Protein AF-A0A8J4CLK7-F1 (afdb_monomer)

Solvent-accessible surface area (backbone atoms only — not comparable to full-atom values): 21652 Å² total; per-residue (Å²): 110,70,58,80,76,66,38,63,44,80,50,64,43,95,61,45,52,73,71,42,86,52,60,71,64,57,61,74,40,67,88,48,76,49,38,32,39,30,25,45,76,52,73,52,63,76,56,58,71,59,56,91,65,63,21,53,77,29,49,75,86,59,57,60,31,69,50,36,34,36,39,52,65,52,94,64,45,60,55,44,41,68,73,48,60,59,59,44,69,82,64,71,68,65,55,70,43,50,40,52,50,57,48,34,35,12,34,91,84,29,91,87,36,86,39,58,40,47,67,56,91,66,57,90,65,25,32,20,28,25,24,79,33,95,75,49,22,35,23,27,40,29,24,37,28,44,18,32,33,41,26,53,69,59,51,31,39,18,68,80,32,59,36,69,56,29,32,35,35,50,41,81,38,49,96,44,73,47,14,31,50,42,46,28,42,53,70,70,68,54,87,73,62,73,61,78,48,66,66,80,57,76,38,76,62,88,81,72,72,70,86,75,65,91,60,57,86,73,53,77,53,37,66,62,44,47,54,50,28,54,53,39,43,49,57,40,48,57,56,47,52,56,50,51,52,51,20,30,74,68,57,17,33,31,39,41,58,84,47,67,29,56,49,59,83,72,96,65,70,66,52,58,33,24,49,70,91,44,82,79,71,66,70,66,32,65,50,51,62,31,70,79,42,64,32,61,55,47,72,72,34,50,66,68,71,84,86,47,100,55,47,88,33,50,27,35,66,40,49,58,39,47,88,73,35,86,78,35,52,64,82,71,69,68,74,69,72,60,70,70,89,67,55,90,93,63,71,71,82,69,90,71,79,66,97,82,80,66,64,76,58,79,84,82,77,84,85,87,84,89,82,135

Nearest PDB structures (foldseek):
  7ui7-assembly1_B  TM=5.405E-01  e=4.342E-02  Homo sapiens
  6fxm-assembly1_A  TM=4.413E-01  e=9.079E-02  Homo sapiens
  8one-assembly1_A  TM=3.937E-01  e=1.313E-01  Homo sapiens
  6fxr-assembly1_A  TM=3.759E-01  e=2.745E-01  Homo sapiens
  6tex-assembly1_A  TM=2.466E-01  e=6.490E-01  Homo sapiens

Structure (mmCIF, N/CA/C/O backbone):
data_AF-A0A8J4CLK7-F1
#
_entry.id   AF-A0A8J4CLK7-F1
#
loop_
_atom_site.group_PDB
_atom_site.id
_atom_site.type_symbol
_atom_site.label_atom_id
_atom_site.label_alt_id
_atom_site.label_comp_id
_atom_site.label_asym_id
_atom_site.label_entity_id
_atom_site.label_seq_id
_atom_site.pdbx_PDB_ins_code
_atom_site.Cartn_x
_atom_site.Cartn_y
_atom_site.Cartn_z
_atom_site.occupancy
_atom_site.B_iso_or_equiv
_atom_site.auth_seq_id
_atom_site.auth_comp_id
_atom_site.auth_asym_id
_atom_site.auth_atom_id
_atom_site.pdbx_PDB_model_num
ATOM 1 N N . MET A 1 1 ? 23.925 -18.472 -7.656 1.00 73.31 1 MET A N 1
ATOM 2 C CA . MET A 1 1 ? 22.548 -17.937 -7.453 1.00 73.31 1 MET A CA 1
ATOM 3 C C . MET A 1 1 ? 21.555 -18.659 -8.367 1.00 73.31 1 MET A C 1
ATOM 5 O O . MET A 1 1 ? 21.980 -19.165 -9.393 1.00 73.31 1 MET A O 1
ATOM 9 N N . ALA A 1 2 ? 20.245 -18.702 -8.073 1.00 85.12 2 ALA A N 1
ATOM 10 C CA . ALA A 1 2 ? 19.253 -19.352 -8.958 1.00 85.12 2 ALA A CA 1
ATOM 11 C C . ALA A 1 2 ? 19.278 -18.815 -10.407 1.00 85.12 2 ALA A C 1
ATOM 13 O O . ALA A 1 2 ? 19.032 -19.555 -11.355 1.00 85.12 2 ALA A O 1
ATOM 14 N N . TYR A 1 3 ? 19.659 -17.549 -10.575 1.00 88.00 3 TYR A N 1
ATOM 15 C CA . TYR A 1 3 ? 19.843 -16.910 -11.874 1.00 88.00 3 TYR A CA 1
ATOM 16 C C . TYR A 1 3 ? 20.955 -17.559 -12.732 1.00 88.00 3 TYR A C 1
ATOM 18 O O . TYR A 1 3 ? 20.780 -17.735 -13.936 1.00 88.00 3 TYR A O 1
ATOM 26 N N . GLU A 1 4 ? 22.063 -18.007 -12.122 1.00 88.75 4 GLU A N 1
ATOM 27 C CA . GLU A 1 4 ? 23.165 -18.717 -12.812 1.00 88.75 4 GLU A CA 1
ATOM 28 C C . GLU A 1 4 ? 22.727 -20.064 -13.394 1.00 88.75 4 GLU A C 1
ATOM 30 O O . GLU A 1 4 ? 23.308 -20.541 -14.364 1.00 88.75 4 GLU A O 1
ATOM 35 N N . LEU A 1 5 ? 21.675 -20.665 -12.833 1.00 91.75 5 LEU A N 1
ATOM 36 C CA . LEU A 1 5 ? 21.102 -21.917 -13.326 1.00 91.75 5 LEU A CA 1
ATOM 37 C C . LEU A 1 5 ? 20.172 -21.706 -14.534 1.00 91.75 5 LEU A C 1
ATOM 39 O O . LEU A 1 5 ? 19.569 -22.661 -15.015 1.00 91.75 5 LEU A O 1
ATOM 43 N N . GLY A 1 6 ? 20.039 -20.469 -15.023 1.00 91.69 6 GLY A N 1
ATOM 44 C CA . GLY A 1 6 ? 19.223 -20.137 -16.189 1.00 91.69 6 GLY A CA 1
ATOM 45 C C . GLY A 1 6 ? 17.756 -19.821 -15.874 1.00 91.69 6 GLY A C 1
ATOM 46 O O . GLY A 1 6 ? 16.943 -19.752 -16.794 1.00 91.69 6 GLY A O 1
ATOM 47 N N . PHE A 1 7 ? 17.394 -19.626 -14.603 1.00 93.94 7 PHE A N 1
ATOM 48 C CA . PHE A 1 7 ? 16.020 -19.295 -14.219 1.00 93.94 7 PHE A CA 1
ATOM 49 C C . PHE A 1 7 ? 15.732 -17.792 -14.296 1.00 93.94 7 PHE A C 1
ATOM 51 O O . PHE A 1 7 ? 16.541 -16.963 -13.881 1.00 93.94 7 PHE A O 1
ATOM 58 N N . ASN A 1 8 ? 14.518 -17.452 -14.743 1.00 94.81 8 ASN A N 1
ATOM 59 C CA . ASN A 1 8 ? 13.920 -16.149 -14.450 1.00 94.81 8 ASN A CA 1
ATOM 60 C C . ASN A 1 8 ? 13.616 -16.062 -12.948 1.00 94.81 8 ASN A C 1
ATOM 62 O O . ASN A 1 8 ? 13.215 -17.059 -12.344 1.00 94.81 8 ASN A O 1
ATOM 66 N N . ILE A 1 9 ? 13.742 -14.878 -12.358 1.00 93.88 9 ILE A N 1
ATOM 67 C CA . ILE A 1 9 ? 13.570 -14.679 -10.917 1.00 93.88 9 ILE A CA 1
ATOM 68 C C . ILE A 1 9 ? 12.407 -13.729 -10.668 1.00 93.88 9 ILE A C 1
ATOM 70 O O . ILE A 1 9 ? 12.385 -12.630 -11.211 1.00 93.88 9 ILE A O 1
ATOM 74 N N . ILE A 1 10 ? 11.467 -14.142 -9.819 1.00 95.50 10 ILE A N 1
ATOM 75 C CA . ILE A 1 10 ? 10.521 -13.241 -9.157 1.00 95.50 10 ILE A CA 1
ATOM 76 C C . ILE A 1 10 ? 11.019 -13.084 -7.725 1.00 95.50 10 ILE A C 1
ATOM 78 O O . ILE A 1 10 ? 11.183 -14.074 -7.013 1.00 95.50 10 ILE A O 1
ATOM 82 N N . HIS A 1 11 ? 11.265 -11.849 -7.322 1.00 94.56 11 HIS A N 1
ATOM 83 C CA . HIS A 1 11 ? 11.634 -11.478 -5.969 1.00 94.56 11 HIS A CA 1
ATOM 84 C C . HIS A 1 11 ? 10.501 -10.684 -5.331 1.00 94.56 11 HIS A C 1
ATOM 86 O O . HIS A 1 11 ? 9.854 -9.861 -5.987 1.00 94.56 11 HIS A O 1
ATOM 92 N N . SER A 1 12 ? 10.305 -10.896 -4.035 1.00 96.94 12 SER A N 1
ATOM 93 C CA . SER A 1 12 ? 9.513 -9.998 -3.214 1.00 96.94 12 SER A CA 1
ATOM 94 C C . SER A 1 12 ? 10.081 -9.890 -1.807 1.00 96.94 12 SER A C 1
ATOM 96 O O . SER A 1 12 ? 10.584 -10.883 -1.280 1.00 96.94 12 SER A O 1
ATOM 98 N N . ASP A 1 13 ? 9.922 -8.728 -1.181 1.00 95.75 13 ASP A N 1
ATOM 99 C CA . ASP A 1 13 ? 10.209 -8.553 0.240 1.00 95.75 13 ASP A CA 1
ATOM 100 C C . ASP A 1 13 ? 9.322 -9.463 1.106 1.00 95.75 13 ASP A C 1
ATOM 102 O O . ASP A 1 13 ? 8.259 -9.944 0.693 1.00 95.75 13 ASP A O 1
ATOM 106 N N . ALA A 1 14 ? 9.755 -9.703 2.346 1.00 93.62 14 ALA A N 1
ATOM 107 C CA . ALA A 1 14 ? 9.040 -10.558 3.297 1.00 93.62 14 ALA A CA 1
ATOM 108 C C . ALA A 1 14 ? 7.666 -9.995 3.710 1.00 93.62 14 ALA A C 1
ATOM 110 O O . ALA A 1 14 ? 6.814 -10.723 4.217 1.00 93.62 14 ALA A O 1
ATOM 111 N N . ASP A 1 15 ? 7.446 -8.699 3.511 1.00 93.81 15 ASP A N 1
ATOM 112 C CA . ASP A 1 15 ? 6.196 -7.984 3.737 1.00 93.81 15 ASP A CA 1
ATOM 113 C C . ASP A 1 15 ? 5.480 -7.663 2.419 1.00 93.81 15 ASP A C 1
ATOM 115 O O . ASP A 1 15 ? 4.903 -6.588 2.236 1.00 93.81 15 ASP A O 1
ATOM 119 N N . VAL A 1 16 ? 5.465 -8.640 1.515 1.00 96.38 16 VAL A N 1
ATOM 120 C CA . VAL A 1 16 ? 4.576 -8.689 0.356 1.00 96.38 16 VAL A CA 1
ATOM 121 C C . VAL A 1 16 ? 3.539 -9.787 0.556 1.00 96.38 16 VAL A C 1
ATOM 123 O O . VAL A 1 16 ? 3.854 -10.907 0.954 1.00 96.38 16 VAL A O 1
ATOM 126 N N . VAL A 1 17 ? 2.278 -9.479 0.252 1.00 96.69 17 VAL A N 1
ATOM 127 C CA . VAL A 1 17 ? 1.207 -10.482 0.181 1.00 96.69 17 VAL A CA 1
ATOM 128 C C . VAL A 1 17 ? 0.788 -10.659 -1.270 1.00 96.69 17 VAL A C 1
ATOM 130 O O . VAL A 1 17 ? 0.363 -9.702 -1.916 1.00 96.69 17 VAL A O 1
ATOM 133 N N . TRP A 1 18 ? 0.872 -11.895 -1.760 1.00 97.12 18 TRP A N 1
ATOM 134 C CA . TRP A 1 18 ? 0.391 -12.297 -3.080 1.00 97.12 18 TRP A CA 1
ATOM 135 C C . TRP A 1 18 ? -1.096 -12.673 -3.011 1.00 97.12 18 TRP A C 1
ATOM 137 O O . TRP A 1 18 ? -1.506 -13.512 -2.210 1.00 97.12 18 TRP A O 1
ATOM 147 N N . PHE A 1 19 ? -1.913 -12.037 -3.847 1.00 96.62 19 PHE A N 1
ATOM 148 C CA . PHE A 1 19 ? -3.368 -12.223 -3.933 1.00 96.62 19 PHE A CA 1
ATOM 149 C C . PHE A 1 19 ? -3.784 -13.141 -5.083 1.00 96.62 19 PHE A C 1
ATOM 151 O O . PHE A 1 19 ? -4.911 -13.638 -5.108 1.00 96.62 19 PHE A O 1
ATOM 158 N N . ARG A 1 20 ? -2.883 -13.347 -6.044 1.00 96.88 20 ARG A N 1
ATOM 159 C CA . ARG A 1 20 ? -3.090 -14.167 -7.233 1.00 96.88 20 ARG A CA 1
ATOM 160 C C . ARG A 1 20 ? -1.754 -14.740 -7.687 1.00 96.88 20 ARG A C 1
ATOM 162 O O . ARG A 1 20 ? -0.721 -14.121 -7.452 1.00 96.88 20 ARG A O 1
ATOM 169 N N . ASP A 1 21 ? -1.796 -15.882 -8.371 1.00 96.88 21 ASP A N 1
ATOM 170 C CA . ASP A 1 21 ? -0.646 -16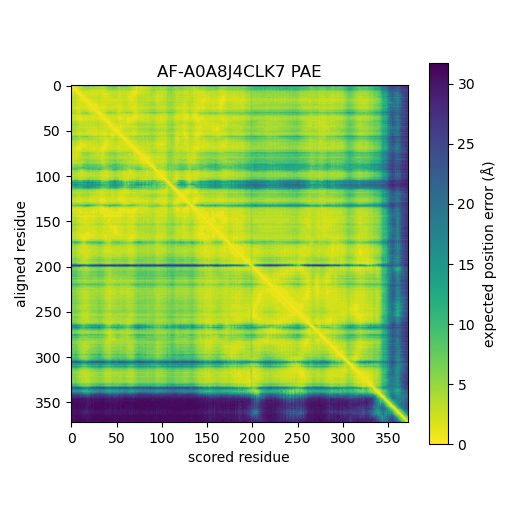.397 -9.114 1.00 96.88 21 ASP A CA 1
ATOM 171 C C . ASP A 1 21 ? -0.154 -15.340 -10.126 1.00 96.88 21 ASP A C 1
ATOM 173 O O . ASP A 1 21 ? -0.916 -14.959 -11.025 1.00 96.88 21 ASP A O 1
ATOM 177 N N . PRO A 1 22 ? 1.082 -14.828 -9.979 1.00 96.31 22 PRO A N 1
ATOM 178 C CA . PRO A 1 22 ? 1.613 -13.808 -10.866 1.00 96.31 22 PRO A CA 1
ATOM 179 C C . PRO A 1 22 ? 2.288 -14.388 -12.111 1.00 96.31 22 PRO A C 1
ATOM 181 O O . PRO A 1 22 ? 2.642 -13.628 -13.015 1.00 96.31 22 PRO A O 1
ATOM 184 N N . LEU A 1 23 ? 2.480 -15.710 -12.192 1.00 95.69 23 LEU A N 1
ATOM 185 C CA . LEU A 1 23 ? 3.188 -16.335 -13.306 1.00 95.69 23 LEU A CA 1
ATOM 186 C C . LEU A 1 23 ? 2.552 -16.016 -14.665 1.00 95.69 23 LEU A C 1
ATOM 188 O O . LEU A 1 23 ? 3.303 -15.634 -15.562 1.00 95.69 23 LEU A O 1
ATOM 192 N N . PRO A 1 24 ? 1.215 -16.055 -14.855 1.00 95.94 24 PRO A N 1
ATOM 193 C CA . PRO A 1 24 ? 0.617 -15.687 -16.138 1.00 95.94 24 PRO A CA 1
ATOM 194 C C . PRO A 1 24 ? 0.944 -14.252 -16.575 1.00 95.94 24 PRO A C 1
ATOM 196 O O . PRO A 1 24 ? 1.144 -14.001 -17.766 1.00 95.94 24 PRO A O 1
ATOM 199 N N . PHE A 1 25 ? 1.044 -13.314 -15.624 1.00 96.56 25 PHE A N 1
ATOM 200 C CA . PHE A 1 25 ? 1.426 -11.932 -15.911 1.00 96.56 25 PHE A CA 1
ATOM 201 C C . PHE A 1 25 ? 2.881 -11.853 -16.370 1.00 96.56 25 PHE A C 1
ATOM 203 O O . PHE A 1 25 ? 3.152 -11.294 -17.424 1.00 96.56 25 PHE A O 1
ATOM 210 N N . PHE A 1 26 ? 3.821 -12.448 -15.634 1.00 96.69 26 PHE A N 1
ATOM 211 C CA . PHE A 1 26 ? 5.242 -12.354 -15.984 1.00 96.69 26 PHE A CA 1
ATOM 212 C C . PHE A 1 26 ? 5.610 -13.162 -17.236 1.00 96.69 26 PHE A C 1
ATOM 214 O O . PHE A 1 26 ? 6.353 -12.678 -18.089 1.00 96.69 26 PHE A O 1
ATOM 221 N N . LEU A 1 27 ? 5.064 -14.372 -17.394 1.00 94.81 27 LEU A N 1
ATOM 222 C CA . LEU A 1 27 ? 5.357 -15.243 -18.537 1.00 94.81 27 LEU A CA 1
ATOM 223 C C . LEU A 1 27 ? 4.909 -14.629 -19.866 1.00 94.81 27 LEU A C 1
ATOM 225 O O . LEU A 1 27 ? 5.623 -14.731 -20.861 1.00 94.81 27 LEU A O 1
ATOM 229 N N . SER A 1 28 ? 3.773 -13.931 -19.883 1.00 94.06 28 SER A N 1
ATOM 230 C CA . SER A 1 28 ? 3.286 -13.246 -21.089 1.00 94.06 28 SER A CA 1
ATOM 231 C C . SER A 1 28 ? 4.121 -12.019 -21.479 1.00 94.06 28 SER A C 1
ATOM 233 O O . SER A 1 28 ? 3.896 -11.449 -22.541 1.00 94.06 28 SER A O 1
ATOM 235 N N . ARG A 1 29 ? 5.103 -11.621 -20.658 1.00 94.06 29 ARG A N 1
ATOM 236 C CA . ARG A 1 29 ? 6.034 -10.510 -20.928 1.00 94.06 29 ARG A CA 1
ATOM 237 C C . ARG A 1 29 ? 7.408 -10.993 -21.373 1.00 94.06 29 ARG A C 1
ATOM 239 O O . ARG A 1 29 ? 8.236 -10.177 -21.764 1.00 94.06 29 ARG A O 1
ATOM 246 N N . LEU A 1 30 ? 7.654 -12.305 -21.378 1.00 92.81 30 LEU A N 1
ATOM 247 C CA . LEU A 1 30 ? 8.946 -12.859 -21.788 1.00 92.81 30 LEU A CA 1
ATOM 248 C C . LEU A 1 30 ? 9.299 -12.541 -23.244 1.00 92.81 30 LEU A C 1
ATOM 250 O O . LEU A 1 30 ? 10.480 -12.375 -23.545 1.00 92.81 30 LEU A O 1
ATOM 254 N N . SER A 1 31 ? 8.297 -12.421 -24.120 1.00 90.81 31 SER A N 1
ATOM 255 C CA . SER A 1 31 ? 8.463 -12.011 -25.520 1.00 90.81 31 SER A CA 1
ATOM 256 C C . SER A 1 31 ? 8.673 -10.504 -25.702 1.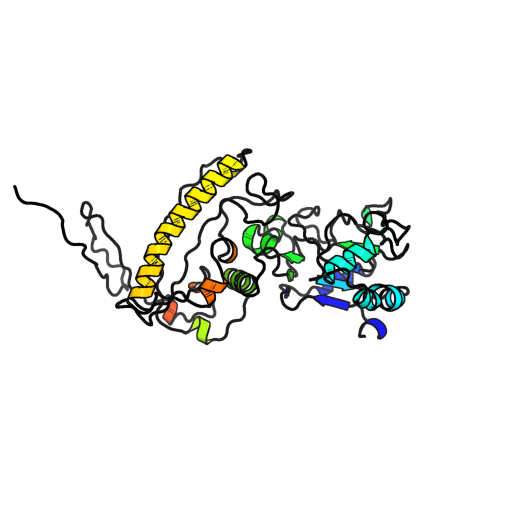00 90.81 31 SER A C 1
ATOM 258 O O . SER A 1 31 ? 8.966 -10.065 -26.811 1.00 90.81 31 SER A O 1
ATOM 260 N N . GLY A 1 32 ? 8.491 -9.710 -24.645 1.00 92.62 32 GLY A N 1
ATOM 261 C CA . GLY A 1 32 ? 8.653 -8.261 -24.666 1.00 92.62 32 GLY A CA 1
ATOM 262 C C . GLY A 1 32 ? 10.111 -7.807 -24.521 1.00 92.62 32 GLY A C 1
ATOM 263 O O . GLY A 1 32 ? 11.019 -8.616 -24.295 1.00 92.62 32 GLY A O 1
ATOM 264 N N . PRO A 1 33 ? 10.359 -6.491 -24.623 1.00 94.94 33 PRO A N 1
ATOM 265 C CA . PRO A 1 33 ? 11.704 -5.931 -24.515 1.00 94.94 33 PRO A CA 1
ATOM 266 C C . PRO A 1 33 ? 12.243 -5.949 -23.077 1.00 94.94 33 PRO A C 1
ATOM 268 O O . PRO A 1 33 ? 13.457 -5.992 -22.891 1.00 94.94 33 PRO A O 1
ATOM 271 N N . ALA A 1 34 ? 11.367 -5.937 -22.066 1.00 96.81 34 ALA A N 1
ATOM 272 C CA . ALA A 1 34 ? 11.748 -5.794 -20.664 1.00 96.81 34 ALA A CA 1
ATOM 273 C C . ALA A 1 34 ? 12.623 -6.958 -20.165 1.00 96.81 34 ALA A C 1
ATOM 275 O O . ALA A 1 34 ? 12.242 -8.128 -20.216 1.00 96.81 34 ALA A O 1
ATOM 276 N N . HIS A 1 35 ? 13.791 -6.613 -19.628 1.00 96.56 35 HIS A N 1
ATOM 277 C CA . HIS A 1 35 ? 14.662 -7.537 -18.901 1.00 96.56 35 HIS A CA 1
ATOM 278 C C . HIS A 1 35 ? 14.332 -7.532 -17.413 1.00 96.56 35 HIS A C 1
ATOM 280 O O . HIS A 1 35 ? 14.349 -8.576 -16.766 1.00 96.56 35 HIS A O 1
ATOM 286 N N . ILE A 1 36 ? 14.005 -6.351 -16.886 1.00 96.50 36 ILE A N 1
ATOM 287 C CA . ILE A 1 36 ? 13.640 -6.144 -15.491 1.00 96.50 36 ILE A CA 1
ATOM 288 C C . ILE A 1 36 ? 12.257 -5.497 -15.456 1.00 96.50 36 ILE A C 1
ATOM 290 O O . ILE A 1 36 ? 12.023 -4.497 -16.130 1.00 96.50 36 ILE A O 1
ATOM 294 N N . MET A 1 37 ? 11.344 -6.067 -14.676 1.00 97.81 37 MET A N 1
ATOM 295 C CA . MET A 1 37 ? 10.043 -5.475 -14.366 1.00 97.81 37 MET A CA 1
ATOM 296 C C . MET A 1 37 ? 9.978 -5.238 -12.864 1.00 97.81 37 MET A C 1
ATOM 298 O O . MET A 1 37 ? 10.068 -6.195 -12.103 1.00 97.81 37 MET A O 1
ATOM 302 N N . ILE A 1 38 ? 9.850 -3.993 -12.421 1.00 97.56 38 ILE A N 1
ATOM 303 C CA . ILE A 1 38 ? 10.007 -3.634 -11.004 1.00 97.56 38 ILE A CA 1
ATOM 304 C C . ILE A 1 38 ? 8.870 -2.740 -10.516 1.00 97.56 38 ILE A C 1
ATOM 306 O O . ILE A 1 38 ? 8.337 -1.935 -11.278 1.00 97.56 38 ILE A O 1
ATOM 310 N N . SER A 1 39 ? 8.460 -2.891 -9.257 1.00 97.44 39 SER A N 1
ATOM 311 C CA . SER A 1 39 ? 7.476 -1.999 -8.645 1.00 97.44 39 SER A CA 1
ATOM 312 C C . SER A 1 39 ? 7.986 -0.562 -8.522 1.00 97.44 39 SER A C 1
ATOM 314 O O . SER A 1 39 ? 9.183 -0.282 -8.594 1.00 97.44 39 SER A O 1
ATOM 316 N N . VAL A 1 40 ? 7.055 0.368 -8.323 1.00 95.06 40 VAL A N 1
ATOM 317 C CA . VAL A 1 40 ? 7.339 1.799 -8.173 1.00 95.06 40 VAL A CA 1
ATOM 318 C C . VAL A 1 40 ? 6.658 2.368 -6.937 1.00 95.06 40 VAL A C 1
ATOM 320 O O . VAL A 1 40 ? 5.583 1.921 -6.537 1.00 95.06 40 VAL A O 1
ATOM 323 N N . ASP A 1 41 ? 7.257 3.411 -6.372 1.00 91.38 41 ASP A N 1
ATOM 324 C CA . ASP A 1 41 ? 6.671 4.249 -5.323 1.00 91.38 41 ASP A CA 1
ATOM 325 C C . ASP A 1 41 ? 5.670 5.258 -5.918 1.00 91.38 41 ASP A C 1
ATOM 327 O O . ASP A 1 41 ? 5.722 6.458 -5.651 1.00 91.38 41 ASP A O 1
ATOM 331 N N . ALA A 1 42 ? 4.757 4.765 -6.756 1.00 91.62 42 ALA A N 1
ATOM 332 C CA . ALA A 1 42 ? 3.670 5.543 -7.336 1.00 91.62 42 ALA A CA 1
ATOM 333 C C . ALA A 1 42 ? 2.322 5.138 -6.724 1.00 91.62 42 ALA A C 1
ATOM 335 O O . ALA A 1 42 ? 2.121 4.014 -6.255 1.00 91.62 42 ALA A O 1
ATOM 336 N N . LEU A 1 43 ? 1.391 6.090 -6.706 1.00 91.56 43 LEU A N 1
ATOM 337 C CA . LEU A 1 43 ? 0.059 5.932 -6.105 1.00 91.56 43 LEU A CA 1
ATOM 338 C C . LEU A 1 43 ? -1.069 5.963 -7.139 1.00 91.56 43 LEU A C 1
ATOM 340 O O . LEU A 1 43 ? -2.241 5.815 -6.799 1.00 91.56 43 LEU A O 1
ATOM 344 N N . SER A 1 44 ? -0.698 6.138 -8.399 1.00 92.06 44 SER A N 1
ATOM 345 C CA . SER A 1 44 ? -1.560 6.142 -9.567 1.00 92.06 44 SER A CA 1
ATOM 346 C C . SER A 1 44 ? -0.900 5.314 -10.669 1.00 92.06 44 SER A C 1
ATOM 348 O O . SER A 1 44 ? 0.258 4.909 -10.567 1.00 92.06 44 SER A O 1
ATOM 350 N N . THR A 1 45 ? -1.669 5.010 -11.704 1.00 93.88 45 THR A N 1
ATOM 351 C CA . THR A 1 45 ? -1.197 4.331 -12.910 1.00 93.88 45 THR A CA 1
ATOM 352 C C . THR A 1 45 ? -1.713 5.103 -14.115 1.00 93.88 45 THR A C 1
ATOM 354 O O . THR A 1 45 ? -2.784 5.710 -14.055 1.00 93.88 45 THR A O 1
ATOM 357 N N . HIS A 1 46 ? -0.951 5.070 -15.197 1.00 93.88 46 HIS A N 1
ATOM 358 C CA . HIS A 1 46 ? -1.313 5.603 -16.503 1.00 93.88 46 HIS A CA 1
ATOM 359 C C . HIS A 1 46 ? -2.007 4.550 -17.373 1.00 93.88 46 HIS A C 1
ATOM 361 O O . HIS A 1 46 ? -2.443 4.868 -18.477 1.00 93.88 46 HIS A O 1
ATOM 367 N N . ASN A 1 47 ? -2.108 3.305 -16.898 1.00 95.69 47 ASN A N 1
ATOM 368 C CA . ASN A 1 47 ? -2.852 2.265 -17.591 1.00 95.69 47 ASN A CA 1
ATOM 369 C C . ASN A 1 47 ? -4.351 2.572 -17.537 1.00 95.69 47 ASN A C 1
ATOM 371 O O . ASN A 1 47 ? -4.889 2.987 -16.505 1.00 95.69 47 ASN A O 1
ATOM 375 N N . ASN A 1 48 ? -5.032 2.331 -18.653 1.00 96.00 48 ASN A N 1
ATOM 376 C CA . ASN A 1 48 ? -6.474 2.492 -18.747 1.00 96.00 48 ASN A CA 1
ATOM 377 C C . ASN A 1 48 ? -7.192 1.415 -17.944 1.00 96.00 48 ASN A C 1
ATOM 379 O O . ASN A 1 48 ? -6.650 0.352 -17.678 1.00 96.00 48 ASN A O 1
ATOM 383 N N . LYS A 1 49 ? -8.461 1.666 -17.628 1.00 96.38 49 LYS A N 1
ATOM 384 C CA . LYS A 1 49 ? -9.340 0.694 -16.978 1.00 96.38 49 LYS A CA 1
ATOM 385 C C . LYS A 1 49 ? -9.361 -0.651 -17.729 1.00 96.38 49 LYS A C 1
ATOM 387 O O . LYS A 1 49 ? -9.611 -0.681 -18.933 1.00 96.38 49 LYS A O 1
ATOM 392 N N . GLY A 1 50 ? -9.152 -1.750 -17.005 1.00 96.38 50 GLY A N 1
ATOM 393 C CA . GLY A 1 50 ? -9.129 -3.124 -17.522 1.00 96.38 50 GLY A CA 1
ATOM 394 C C . GLY A 1 50 ? -7.863 -3.505 -18.301 1.00 96.38 50 GLY A C 1
ATOM 395 O O . GLY A 1 50 ? -7.756 -4.636 -18.775 1.00 96.38 50 GLY A O 1
ATOM 396 N N . GLU A 1 51 ? -6.902 -2.596 -18.450 1.00 95.88 51 GLU A N 1
ATOM 397 C CA . GLU A 1 51 ? -5.705 -2.817 -19.251 1.00 95.88 51 GLU A CA 1
ATOM 398 C C . GLU A 1 51 ? -4.709 -3.712 -18.514 1.00 95.88 51 GLU A C 1
ATOM 400 O O . GLU A 1 51 ? -4.266 -3.385 -17.419 1.00 95.88 51 GLU A O 1
ATOM 405 N N . LEU A 1 52 ? -4.322 -4.837 -19.123 1.00 95.38 52 LEU A N 1
ATOM 406 C CA . LEU A 1 52 ? -3.427 -5.827 -18.521 1.00 95.38 52 LEU A CA 1
ATOM 407 C C . LEU A 1 52 ? -2.036 -5.768 -19.147 1.00 95.38 52 LEU A C 1
ATOM 409 O O . LEU A 1 52 ? -1.657 -6.683 -19.878 1.00 95.38 52 LEU A O 1
ATOM 413 N N . ASP A 1 53 ? -1.260 -4.735 -18.827 1.00 95.69 53 ASP A N 1
ATOM 414 C CA . ASP A 1 53 ? 0.131 -4.575 -19.271 1.00 95.69 53 ASP A CA 1
ATOM 415 C C . ASP A 1 53 ? 1.041 -4.019 -18.156 1.00 95.69 53 ASP A C 1
ATOM 417 O O . ASP A 1 53 ? 0.567 -3.734 -17.057 1.00 95.69 53 ASP A O 1
ATOM 421 N N . VAL A 1 54 ? 2.347 -3.903 -18.405 1.00 97.06 54 VAL A N 1
ATOM 422 C CA . VAL A 1 54 ? 3.252 -3.072 -17.597 1.00 97.06 54 VAL A CA 1
ATOM 423 C C . VAL A 1 54 ? 2.833 -1.599 -17.671 1.00 97.06 54 VAL A C 1
ATOM 425 O O . VAL A 1 54 ? 2.016 -1.205 -18.508 1.00 97.06 54 VAL A O 1
ATOM 428 N N . GLU A 1 55 ? 3.358 -0.781 -16.766 1.00 96.50 55 GLU A N 1
ATOM 429 C CA . GLU A 1 55 ? 3.013 0.635 -16.670 1.00 96.50 55 GLU A CA 1
ATOM 430 C C . GLU A 1 55 ? 3.327 1.367 -17.982 1.00 96.50 55 GLU A C 1
ATOM 432 O O . GLU A 1 55 ? 4.461 1.337 -18.470 1.00 96.50 55 GLU A O 1
ATOM 437 N N . TYR A 1 56 ? 2.319 2.050 -18.528 1.00 94.69 56 TYR A N 1
ATOM 438 C CA . TYR A 1 56 ? 2.410 2.772 -19.796 1.00 94.69 56 TYR A CA 1
ATOM 439 C C . TYR A 1 56 ? 3.548 3.802 -19.804 1.00 94.69 56 TYR A C 1
ATOM 441 O O . TYR A 1 56 ? 4.267 3.928 -20.791 1.00 94.69 56 TYR A O 1
ATOM 449 N N . ASN A 1 57 ? 3.752 4.507 -18.688 1.00 89.25 57 ASN A N 1
ATOM 450 C CA . ASN A 1 57 ? 4.766 5.552 -18.558 1.00 89.25 57 ASN A CA 1
ATOM 451 C C . ASN A 1 57 ? 5.966 5.092 -17.710 1.00 89.25 57 ASN A C 1
ATOM 453 O O . ASN A 1 57 ? 6.229 5.620 -16.628 1.00 89.25 57 ASN A O 1
ATOM 457 N N . SER A 1 58 ? 6.693 4.080 -18.192 1.00 93.31 58 SER A N 1
ATOM 458 C CA . SER A 1 58 ? 7.937 3.635 -17.553 1.00 93.31 58 SER A CA 1
ATOM 459 C C . SER A 1 58 ? 9.062 4.650 -17.790 1.00 93.31 58 SER A C 1
ATOM 461 O O . SER A 1 58 ? 9.631 4.723 -18.877 1.00 93.31 58 SER A O 1
ATOM 463 N N . SER A 1 59 ? 9.381 5.441 -16.763 1.00 90.56 59 SER A N 1
ATOM 464 C CA . SER A 1 59 ? 10.329 6.559 -16.828 1.00 90.56 59 SER A CA 1
ATOM 465 C C . SER A 1 59 ? 11.462 6.418 -15.806 1.00 90.56 59 SER A C 1
ATOM 467 O O . SER A 1 59 ? 11.192 6.148 -14.635 1.00 90.56 59 SER A O 1
ATOM 469 N N . PRO A 1 60 ? 12.731 6.687 -16.171 1.00 89.50 60 PRO A N 1
ATOM 470 C CA . PRO A 1 60 ? 13.841 6.619 -15.219 1.00 89.50 60 PRO A CA 1
ATOM 471 C C . PRO A 1 60 ? 13.708 7.626 -14.064 1.00 89.50 60 PRO A C 1
ATOM 473 O O . PRO A 1 60 ? 14.373 7.474 -13.042 1.00 89.50 60 PRO A O 1
ATOM 476 N N . TYR A 1 61 ? 12.853 8.644 -14.195 1.00 88.00 61 TYR A N 1
ATOM 477 C CA . TYR A 1 61 ? 12.639 9.668 -13.170 1.00 88.00 61 TYR A CA 1
ATOM 478 C C . TYR A 1 61 ? 11.616 9.264 -12.099 1.00 88.00 61 TYR A C 1
ATOM 480 O O . TYR A 1 61 ? 11.544 9.910 -11.055 1.00 88.00 61 TYR A O 1
ATOM 488 N N . THR A 1 62 ? 10.852 8.191 -12.314 1.00 90.31 62 THR A N 1
ATOM 489 C CA . THR A 1 62 ? 9.935 7.652 -11.303 1.00 90.31 62 THR A CA 1
ATOM 490 C C . THR A 1 62 ? 10.727 6.905 -10.235 1.00 90.31 62 THR A C 1
ATOM 492 O O . THR A 1 62 ? 11.685 6.189 -10.534 1.00 90.31 62 THR A O 1
ATOM 495 N N . ASN A 1 63 ? 10.353 7.076 -8.966 1.00 90.12 63 ASN A N 1
ATOM 496 C CA . ASN A 1 63 ? 10.988 6.344 -7.874 1.00 90.12 63 ASN A CA 1
ATOM 497 C C . ASN A 1 63 ? 10.610 4.868 -7.927 1.00 90.12 63 ASN A C 1
ATOM 499 O O . ASN A 1 63 ? 9.440 4.498 -7.849 1.00 90.12 63 ASN A O 1
ATOM 503 N N . ILE A 1 64 ? 11.635 4.038 -8.070 1.00 94.00 64 ILE A N 1
ATOM 504 C CA . ILE A 1 64 ? 11.528 2.584 -8.043 1.00 94.00 64 ILE A CA 1
ATOM 505 C C . ILE A 1 64 ? 11.306 2.116 -6.610 1.00 94.00 64 ILE A C 1
ATOM 507 O O . ILE A 1 64 ? 11.861 2.706 -5.691 1.00 94.00 64 ILE A O 1
ATOM 511 N N . ASN A 1 65 ? 10.549 1.033 -6.454 1.00 95.12 65 ASN A N 1
ATOM 512 C CA . ASN A 1 65 ? 10.403 0.285 -5.217 1.00 95.12 65 ASN A CA 1
ATOM 513 C C . ASN A 1 65 ? 10.936 -1.141 -5.432 1.00 95.12 65 ASN A C 1
ATOM 515 O O . ASN A 1 65 ? 10.460 -1.843 -6.325 1.00 95.12 65 ASN A O 1
ATOM 519 N N . THR A 1 66 ? 11.914 -1.580 -4.640 1.00 94.81 66 THR A N 1
ATOM 520 C CA . THR A 1 66 ? 12.559 -2.902 -4.797 1.00 94.81 66 THR A CA 1
ATOM 521 C C . THR A 1 66 ? 11.821 -4.044 -4.104 1.00 94.81 66 THR A C 1
ATOM 523 O O . THR A 1 66 ? 12.259 -5.190 -4.187 1.00 94.81 66 THR A O 1
ATOM 526 N N . GLY A 1 67 ? 10.663 -3.779 -3.497 1.00 95.81 67 GLY A N 1
ATOM 527 C CA . GLY A 1 67 ? 9.926 -4.806 -2.773 1.00 95.81 67 GLY A CA 1
ATOM 528 C C . GLY A 1 67 ? 9.274 -5.855 -3.660 1.00 95.81 67 GLY A C 1
ATOM 529 O O . GLY A 1 67 ? 8.960 -6.931 -3.166 1.00 95.81 67 GLY A O 1
ATOM 530 N N . ILE A 1 68 ? 9.069 -5.593 -4.957 1.00 97.69 68 ILE A N 1
ATOM 531 C CA . ILE A 1 68 ? 8.662 -6.605 -5.939 1.00 97.69 68 ILE A CA 1
ATOM 532 C C . ILE A 1 68 ? 9.402 -6.353 -7.247 1.00 97.69 68 ILE A C 1
ATOM 534 O O . ILE A 1 68 ? 9.284 -5.285 -7.849 1.00 97.69 68 ILE A O 1
ATOM 538 N N . TYR A 1 69 ? 10.109 -7.362 -7.743 1.00 95.88 69 TYR A N 1
ATOM 539 C CA . TYR A 1 69 ? 10.661 -7.308 -9.089 1.00 95.88 69 TYR A CA 1
ATOM 540 C C . TYR A 1 69 ? 10.752 -8.678 -9.736 1.00 95.88 69 TYR A C 1
ATOM 542 O O . TYR A 1 69 ? 10.890 -9.711 -9.089 1.00 95.88 69 TYR A O 1
ATOM 550 N N . PHE A 1 70 ? 10.706 -8.658 -11.056 1.00 96.56 70 PHE A N 1
ATOM 551 C CA . PHE A 1 70 ? 11.007 -9.775 -11.918 1.00 96.56 70 PHE A CA 1
ATOM 552 C C . PHE A 1 70 ? 12.252 -9.456 -12.734 1.00 96.56 70 PHE A C 1
ATOM 554 O O . PHE A 1 70 ? 12.358 -8.383 -13.328 1.00 96.56 70 PHE A O 1
ATOM 561 N N . ILE A 1 71 ? 13.167 -10.414 -12.795 1.00 95.12 71 ILE A N 1
ATOM 562 C CA . ILE A 1 71 ? 14.367 -10.356 -13.618 1.00 95.12 71 ILE A CA 1
ATOM 563 C C . ILE A 1 71 ? 14.317 -11.555 -14.563 1.00 95.12 71 ILE A C 1
ATOM 565 O O . ILE A 1 71 ? 14.416 -12.712 -14.141 1.00 95.12 71 ILE A O 1
ATOM 569 N N . ARG A 1 72 ? 14.125 -11.264 -15.853 1.00 95.31 72 ARG A N 1
ATOM 570 C CA . ARG A 1 72 ? 14.212 -12.246 -16.937 1.00 95.31 72 ARG A CA 1
ATOM 571 C C . ARG A 1 72 ? 15.621 -12.822 -16.958 1.00 95.31 72 ARG A C 1
ATOM 573 O O . ARG A 1 72 ? 16.549 -12.108 -16.629 1.00 95.31 72 ARG A O 1
ATOM 580 N N . GLN A 1 73 ? 15.808 -14.057 -17.395 1.00 93.62 73 GLN A N 1
ATOM 581 C CA . GLN A 1 73 ? 17.109 -14.545 -17.822 1.00 93.62 73 GLN A CA 1
ATOM 582 C C . GLN A 1 73 ? 17.421 -13.972 -19.211 1.00 93.62 73 GLN A C 1
ATOM 584 O O . GLN A 1 73 ? 16.632 -14.120 -20.143 1.00 93.62 73 GLN A O 1
ATOM 589 N N . TRP A 1 74 ? 18.561 -13.299 -19.364 1.00 93.31 74 TRP A N 1
ATOM 590 C CA . TRP A 1 74 ? 19.054 -12.859 -20.673 1.00 93.31 74 TRP A CA 1
ATOM 591 C C . TRP A 1 74 ? 20.582 -12.924 -20.751 1.00 93.31 74 TRP A C 1
ATOM 593 O O . TRP A 1 74 ? 21.235 -12.942 -19.701 1.00 93.31 74 TRP A O 1
ATOM 603 N N . PRO A 1 75 ? 21.174 -12.893 -21.966 1.00 90.50 75 PRO A N 1
ATOM 604 C CA . PRO A 1 75 ? 22.623 -13.011 -22.150 1.00 90.50 75 PRO A CA 1
ATOM 605 C C . PRO A 1 75 ? 23.459 -12.019 -21.330 1.00 90.50 75 PRO A C 1
ATOM 607 O O . PRO A 1 75 ? 24.536 -12.370 -20.864 1.00 90.50 75 PRO A O 1
ATOM 610 N N . GLY A 1 76 ? 22.961 -10.796 -21.118 1.00 88.44 76 GLY A N 1
ATOM 611 C CA . GLY A 1 76 ? 23.657 -9.752 -20.359 1.00 88.44 76 GLY A CA 1
ATOM 612 C C . GLY A 1 76 ? 23.348 -9.723 -18.860 1.00 88.44 76 GLY A C 1
ATOM 613 O O . GLY A 1 76 ? 23.883 -8.875 -18.152 1.00 88.44 76 GLY A O 1
ATOM 614 N N . GLY A 1 77 ? 22.472 -10.592 -18.352 1.00 91.00 77 GLY A N 1
ATOM 615 C CA . GLY A 1 77 ? 22.011 -10.453 -16.971 1.00 91.00 77 GLY A CA 1
ATOM 616 C C . GLY A 1 77 ? 22.975 -10.984 -15.922 1.00 91.00 77 GLY A C 1
ATOM 617 O O . GLY A 1 77 ? 22.983 -10.463 -14.813 1.00 91.00 77 GLY A O 1
ATOM 618 N N . LEU A 1 78 ? 23.836 -11.949 -16.268 1.00 89.81 78 LEU A N 1
ATOM 619 C CA . LEU A 1 78 ? 24.927 -12.346 -15.370 1.00 89.81 78 LEU A CA 1
ATOM 620 C C . LEU A 1 78 ? 25.909 -11.188 -15.187 1.00 89.81 78 LEU A C 1
ATOM 622 O O . LEU A 1 78 ? 26.192 -10.819 -14.056 1.00 89.81 78 LEU A O 1
ATOM 626 N N . ALA A 1 79 ? 26.292 -10.521 -16.281 1.00 88.69 79 ALA A N 1
ATOM 627 C CA . ALA A 1 79 ? 27.115 -9.315 -16.218 1.00 88.69 79 ALA A CA 1
ATOM 628 C C . ALA A 1 79 ? 26.446 -8.200 -15.392 1.00 88.69 79 ALA A C 1
ATOM 630 O O . ALA A 1 79 ? 27.110 -7.536 -14.605 1.00 88.69 79 ALA A O 1
ATOM 631 N N . PHE A 1 80 ? 25.121 -8.023 -15.488 1.00 89.75 80 PHE A N 1
ATOM 632 C CA . PHE A 1 80 ? 24.411 -7.099 -14.596 1.00 89.75 80 PHE A CA 1
ATOM 633 C C . PHE A 1 80 ? 24.605 -7.455 -13.114 1.00 89.75 80 PHE A C 1
ATOM 635 O O . PHE A 1 80 ? 24.905 -6.571 -12.312 1.00 89.75 80 PHE A O 1
ATOM 642 N N . PHE A 1 81 ? 24.446 -8.722 -12.732 1.00 89.56 81 PHE A N 1
ATOM 643 C CA . PHE A 1 81 ? 24.627 -9.121 -11.339 1.00 89.56 81 PHE A CA 1
ATOM 644 C C . PHE A 1 81 ? 26.080 -8.994 -10.874 1.00 89.56 81 PHE A C 1
ATOM 646 O O . PHE A 1 81 ? 26.323 -8.382 -9.833 1.00 89.56 81 PHE A O 1
ATOM 653 N N . ASP A 1 82 ? 27.018 -9.518 -11.658 1.00 88.06 82 ASP A N 1
ATOM 654 C CA . ASP A 1 82 ? 28.428 -9.642 -11.290 1.00 88.06 82 ASP A CA 1
ATOM 655 C C . ASP A 1 82 ? 29.169 -8.302 -11.330 1.00 88.06 82 ASP A C 1
ATOM 657 O O . ASP A 1 82 ? 30.010 -8.035 -10.474 1.00 88.06 82 ASP A O 1
ATOM 661 N N . GLU A 1 83 ? 28.854 -7.439 -12.298 1.00 86.19 83 GLU A N 1
ATOM 662 C CA . GLU A 1 83 ? 29.588 -6.187 -12.522 1.00 86.19 83 GLU A CA 1
ATOM 663 C C . GLU A 1 83 ? 28.886 -4.969 -11.911 1.00 86.19 83 GLU A C 1
ATOM 665 O O . GLU A 1 83 ? 29.526 -3.942 -11.669 1.00 86.19 83 GLU A O 1
ATOM 670 N N . VAL A 1 84 ? 27.572 -5.054 -11.659 1.00 84.75 84 VAL A N 1
ATOM 671 C CA . VAL A 1 84 ? 26.763 -3.886 -11.282 1.00 84.75 84 VAL A CA 1
ATOM 672 C C . VAL A 1 84 ? 26.024 -4.081 -9.965 1.00 84.75 84 VAL A C 1
ATOM 674 O O . VAL A 1 84 ? 26.257 -3.311 -9.037 1.00 84.75 84 VAL A O 1
ATOM 677 N N . TRP A 1 85 ? 25.136 -5.074 -9.859 1.00 85.56 85 TRP A N 1
ATOM 678 C CA . TRP A 1 85 ? 24.226 -5.196 -8.715 1.00 85.56 85 TRP A CA 1
ATOM 679 C C . TRP A 1 85 ? 24.917 -5.665 -7.433 1.00 85.56 85 TRP A C 1
ATOM 681 O O . TRP A 1 85 ? 24.747 -5.041 -6.388 1.00 85.56 85 TRP A O 1
ATOM 691 N N . LEU A 1 86 ? 25.704 -6.742 -7.487 1.00 86.44 86 LEU A N 1
ATOM 692 C CA . LEU A 1 86 ? 26.378 -7.270 -6.297 1.00 86.44 86 LEU A CA 1
ATOM 693 C C . LEU A 1 86 ? 27.505 -6.350 -5.801 1.00 86.44 86 LEU A C 1
ATOM 695 O O . LEU A 1 86 ? 27.502 -6.037 -4.608 1.00 86.44 86 LEU A O 1
ATOM 699 N N . PRO A 1 87 ? 28.398 -5.813 -6.662 1.00 85.81 87 PRO A N 1
ATOM 700 C CA . PRO A 1 87 ? 29.451 -4.895 -6.212 1.00 85.81 87 PRO A CA 1
ATOM 701 C C . PRO A 1 87 ? 28.921 -3.572 -5.644 1.00 85.81 87 PRO A C 1
ATOM 703 O O . PRO A 1 87 ? 29.649 -2.824 -4.995 1.00 85.81 87 PRO A O 1
ATOM 706 N N . MET A 1 88 ? 27.653 -3.238 -5.896 1.00 79.81 88 MET A N 1
ATOM 707 C CA . MET A 1 88 ? 27.016 -2.045 -5.343 1.00 79.81 88 MET A CA 1
ATOM 708 C C . MET A 1 88 ? 26.922 -2.080 -3.812 1.00 79.81 88 MET A C 1
ATOM 710 O O . MET A 1 88 ? 26.920 -1.019 -3.189 1.00 79.81 88 MET A O 1
ATOM 714 N N . GLN A 1 89 ? 26.873 -3.270 -3.202 1.00 79.62 89 GLN A N 1
ATOM 715 C CA . GLN A 1 89 ? 26.792 -3.418 -1.745 1.00 79.62 89 GLN A CA 1
ATOM 716 C C . GLN A 1 89 ? 27.983 -2.751 -1.035 1.00 79.62 89 GLN A C 1
ATOM 718 O O . GLN A 1 89 ? 27.802 -2.106 -0.001 1.00 79.62 89 GLN A O 1
ATOM 723 N N . ASP A 1 90 ? 29.167 -2.801 -1.649 1.00 83.94 90 ASP A N 1
ATOM 724 C CA . ASP A 1 90 ? 30.405 -2.222 -1.112 1.00 83.94 90 ASP A CA 1
ATOM 725 C C . ASP A 1 90 ? 30.473 -0.693 -1.256 1.00 83.94 90 ASP A C 1
ATOM 727 O O . ASP A 1 90 ? 31.329 -0.037 -0.665 1.00 83.94 90 ASP A O 1
ATOM 731 N N . LYS A 1 91 ? 29.571 -0.090 -2.042 1.00 79.88 91 LYS A N 1
ATOM 732 C CA . LYS A 1 91 ? 29.578 1.354 -2.328 1.00 79.88 91 LYS A CA 1
ATOM 733 C C . LYS A 1 91 ? 28.802 2.190 -1.308 1.00 79.88 91 LYS A C 1
ATOM 735 O O . LYS A 1 91 ? 28.821 3.412 -1.406 1.00 79.88 91 LYS A O 1
ATOM 740 N N . HIS A 1 92 ? 28.114 1.559 -0.351 1.00 80.94 92 HIS A N 1
ATOM 741 C CA . HIS A 1 92 ? 27.369 2.231 0.726 1.00 80.94 92 HIS A CA 1
ATOM 742 C C . HIS A 1 92 ? 26.391 3.330 0.246 1.00 80.94 92 HIS A C 1
ATOM 744 O O . HIS A 1 92 ? 26.228 4.360 0.896 1.00 80.94 92 HIS A O 1
ATOM 750 N N . ILE A 1 93 ? 25.721 3.106 -0.890 1.00 79.75 93 ILE A N 1
ATOM 751 C CA . ILE A 1 93 ? 24.840 4.083 -1.570 1.00 79.75 93 ILE A CA 1
ATOM 752 C C . ILE A 1 93 ? 23.514 4.335 -0.827 1.00 79.75 93 ILE A C 1
ATOM 754 O O . ILE A 1 93 ? 22.781 5.262 -1.158 1.00 79.75 93 ILE A O 1
ATOM 758 N N . GLY A 1 94 ? 23.210 3.537 0.194 1.00 84.69 94 GLY A N 1
ATOM 759 C CA . GLY A 1 94 ? 21.941 3.564 0.912 1.00 84.69 94 GLY A CA 1
ATOM 760 C C . GLY A 1 94 ? 21.366 2.160 0.995 1.00 84.69 94 GLY A C 1
ATOM 761 O O . GLY A 1 94 ? 22.116 1.182 1.064 1.00 84.69 94 GLY A O 1
ATOM 762 N N . HIS A 1 95 ? 20.041 2.058 0.988 1.00 88.00 95 HIS A N 1
ATOM 763 C CA . HIS A 1 95 ? 19.385 0.761 0.835 1.00 88.00 95 HIS A CA 1
ATOM 764 C C . HIS A 1 95 ? 19.351 0.334 -0.643 1.00 88.00 95 HIS A C 1
ATOM 766 O O . HIS A 1 95 ? 19.672 1.095 -1.555 1.00 88.00 95 HIS A O 1
ATOM 772 N N . ASP A 1 96 ? 18.958 -0.907 -0.896 1.00 88.31 96 ASP A N 1
ATOM 773 C CA . ASP A 1 96 ? 18.879 -1.522 -2.224 1.00 88.31 96 ASP A CA 1
ATOM 774 C C . ASP A 1 96 ? 18.024 -0.718 -3.223 1.00 88.31 96 ASP A C 1
ATOM 776 O O . ASP A 1 96 ? 18.412 -0.590 -4.382 1.00 88.31 96 ASP A O 1
ATOM 780 N N . GLN A 1 97 ? 16.922 -0.100 -2.782 1.00 91.00 97 GLN A N 1
ATOM 781 C CA . GLN A 1 97 ? 16.138 0.815 -3.624 1.00 91.00 97 GLN A CA 1
ATOM 782 C C . GLN A 1 97 ? 16.927 2.062 -4.064 1.00 91.00 97 GLN A C 1
ATOM 784 O O . GLN A 1 97 ? 16.835 2.451 -5.234 1.00 91.00 97 GLN A O 1
ATOM 789 N N . ASP A 1 98 ? 17.717 2.682 -3.181 1.00 88.50 98 ASP A N 1
ATOM 790 C CA . ASP A 1 98 ? 18.581 3.809 -3.559 1.00 88.50 98 ASP A CA 1
ATOM 791 C C . ASP A 1 98 ? 19.624 3.332 -4.562 1.00 88.50 98 ASP A C 1
ATOM 793 O O . ASP A 1 98 ? 19.830 3.957 -5.599 1.00 88.50 98 ASP A O 1
ATOM 797 N N . GLY A 1 99 ? 20.205 2.165 -4.291 1.00 88.19 99 GLY A N 1
ATOM 798 C CA . GLY A 1 99 ? 21.161 1.505 -5.159 1.00 88.19 99 GLY A CA 1
ATOM 799 C C . GLY A 1 99 ? 20.623 1.215 -6.564 1.00 88.19 99 GLY A C 1
ATOM 800 O O . GLY A 1 99 ? 21.268 1.550 -7.558 1.00 88.19 99 GLY A O 1
ATOM 801 N N . PHE A 1 100 ? 19.419 0.654 -6.686 1.00 89.88 100 PHE A N 1
ATOM 802 C CA . PHE A 1 100 ? 18.837 0.362 -7.995 1.00 89.88 100 PHE A CA 1
ATOM 803 C C . PHE A 1 100 ? 18.567 1.651 -8.775 1.00 89.88 100 PHE A C 1
ATOM 805 O O . PHE A 1 100 ? 18.985 1.763 -9.927 1.00 89.88 100 PHE A O 1
ATOM 812 N N . ASN A 1 101 ? 17.955 2.662 -8.141 1.00 90.25 101 ASN A N 1
ATOM 813 C CA . ASN A 1 101 ? 17.771 3.987 -8.748 1.00 90.25 101 ASN A CA 1
ATOM 814 C C . ASN A 1 101 ? 19.117 4.600 -9.181 1.00 90.25 101 ASN A C 1
ATOM 816 O O . ASN A 1 101 ? 19.238 5.141 -10.281 1.00 90.25 101 ASN A O 1
ATOM 820 N N . TRP A 1 102 ? 20.140 4.472 -8.337 1.00 83.94 102 TRP A N 1
ATOM 821 C CA . TRP A 1 102 ? 21.502 4.946 -8.574 1.00 83.94 102 TRP A CA 1
ATOM 822 C C . TRP A 1 102 ? 22.127 4.275 -9.803 1.00 83.94 102 TRP A C 1
ATOM 824 O O . TRP A 1 102 ? 22.729 4.969 -10.624 1.00 83.94 102 TRP A O 1
ATOM 834 N N . VAL A 1 103 ? 21.950 2.962 -9.978 1.00 84.38 103 VAL A N 1
ATOM 835 C CA . VAL A 1 103 ? 22.435 2.195 -11.138 1.00 84.38 103 VAL A CA 1
ATOM 836 C C . VAL A 1 103 ? 21.687 2.559 -12.422 1.00 84.38 103 VAL A C 1
ATOM 838 O O . VAL A 1 103 ? 22.310 2.718 -13.475 1.00 84.38 103 VAL A O 1
ATOM 841 N N . VAL A 1 104 ? 20.357 2.685 -12.369 1.00 89.06 104 VAL A N 1
ATOM 842 C CA . VAL A 1 104 ? 19.575 2.825 -13.600 1.00 89.06 104 VAL A CA 1
ATOM 843 C C . VAL A 1 104 ? 19.522 4.244 -14.147 1.00 89.06 104 VAL A C 1
ATOM 845 O O . VAL A 1 104 ? 19.394 4.375 -15.355 1.00 89.06 104 VAL A O 1
ATOM 848 N N . ARG A 1 105 ? 19.645 5.297 -13.327 1.00 87.88 105 ARG A N 1
ATOM 849 C CA . ARG A 1 105 ? 19.398 6.689 -13.764 1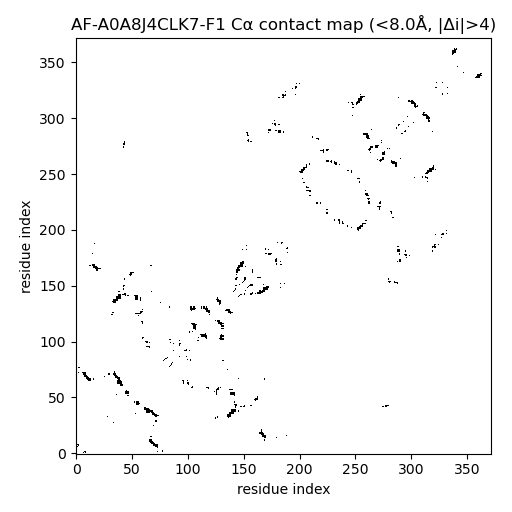.00 87.88 105 ARG A CA 1
ATOM 850 C C . ARG A 1 105 ? 20.592 7.391 -14.422 1.00 87.88 105 ARG A C 1
ATOM 852 O O . ARG A 1 105 ? 20.393 8.212 -15.316 1.00 87.88 105 ARG A O 1
ATOM 859 N N . GLY A 1 106 ? 21.822 7.065 -14.023 1.00 80.94 106 GLY A N 1
ATOM 860 C CA . GLY A 1 106 ? 23.037 7.644 -14.615 1.00 80.94 106 GLY A CA 1
ATOM 861 C C . GLY A 1 106 ? 23.297 9.104 -14.241 1.00 80.94 106 GLY A C 1
ATOM 862 O O . GLY A 1 106 ? 22.980 9.521 -13.126 1.00 80.94 106 GLY A O 1
ATOM 863 N N . ARG A 1 107 ? 23.879 9.872 -15.177 1.00 75.38 107 ARG A N 1
ATOM 864 C CA . ARG A 1 107 ? 24.592 11.140 -14.936 1.00 75.38 107 ARG A CA 1
ATOM 865 C C . ARG A 1 107 ? 23.865 12.171 -14.074 1.00 75.38 107 ARG A C 1
ATOM 867 O O . ARG A 1 107 ? 24.482 12.894 -13.302 1.00 75.38 107 ARG A O 1
ATOM 874 N N . TRP A 1 108 ? 22.541 12.249 -14.185 1.00 66.69 108 TRP A N 1
ATOM 875 C CA . TRP A 1 108 ? 21.739 13.259 -13.477 1.00 66.69 108 TRP A CA 1
ATOM 876 C C . TRP A 1 108 ? 21.688 13.037 -11.966 1.00 66.69 108 TRP A C 1
ATOM 878 O O . TRP A 1 108 ? 21.343 13.944 -11.218 1.00 66.69 108 TRP A O 1
ATOM 888 N N . PHE A 1 109 ? 22.060 11.838 -11.526 1.00 70.56 109 PHE A N 1
ATOM 889 C CA . PHE A 1 109 ? 22.113 11.440 -10.126 1.00 70.56 109 PHE A CA 1
ATOM 890 C C . PHE A 1 109 ? 23.530 10.990 -9.725 1.00 70.56 109 PHE A C 1
ATOM 892 O O . PHE A 1 109 ? 23.741 10.570 -8.589 1.00 70.56 109 PHE A O 1
ATOM 899 N N . ARG A 1 110 ? 24.486 11.017 -10.672 1.00 68.06 110 ARG A N 1
ATOM 900 C CA . ARG A 1 110 ? 25.784 10.329 -10.622 1.00 68.06 110 ARG A CA 1
ATOM 901 C C . ARG A 1 110 ? 26.837 11.068 -11.436 1.00 68.06 110 ARG A C 1
ATOM 903 O O . ARG A 1 110 ? 26.785 11.044 -12.656 1.00 68.06 110 ARG A O 1
ATOM 910 N N . GLU A 1 111 ? 27.858 11.637 -10.822 1.00 67.69 111 GLU A N 1
ATOM 911 C CA . GLU A 1 111 ? 28.939 12.241 -11.618 1.00 67.69 111 GLU A CA 1
ATOM 912 C C . GLU A 1 111 ? 29.867 11.190 -12.260 1.00 67.69 111 GLU A C 1
ATOM 914 O O . GLU A 1 111 ? 30.499 11.467 -13.276 1.00 67.69 111 GLU A O 1
ATOM 919 N N . ASP A 1 112 ? 29.910 9.970 -11.713 1.00 72.00 112 ASP A N 1
ATOM 920 C CA . ASP A 1 112 ? 30.797 8.879 -12.137 1.00 72.00 112 ASP A CA 1
ATOM 921 C C . ASP A 1 112 ? 30.238 8.007 -13.277 1.00 72.00 112 ASP A C 1
ATOM 923 O O . ASP A 1 112 ? 30.986 7.247 -13.891 1.00 72.00 112 ASP A O 1
ATOM 927 N N . ILE A 1 113 ? 28.943 8.119 -13.596 1.00 73.50 113 ILE A N 1
ATOM 928 C CA . ILE A 1 113 ? 28.359 7.518 -14.803 1.00 73.50 113 ILE A CA 1
ATOM 929 C C . ILE A 1 113 ? 28.116 8.633 -15.808 1.00 73.50 113 ILE A C 1
ATOM 931 O O . ILE A 1 113 ? 27.167 9.398 -15.684 1.00 73.50 113 ILE A O 1
ATOM 935 N N . GLU A 1 114 ? 28.939 8.686 -16.853 1.00 77.00 114 GLU A N 1
ATOM 936 C CA . GLU A 1 114 ? 28.795 9.682 -17.921 1.00 77.00 114 GLU A CA 1
ATOM 937 C C . GLU A 1 114 ? 27.461 9.543 -18.681 1.00 77.00 114 GLU A C 1
ATOM 939 O O . GLU A 1 114 ? 26.908 10.516 -19.198 1.00 77.00 114 GLU A O 1
ATOM 944 N N . ARG A 1 115 ? 26.924 8.321 -18.731 1.00 83.38 115 ARG A N 1
ATOM 945 C CA . ARG A 1 115 ? 25.727 7.967 -19.497 1.00 83.38 115 ARG A CA 1
ATOM 946 C C . ARG A 1 115 ? 24.425 8.291 -18.775 1.00 83.38 115 ARG A C 1
ATOM 948 O O . ARG A 1 115 ? 24.354 8.408 -17.556 1.00 83.38 115 ARG A O 1
ATOM 955 N N . MET A 1 116 ? 23.372 8.374 -19.573 1.00 88.06 116 MET A N 1
ATOM 956 C CA . MET A 1 116 ? 22.003 8.658 -19.162 1.00 88.06 116 MET A CA 1
ATOM 957 C C . MET A 1 116 ? 21.118 7.449 -19.414 1.00 88.06 116 MET A C 1
ATOM 959 O O . MET A 1 116 ? 21.292 6.773 -20.428 1.00 88.06 116 MET A O 1
ATOM 963 N N . ALA A 1 117 ? 20.134 7.222 -18.545 1.00 92.50 117 ALA A N 1
ATOM 964 C CA . ALA A 1 117 ? 18.980 6.444 -18.967 1.00 92.50 117 ALA A CA 1
ATOM 965 C C . ALA A 1 117 ? 18.246 7.178 -20.085 1.00 92.50 117 ALA A C 1
ATOM 967 O O . ALA A 1 117 ? 18.198 8.410 -20.099 1.00 92.50 117 ALA A O 1
ATOM 968 N N . PHE A 1 118 ? 17.643 6.424 -20.995 1.00 92.69 118 PHE A N 1
ATOM 969 C CA . PHE A 1 118 ? 16.836 7.008 -22.056 1.00 92.69 118 PHE A CA 1
ATOM 970 C C . PHE A 1 118 ? 15.567 6.200 -22.294 1.00 92.69 118 PHE A C 1
ATOM 972 O O . PHE A 1 118 ? 15.533 4.977 -22.146 1.00 92.69 118 PHE A O 1
ATOM 979 N N . ILE A 1 119 ? 14.518 6.920 -22.669 1.00 94.62 119 ILE A N 1
ATOM 980 C CA . ILE A 1 119 ? 13.263 6.349 -23.143 1.00 94.62 119 ILE A CA 1
ATOM 981 C C . ILE A 1 119 ? 13.409 6.210 -24.669 1.00 94.62 119 ILE A C 1
ATOM 983 O O . ILE A 1 119 ? 13.824 7.181 -25.308 1.00 94.62 119 ILE A O 1
ATOM 987 N N . PRO A 1 120 ? 13.159 5.028 -25.262 1.00 94.81 120 PRO A N 1
ATOM 988 C CA . PRO A 1 120 ? 13.208 4.859 -26.713 1.00 94.81 120 PRO A CA 1
ATOM 989 C C . PRO A 1 120 ? 12.130 5.705 -27.408 1.00 94.81 120 PRO A C 1
ATOM 991 O O . PRO A 1 120 ? 11.099 6.011 -26.813 1.00 94.81 120 PRO A O 1
ATOM 994 N N . GLU A 1 121 ? 12.346 6.050 -28.682 1.00 94.94 121 GLU A N 1
ATOM 995 C CA . GLU A 1 121 ? 11.354 6.793 -29.483 1.00 94.94 121 GLU A CA 1
ATOM 996 C C . GLU A 1 121 ? 10.023 6.037 -29.596 1.00 94.94 121 GLU A C 1
ATOM 998 O O . GLU A 1 121 ? 8.952 6.639 -29.520 1.00 94.94 121 GLU A O 1
ATOM 1003 N N . ASP A 1 122 ? 10.091 4.710 -29.731 1.00 94.81 122 ASP A N 1
ATOM 1004 C CA . ASP A 1 122 ? 8.921 3.843 -29.667 1.00 94.81 122 ASP A CA 1
ATOM 1005 C C . ASP A 1 122 ? 8.489 3.630 -28.208 1.00 94.81 122 ASP A C 1
ATOM 1007 O O . ASP A 1 122 ? 8.916 2.698 -27.521 1.00 94.81 122 ASP A O 1
ATOM 1011 N N . THR A 1 123 ? 7.616 4.513 -27.730 1.00 92.69 123 THR A N 1
ATOM 1012 C CA . THR A 1 123 ? 7.057 4.455 -26.374 1.00 92.69 123 THR A CA 1
ATOM 1013 C C . THR A 1 123 ? 6.089 3.289 -26.171 1.00 92.69 123 THR A C 1
ATOM 1015 O O . THR A 1 123 ? 5.815 2.929 -25.024 1.00 92.69 123 THR A O 1
ATOM 1018 N N . SER A 1 124 ? 5.626 2.629 -27.243 1.00 93.00 124 SER A N 1
ATOM 1019 C CA . SER A 1 124 ? 4.768 1.439 -27.133 1.00 93.00 124 SER A CA 1
ATOM 1020 C C . SER A 1 124 ? 5.485 0.252 -26.481 1.00 93.00 124 SER A C 1
ATOM 1022 O O . SER A 1 124 ? 4.836 -0.652 -25.958 1.00 93.00 124 SER A O 1
ATOM 1024 N N . LEU A 1 125 ? 6.822 0.299 -26.430 1.00 95.12 125 LEU A N 1
ATOM 1025 C CA . LEU A 1 125 ? 7.665 -0.677 -25.745 1.00 95.12 125 LEU A CA 1
ATOM 1026 C C . LEU A 1 125 ? 7.544 -0.626 -24.213 1.00 95.12 125 LEU A C 1
ATOM 1028 O O . LEU A 1 125 ? 7.933 -1.595 -23.561 1.00 95.12 125 LEU A O 1
ATOM 1032 N N . ARG A 1 126 ? 7.043 0.483 -23.639 1.00 96.31 126 ARG A N 1
ATOM 1033 C CA . ARG A 1 126 ? 6.837 0.688 -22.186 1.00 96.31 126 ARG A CA 1
ATOM 1034 C C . ARG A 1 126 ? 8.053 0.349 -21.321 1.00 96.31 126 ARG A C 1
ATOM 1036 O O . ARG A 1 126 ? 7.935 -0.195 -20.224 1.00 96.31 126 ARG A O 1
ATOM 1043 N N . VAL A 1 127 ? 9.238 0.664 -21.824 1.00 97.00 127 VAL A N 1
ATOM 1044 C CA . VAL A 1 127 ? 10.511 0.480 -21.125 1.00 97.00 127 VAL A CA 1
ATOM 1045 C C . VAL A 1 127 ? 11.335 1.750 -21.214 1.00 97.00 127 VAL A C 1
ATOM 1047 O O . VAL A 1 127 ? 11.166 2.551 -22.130 1.00 97.00 127 VAL A O 1
ATOM 1050 N N . PHE A 1 128 ? 12.303 1.875 -20.321 1.00 95.94 128 PHE A N 1
ATOM 1051 C CA . PHE A 1 128 ? 13.471 2.719 -20.533 1.00 95.94 128 PHE A CA 1
ATOM 1052 C C . PHE A 1 128 ? 14.734 1.856 -20.491 1.00 95.94 128 PHE A C 1
ATOM 1054 O O . PHE A 1 128 ? 14.750 0.783 -19.885 1.00 95.94 128 PHE A O 1
ATOM 1061 N N . TYR A 1 129 ? 15.801 2.313 -21.135 1.00 94.88 129 TYR A N 1
ATOM 1062 C CA . TYR A 1 129 ? 17.102 1.652 -21.094 1.00 94.88 129 TYR A CA 1
ATOM 1063 C C . TYR A 1 129 ? 17.962 2.274 -19.996 1.00 94.88 129 TYR A C 1
ATOM 1065 O O . TYR A 1 129 ? 18.083 3.498 -19.906 1.00 94.88 129 TYR A O 1
ATOM 1073 N N . ALA A 1 130 ? 18.521 1.426 -19.133 1.00 92.38 130 ALA A N 1
ATOM 1074 C CA . ALA A 1 130 ? 19.261 1.845 -17.949 1.00 92.38 130 ALA A CA 1
ATOM 1075 C C . ALA A 1 130 ? 20.614 2.497 -18.293 1.00 92.38 130 ALA A C 1
ATOM 1077 O O . ALA A 1 130 ? 21.303 2.096 -19.221 1.00 92.38 130 ALA A O 1
ATOM 1078 N N . ALA A 1 131 ? 21.067 3.465 -17.501 1.00 89.88 131 ALA A N 1
ATOM 1079 C CA . ALA A 1 131 ? 22.304 4.193 -17.793 1.00 89.88 131 ALA A CA 1
ATOM 1080 C C . ALA A 1 131 ? 23.571 3.318 -17.803 1.00 89.88 131 ALA A C 1
ATOM 1082 O O . ALA A 1 131 ? 24.500 3.571 -18.575 1.00 89.88 131 ALA A O 1
ATOM 1083 N N . PHE A 1 132 ? 23.618 2.288 -16.953 1.00 85.31 132 PHE A N 1
ATOM 1084 C CA . PHE A 1 132 ? 24.762 1.379 -16.868 1.00 85.31 132 PHE A CA 1
ATOM 1085 C C . PHE A 1 132 ? 24.903 0.468 -18.103 1.00 85.31 132 PHE A C 1
ATOM 1087 O O . PHE A 1 132 ? 25.983 -0.065 -18.341 1.00 85.31 132 PHE A O 1
ATOM 1094 N N . SER A 1 133 ? 23.836 0.282 -18.893 1.00 83.94 133 SER A N 1
ATOM 1095 C CA . SER A 1 133 ? 23.805 -0.623 -20.047 1.00 83.94 133 SER A CA 1
ATOM 1096 C C . SER A 1 133 ? 22.875 -0.103 -21.141 1.00 83.94 133 SER A C 1
ATOM 1098 O O . SER A 1 133 ? 21.680 0.061 -20.932 1.00 83.94 133 SER A O 1
ATOM 1100 N N . ASN A 1 134 ? 23.388 0.031 -22.365 1.00 81.06 134 ASN A N 1
ATOM 1101 C CA . ASN A 1 134 ? 22.591 0.456 -23.523 1.00 81.06 134 ASN A CA 1
ATOM 1102 C C . ASN A 1 134 ? 21.513 -0.555 -23.962 1.00 81.06 134 ASN A C 1
ATOM 1104 O O . ASN A 1 134 ? 20.753 -0.261 -24.878 1.00 81.06 134 ASN A O 1
ATOM 1108 N N . SER A 1 135 ? 21.470 -1.743 -23.355 1.00 88.38 135 SER A N 1
ATOM 1109 C CA . SER A 1 135 ? 20.581 -2.840 -23.749 1.00 88.38 135 SER A CA 1
ATOM 1110 C C . SER A 1 135 ? 19.674 -3.327 -22.621 1.00 88.38 135 SER A C 1
ATOM 1112 O O . SER A 1 135 ? 18.692 -4.022 -22.887 1.00 88.38 135 SER A O 1
ATOM 1114 N N . THR A 1 136 ? 19.934 -2.940 -21.366 1.00 93.88 136 THR A N 1
ATOM 1115 C CA . THR A 1 136 ? 19.090 -3.361 -20.242 1.00 93.88 136 THR A CA 1
ATOM 1116 C C . THR A 1 136 ? 17.822 -2.517 -20.185 1.00 93.88 136 THR A C 1
ATOM 1118 O O . THR A 1 136 ? 17.797 -1.436 -19.600 1.00 93.88 136 THR A O 1
ATOM 1121 N N . ALA A 1 137 ? 16.764 -3.039 -20.796 1.00 96.31 137 ALA A N 1
ATOM 1122 C CA . ALA A 1 137 ? 15.415 -2.488 -20.721 1.00 96.31 137 ALA A CA 1
ATOM 1123 C C . ALA A 1 137 ? 14.730 -2.786 -19.372 1.00 96.31 137 ALA A C 1
ATOM 1125 O O . ALA A 1 137 ? 14.646 -3.945 -18.949 1.00 96.31 137 ALA A O 1
ATOM 1126 N N . VAL A 1 138 ? 14.193 -1.742 -18.744 1.00 96.88 138 VAL A N 1
ATOM 1127 C CA . VAL A 1 138 ? 13.461 -1.774 -17.474 1.00 96.88 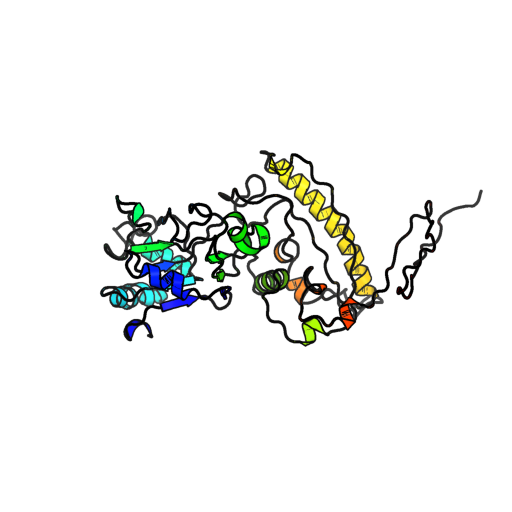138 VAL A CA 1
ATOM 1128 C C . VAL A 1 138 ? 12.032 -1.284 -17.707 1.00 96.88 138 VAL A C 1
ATOM 1130 O O . VAL A 1 138 ? 11.834 -0.231 -18.307 1.00 96.88 138 VAL A O 1
ATOM 1133 N N . ALA A 1 139 ? 11.048 -2.035 -17.221 1.00 97.81 139 ALA A N 1
ATOM 1134 C CA . ALA A 1 139 ? 9.636 -1.658 -17.188 1.00 97.81 139 ALA A CA 1
ATOM 1135 C C . ALA A 1 139 ? 9.136 -1.584 -15.742 1.00 97.81 139 ALA A C 1
ATOM 1137 O O . ALA A 1 139 ? 9.691 -2.226 -14.845 1.00 97.81 139 ALA A O 1
ATOM 1138 N N . PHE A 1 140 ? 8.054 -0.843 -15.516 1.00 98.00 140 PHE A N 1
ATOM 1139 C CA . PHE A 1 140 ? 7.423 -0.769 -14.203 1.00 98.00 140 PHE A CA 1
ATOM 1140 C C . PHE A 1 140 ? 6.180 -1.640 -14.078 1.00 98.00 140 PHE A C 1
ATOM 1142 O O . PHE A 1 140 ? 5.380 -1.781 -15.002 1.00 98.00 140 PHE A O 1
ATOM 1149 N N . LEU A 1 141 ? 6.009 -2.219 -12.893 1.00 98.19 141 LEU A N 1
ATOM 1150 C CA . LEU A 1 141 ? 4.786 -2.907 -12.509 1.00 98.19 141 LEU A CA 1
ATOM 1151 C C . LEU A 1 141 ? 3.719 -1.866 -12.128 1.00 98.19 141 LEU A C 1
ATOM 1153 O O . LEU A 1 141 ? 4.008 -1.007 -11.292 1.00 98.19 141 LEU A O 1
ATOM 1157 N N . PRO A 1 142 ? 2.494 -1.929 -12.689 1.00 97.00 142 PRO A N 1
ATOM 1158 C CA . PRO A 1 142 ? 1.462 -0.940 -12.394 1.00 97.00 142 PRO A CA 1
ATOM 1159 C C . PRO A 1 142 ? 1.049 -0.978 -10.913 1.00 97.00 142 PRO A C 1
ATOM 1161 O O . PRO A 1 142 ? 0.670 -2.054 -10.433 1.00 97.00 142 PRO A O 1
ATOM 1164 N N . PRO A 1 143 ? 0.987 0.163 -10.197 1.00 96.06 143 PRO A N 1
ATOM 1165 C CA . PRO A 1 143 ? 0.536 0.219 -8.795 1.00 96.06 143 PRO A CA 1
ATOM 1166 C C . PRO A 1 143 ? -0.909 -0.241 -8.568 1.00 96.06 143 PRO A C 1
ATOM 1168 O O . PRO A 1 143 ? -1.333 -0.508 -7.447 1.00 96.06 143 PRO A O 1
ATOM 1171 N N . SER A 1 144 ? -1.695 -0.326 -9.639 1.00 96.75 144 SER A N 1
ATOM 1172 C CA . SER A 1 144 ? -3.054 -0.870 -9.630 1.00 96.75 144 SER A CA 1
ATOM 1173 C C . SER A 1 144 ? -3.099 -2.403 -9.628 1.00 96.75 144 SER A C 1
ATOM 1175 O O . SER A 1 144 ? -4.135 -2.970 -9.305 1.00 96.75 144 SER A O 1
ATOM 1177 N N . MET A 1 145 ? -2.002 -3.081 -9.972 1.00 98.06 145 MET A N 1
ATOM 1178 C CA . MET A 1 145 ? -1.896 -4.546 -10.026 1.00 98.06 145 MET A CA 1
ATOM 1179 C C . MET A 1 145 ? -0.887 -5.097 -9.012 1.00 98.06 145 MET A C 1
ATOM 1181 O O . MET A 1 145 ? -1.105 -6.155 -8.420 1.00 98.06 145 MET A O 1
ATOM 1185 N N . PHE A 1 146 ? 0.200 -4.360 -8.798 1.00 98.12 146 PHE A N 1
ATOM 1186 C CA . PHE A 1 146 ? 1.257 -4.621 -7.826 1.00 98.12 146 PHE A CA 1
ATOM 1187 C C . PHE A 1 146 ? 1.303 -3.429 -6.873 1.00 98.12 146 PHE A C 1
ATOM 1189 O O . PHE A 1 146 ? 2.098 -2.504 -7.029 1.00 98.12 146 PHE A O 1
ATOM 1196 N N . GLY A 1 147 ? 0.341 -3.407 -5.957 1.00 96.88 147 GLY A N 1
ATOM 1197 C CA . GLY A 1 147 ? 0.043 -2.242 -5.141 1.00 96.88 147 GLY A CA 1
ATOM 1198 C C . GLY A 1 147 ? 0.946 -2.075 -3.928 1.00 96.88 147 GLY A C 1
ATOM 1199 O O . GLY A 1 147 ? 1.766 -2.920 -3.572 1.00 96.88 147 GLY A O 1
ATOM 1200 N N . ASN A 1 148 ? 0.708 -0.968 -3.244 1.00 95.06 148 ASN A N 1
ATOM 1201 C CA . ASN A 1 148 ? 1.190 -0.673 -1.902 1.00 95.06 148 ASN A CA 1
ATOM 1202 C C . ASN A 1 148 ? 0.004 -0.538 -0.933 1.00 95.06 148 ASN A C 1
ATOM 1204 O O . ASN A 1 148 ? -1.155 -0.558 -1.358 1.00 95.06 148 ASN A O 1
ATOM 1208 N N . THR A 1 149 ? 0.258 -0.378 0.370 1.00 94.12 149 THR A N 1
ATOM 1209 C CA . THR A 1 149 ? -0.822 -0.253 1.364 1.00 94.12 149 THR A CA 1
ATOM 1210 C C . THR A 1 149 ? -1.816 0.846 0.995 1.00 94.12 149 THR A C 1
ATOM 1212 O O . THR A 1 149 ? -3.021 0.650 1.126 1.00 94.12 149 THR A O 1
ATOM 1215 N N . TYR A 1 150 ? -1.343 1.993 0.504 1.00 92.19 150 TYR A N 1
ATOM 1216 C CA . TYR A 1 150 ? -2.212 3.122 0.186 1.00 92.19 150 TYR A CA 1
ATOM 1217 C C . TYR A 1 150 ? -3.143 2.823 -1.001 1.00 92.19 150 TYR A C 1
ATOM 1219 O O . TYR A 1 150 ? -4.363 2.969 -0.894 1.00 92.19 150 TYR A O 1
ATOM 1227 N N . THR A 1 151 ? -2.590 2.338 -2.114 1.00 94.25 151 THR A N 1
ATOM 1228 C CA . THR A 1 151 ? -3.364 1.982 -3.319 1.00 94.25 151 THR A CA 1
ATOM 1229 C C . THR A 1 151 ? -4.316 0.808 -3.084 1.00 94.25 151 THR A C 1
ATOM 1231 O O . THR A 1 151 ? -5.384 0.759 -3.698 1.00 94.25 151 THR A O 1
ATOM 1234 N N . TYR A 1 152 ? -3.987 -0.103 -2.164 1.00 95.06 152 TYR A N 1
ATOM 1235 C CA . TYR A 1 152 ? -4.827 -1.248 -1.819 1.00 95.06 152 TYR A CA 1
ATOM 1236 C C . TYR A 1 152 ? -5.905 -0.935 -0.768 1.00 95.06 152 TYR A C 1
ATOM 1238 O O . TYR A 1 152 ? -7.081 -1.190 -1.025 1.00 95.06 152 TYR A O 1
ATOM 1246 N N . VAL A 1 153 ? -5.526 -0.398 0.398 1.00 91.50 153 VAL A N 1
ATOM 1247 C CA . VAL A 1 153 ? -6.425 -0.207 1.553 1.00 91.50 153 VAL A CA 1
ATOM 1248 C C . VAL A 1 153 ? -7.250 1.068 1.417 1.00 91.50 153 VAL A C 1
ATOM 1250 O O . VAL A 1 153 ? -8.464 1.031 1.605 1.00 91.50 153 VAL A O 1
ATOM 1253 N N . ASN A 1 154 ? -6.612 2.190 1.072 1.00 88.31 154 ASN A N 1
ATOM 1254 C CA . ASN A 1 154 ? -7.275 3.494 1.095 1.00 88.31 154 ASN A CA 1
ATOM 1255 C C . ASN A 1 154 ? -8.011 3.781 -0.215 1.00 88.31 154 ASN A C 1
ATOM 1257 O O . ASN A 1 154 ? -9.200 4.093 -0.209 1.00 88.31 154 ASN A O 1
ATOM 1261 N N . VAL A 1 155 ? -7.298 3.688 -1.341 1.00 90.12 155 VAL A N 1
ATOM 1262 C CA . VAL A 1 155 ? -7.839 4.077 -2.656 1.00 90.12 155 VAL A CA 1
ATOM 1263 C C . VAL A 1 155 ? -8.638 2.950 -3.300 1.00 90.12 155 VAL A C 1
ATOM 1265 O O . VAL A 1 155 ? -9.587 3.218 -4.036 1.00 90.12 155 VAL A O 1
ATOM 1268 N N . ARG A 1 156 ? -8.255 1.692 -3.031 1.00 93.12 156 ARG A N 1
ATOM 1269 C CA . ARG A 1 156 ? -8.742 0.492 -3.734 1.00 93.12 156 ARG A CA 1
ATOM 1270 C C . ARG A 1 156 ? -8.596 0.648 -5.255 1.00 93.12 156 ARG A C 1
ATOM 1272 O O . ARG A 1 156 ? -9.518 0.386 -6.022 1.00 93.12 156 ARG A O 1
ATOM 1279 N N . LEU A 1 157 ? -7.417 1.103 -5.688 1.00 95.25 157 LEU A N 1
ATOM 1280 C CA . LEU A 1 157 ? -7.121 1.489 -7.072 1.00 95.25 157 LEU A CA 1
ATOM 1281 C C . LEU A 1 157 ? -7.420 0.359 -8.070 1.00 95.25 157 LEU A C 1
ATOM 1283 O O . LEU A 1 157 ? -8.006 0.603 -9.121 1.00 95.25 157 LEU A O 1
ATOM 1287 N N . TRP A 1 158 ? -7.071 -0.876 -7.704 1.00 96.88 158 TRP A N 1
ATOM 1288 C CA . TRP A 1 158 ? -7.335 -2.079 -8.496 1.00 96.88 158 TRP A CA 1
ATOM 1289 C C . TRP A 1 158 ? -8.829 -2.283 -8.790 1.00 96.88 158 TRP A C 1
ATOM 1291 O O . TRP A 1 158 ? -9.195 -2.651 -9.899 1.00 96.88 158 TRP A O 1
ATOM 1301 N N . GLU A 1 159 ? -9.707 -1.996 -7.827 1.00 96.00 159 GLU A N 1
ATOM 1302 C CA . GLU A 1 159 ? -11.156 -2.142 -7.988 1.00 96.00 159 GLU A CA 1
ATOM 1303 C C . GLU A 1 159 ? -11.711 -1.034 -8.883 1.00 96.00 159 GLU A C 1
ATOM 1305 O O . GLU A 1 159 ? -12.487 -1.300 -9.797 1.00 96.00 159 GLU A O 1
ATOM 1310 N N . LYS A 1 160 ? -11.263 0.208 -8.669 1.00 94.56 160 LYS A N 1
ATOM 1311 C CA . LYS A 1 160 ? -11.700 1.367 -9.460 1.00 94.56 160 LYS A CA 1
ATOM 1312 C C . LYS A 1 160 ? -11.302 1.264 -10.934 1.00 94.56 160 LYS A C 1
ATOM 1314 O O . LYS A 1 160 ? -12.042 1.737 -11.796 1.00 94.56 160 LYS A O 1
ATOM 1319 N N . LEU A 1 161 ? -10.156 0.645 -11.216 1.00 96.00 161 LEU A N 1
ATOM 1320 C CA . LEU A 1 161 ? -9.656 0.419 -12.572 1.00 96.00 161 LEU A CA 1
ATOM 1321 C C . LEU A 1 161 ? -9.996 -0.966 -13.132 1.00 96.00 161 LEU A C 1
ATOM 1323 O O . LEU A 1 161 ? -9.601 -1.264 -14.251 1.00 96.00 161 LEU A O 1
ATOM 1327 N N . GLU A 1 162 ? -10.736 -1.805 -12.401 1.00 96.94 162 GLU A N 1
ATOM 1328 C CA . GLU A 1 162 ? -11.047 -3.186 -12.813 1.00 96.94 162 GLU A CA 1
ATOM 1329 C C . GLU A 1 162 ? -9.791 -3.994 -13.199 1.00 96.94 162 GLU A C 1
ATOM 1331 O O . GLU A 1 162 ? -9.798 -4.830 -14.103 1.00 96.94 162 GLU A O 1
ATOM 1336 N N . HIS A 1 163 ? -8.687 -3.745 -12.494 1.00 97.56 163 HIS A N 1
ATOM 1337 C CA . HIS A 1 163 ? -7.430 -4.458 -12.670 1.00 97.56 163 HIS A CA 1
ATOM 1338 C C . HIS A 1 163 ? -7.331 -5.654 -11.718 1.00 97.56 163 HIS A C 1
ATOM 1340 O O . HIS A 1 163 ? -7.826 -5.613 -10.587 1.00 97.56 163 HIS A O 1
ATOM 1346 N N . PRO A 1 164 ? -6.659 -6.739 -12.134 1.00 97.31 164 PRO A N 1
ATOM 1347 C CA . PRO A 1 164 ? -6.344 -7.836 -11.242 1.00 97.31 164 PRO A CA 1
ATOM 1348 C C . PRO A 1 164 ? -5.283 -7.405 -10.231 1.00 97.31 164 PRO A C 1
ATOM 1350 O O . PRO A 1 164 ? -4.208 -6.943 -10.601 1.00 97.31 164 PRO A O 1
ATOM 1353 N N . LEU A 1 165 ? -5.555 -7.631 -8.949 1.00 97.88 165 LEU A N 1
ATOM 1354 C CA . LEU A 1 165 ? -4.555 -7.470 -7.902 1.00 97.88 165 LEU A CA 1
ATOM 1355 C C . LEU A 1 165 ? -3.699 -8.743 -7.798 1.00 97.88 165 LEU A C 1
ATOM 1357 O O . LEU A 1 165 ? -4.216 -9.804 -7.441 1.00 97.88 165 LEU A O 1
ATOM 1361 N N . TYR A 1 166 ? -2.404 -8.639 -8.102 1.00 98.25 166 TYR A N 1
ATOM 1362 C CA . TYR A 1 166 ? -1.436 -9.731 -7.957 1.00 98.25 166 TYR A CA 1
ATOM 1363 C C . TYR A 1 166 ? -0.744 -9.700 -6.604 1.00 98.25 166 TYR A C 1
ATOM 1365 O O . TYR A 1 166 ? -0.653 -10.735 -5.947 1.00 98.25 166 TYR A O 1
ATOM 1373 N N . ALA A 1 167 ? -0.285 -8.528 -6.174 1.00 98.00 167 ALA A N 1
ATOM 1374 C CA . ALA A 1 167 ? 0.468 -8.387 -4.938 1.00 98.00 167 ALA A CA 1
ATOM 1375 C C . ALA A 1 167 ? 0.281 -7.017 -4.299 1.00 98.00 167 ALA A C 1
ATOM 1377 O O . ALA A 1 167 ? -0.049 -6.042 -4.973 1.00 98.00 167 ALA A O 1
ATOM 1378 N N . VAL A 1 168 ? 0.531 -6.962 -2.993 1.00 97.69 168 VAL A N 1
ATOM 1379 C CA . VAL A 1 168 ? 0.639 -5.720 -2.230 1.00 97.69 168 VAL A CA 1
ATOM 1380 C C . VAL A 1 168 ? 1.920 -5.763 -1.412 1.00 97.69 168 VAL A C 1
ATOM 1382 O O . VAL A 1 168 ? 2.082 -6.657 -0.581 1.00 97.69 168 VAL A O 1
ATOM 1385 N N . HIS A 1 169 ? 2.801 -4.790 -1.628 1.00 97.19 169 HIS A N 1
ATOM 1386 C CA . HIS A 1 169 ? 3.929 -4.502 -0.749 1.00 97.19 169 HIS A CA 1
ATOM 1387 C C . HIS A 1 169 ? 3.465 -3.561 0.372 1.00 97.19 169 HIS A C 1
ATOM 1389 O O . HIS A 1 169 ? 2.940 -2.481 0.102 1.00 97.19 169 HIS A O 1
ATOM 1395 N N . TRP A 1 170 ? 3.629 -3.942 1.642 1.00 95.44 170 TRP A N 1
ATOM 1396 C CA . TRP A 1 170 ? 3.071 -3.205 2.788 1.00 95.44 170 TRP A CA 1
ATOM 1397 C C . TRP A 1 170 ? 3.878 -1.949 3.180 1.00 95.44 170 TRP A C 1
ATOM 1399 O O . TRP A 1 170 ? 4.196 -1.710 4.344 1.00 95.44 170 TRP A O 1
ATOM 1409 N N . VAL A 1 171 ? 4.182 -1.107 2.194 1.00 91.69 171 VAL A N 1
ATOM 1410 C CA . VAL A 1 171 ? 4.746 0.248 2.312 1.00 91.69 171 VAL A CA 1
ATOM 1411 C C . VAL A 1 171 ? 3.659 1.308 2.128 1.00 91.69 171 VAL A C 1
ATOM 1413 O O . VAL A 1 171 ? 2.515 0.987 1.825 1.00 91.69 171 VAL A O 1
ATOM 1416 N N . TRP A 1 172 ? 3.974 2.586 2.358 1.00 88.94 172 TRP A N 1
ATOM 1417 C CA . TRP A 1 172 ? 3.000 3.696 2.344 1.00 88.94 172 TRP A CA 1
ATOM 1418 C C . TRP A 1 172 ? 1.889 3.625 3.420 1.00 88.94 172 TRP A C 1
ATOM 1420 O O . TRP A 1 172 ? 1.035 4.505 3.483 1.00 88.94 172 TRP A O 1
ATOM 1430 N N . GLY A 1 173 ? 1.929 2.637 4.324 1.00 85.38 173 GLY A N 1
ATOM 1431 C CA . GLY A 1 173 ? 1.034 2.506 5.491 1.00 85.38 173 GLY A CA 1
ATOM 1432 C C . GLY A 1 173 ? 1.630 2.977 6.828 1.00 85.38 173 GLY A C 1
ATOM 1433 O O . GLY A 1 173 ? 0.943 3.115 7.834 1.00 85.38 173 GLY A O 1
ATOM 1434 N N . GLY A 1 174 ? 2.928 3.279 6.862 1.00 83.69 174 GLY A N 1
ATOM 1435 C CA . GLY A 1 174 ? 3.646 3.696 8.067 1.00 83.69 174 GLY A CA 1
ATOM 1436 C C . GLY A 1 174 ? 5.054 3.111 8.110 1.00 83.69 174 GLY A C 1
ATOM 1437 O O . GLY A 1 174 ? 5.355 2.132 7.437 1.00 83.69 174 GLY A O 1
ATOM 1438 N N . ARG A 1 175 ? 5.946 3.730 8.891 1.00 81.75 175 ARG A N 1
ATOM 1439 C CA . ARG A 1 175 ? 7.383 3.392 8.882 1.00 81.75 175 ARG A CA 1
ATOM 1440 C C . ARG A 1 175 ? 7.757 2.168 9.720 1.00 81.75 175 ARG A C 1
ATOM 1442 O O . ARG A 1 175 ? 8.898 1.731 9.651 1.00 81.75 175 ARG A O 1
ATOM 1449 N N . THR A 1 176 ? 6.858 1.651 10.558 1.00 89.25 176 THR A N 1
ATOM 1450 C CA . THR A 1 176 ? 7.200 0.592 11.521 1.00 89.25 176 THR A CA 1
ATOM 1451 C C . THR A 1 176 ? 6.551 -0.736 11.155 1.00 89.25 176 THR A C 1
ATOM 1453 O O . THR A 1 176 ? 5.485 -0.766 10.542 1.00 89.25 176 THR A O 1
ATOM 1456 N N . MET A 1 177 ? 7.162 -1.844 11.582 1.00 91.19 177 MET A N 1
ATOM 1457 C CA . MET A 1 177 ? 6.601 -3.190 11.411 1.00 91.19 177 MET A CA 1
ATOM 1458 C C . MET A 1 177 ? 5.185 -3.297 12.003 1.00 91.19 177 MET A C 1
ATOM 1460 O O . MET A 1 177 ? 4.327 -3.976 11.446 1.00 91.19 177 MET A O 1
ATOM 1464 N N . GLU A 1 178 ? 4.913 -2.620 13.121 1.00 92.88 178 GLU A N 1
ATOM 1465 C CA . GLU A 1 178 ? 3.591 -2.613 13.749 1.00 92.88 178 GLU A CA 1
ATOM 1466 C C . GLU A 1 178 ? 2.549 -1.891 12.891 1.00 92.88 178 GLU A C 1
ATOM 1468 O O . GLU A 1 178 ? 1.396 -2.312 12.882 1.00 92.88 178 GLU A O 1
ATOM 1473 N N . SER A 1 179 ? 2.932 -0.840 12.154 1.00 92.38 179 SER A N 1
ATOM 1474 C CA . SER A 1 179 ? 2.047 -0.208 11.167 1.00 92.38 179 SER A CA 1
ATOM 1475 C C . SER A 1 179 ? 1.708 -1.181 10.045 1.00 92.38 179 SER A C 1
ATOM 1477 O O . SER A 1 179 ? 0.529 -1.438 9.834 1.00 92.38 179 SER A O 1
ATOM 1479 N N . LYS A 1 180 ? 2.719 -1.821 9.437 1.00 93.56 180 LYS A N 1
ATOM 1480 C CA . LYS A 1 180 ? 2.517 -2.816 8.369 1.00 93.56 180 LYS A CA 1
ATOM 1481 C C . LYS A 1 180 ? 1.604 -3.960 8.820 1.00 93.56 180 LYS A C 1
ATOM 1483 O O . LYS A 1 180 ? 0.648 -4.314 8.136 1.00 93.56 180 LYS A O 1
ATOM 1488 N N . ARG A 1 181 ? 1.851 -4.507 10.017 1.00 93.81 181 ARG A N 1
ATOM 1489 C CA . ARG A 1 181 ? 0.995 -5.533 10.639 1.00 93.81 181 ARG A CA 1
ATOM 1490 C C . ARG A 1 181 ? -0.431 -5.036 10.847 1.00 93.81 181 ARG A C 1
ATOM 1492 O O . ARG A 1 181 ? -1.367 -5.782 10.579 1.00 93.81 181 ARG A O 1
ATOM 1499 N N . GLN A 1 182 ? -0.600 -3.810 11.336 1.00 94.00 182 GLN A N 1
ATOM 1500 C CA . GLN A 1 182 ? -1.924 -3.238 11.551 1.00 94.00 182 GLN A CA 1
ATOM 1501 C C . GLN A 1 182 ? -2.681 -3.062 10.233 1.00 94.00 182 GLN A C 1
ATOM 1503 O O . GLN A 1 182 ? -3.834 -3.459 10.164 1.00 94.00 182 GLN A O 1
ATOM 1508 N N . ASP A 1 183 ? -2.034 -2.567 9.179 1.00 94.44 183 ASP A N 1
ATOM 1509 C CA . ASP A 1 183 ? -2.654 -2.430 7.855 1.00 94.44 183 ASP A CA 1
ATOM 1510 C C . ASP A 1 183 ? -3.058 -3.791 7.268 1.00 94.44 183 ASP A C 1
ATOM 1512 O O . ASP A 1 183 ? -4.149 -3.951 6.717 1.00 94.44 183 ASP A O 1
ATOM 1516 N N . MET A 1 184 ? -2.209 -4.808 7.450 1.00 95.31 184 MET A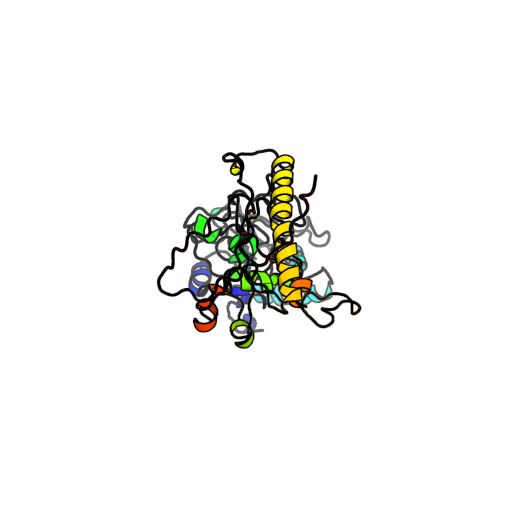 N 1
ATOM 1517 C CA . MET A 1 184 ? -2.538 -6.184 7.080 1.00 95.31 184 MET A CA 1
ATOM 1518 C C . MET A 1 184 ? -3.736 -6.725 7.866 1.00 95.31 184 MET A C 1
ATOM 1520 O O . MET A 1 184 ? -4.548 -7.454 7.297 1.00 95.31 184 MET A O 1
ATOM 1524 N N . ARG A 1 185 ? -3.867 -6.404 9.158 1.00 94.19 185 ARG A N 1
ATOM 1525 C CA . ARG A 1 185 ? -5.024 -6.802 9.979 1.00 94.19 185 ARG A CA 1
ATOM 1526 C C . ARG A 1 185 ? -6.292 -6.076 9.565 1.00 94.19 185 ARG A C 1
ATOM 1528 O O . ARG A 1 185 ? -7.301 -6.736 9.344 1.00 94.19 185 ARG A O 1
ATOM 1535 N N . ASP A 1 186 ? -6.211 -4.764 9.365 1.00 93.88 186 ASP A N 1
ATOM 1536 C CA . ASP A 1 186 ? -7.306 -3.927 8.873 1.00 93.88 186 ASP A CA 1
ATOM 1537 C C . ASP A 1 186 ? -7.905 -4.531 7.588 1.00 93.88 186 ASP A C 1
ATOM 1539 O O . ASP A 1 186 ? -9.123 -4.665 7.464 1.00 93.88 186 ASP A O 1
ATOM 1543 N N . ALA A 1 187 ? -7.049 -5.029 6.689 1.00 94.50 187 ALA A N 1
ATOM 1544 C CA . ALA A 1 187 ? -7.444 -5.710 5.457 1.00 94.50 187 ALA A CA 1
ATOM 1545 C C . ALA A 1 187 ? -7.730 -7.227 5.577 1.00 94.50 187 ALA A C 1
ATOM 1547 O O . ALA A 1 187 ? -7.984 -7.881 4.560 1.00 94.50 187 ALA A O 1
ATOM 1548 N N . MET A 1 188 ? -7.658 -7.810 6.778 1.00 94.38 188 MET A N 1
ATOM 1549 C CA . MET A 1 188 ? -7.795 -9.250 7.056 1.00 94.38 188 MET A CA 1
ATOM 1550 C C . MET A 1 188 ? -6.818 -10.146 6.267 1.00 94.38 188 MET A C 1
ATOM 1552 O O . MET A 1 188 ? -7.165 -11.244 5.827 1.00 94.38 188 MET A O 1
ATOM 1556 N N . LYS A 1 189 ? -5.586 -9.674 6.060 1.00 94.56 189 LYS A N 1
ATOM 1557 C CA . LYS A 1 189 ? -4.498 -10.384 5.361 1.00 94.56 189 LYS A CA 1
ATOM 1558 C C . LYS A 1 189 ? -3.365 -10.834 6.274 1.00 94.56 189 LYS A C 1
ATOM 1560 O O . LYS A 1 189 ? -2.579 -11.683 5.866 1.00 94.56 189 LYS A O 1
ATOM 1565 N N . PHE A 1 190 ? -3.295 -10.330 7.506 1.00 94.00 190 PHE A N 1
ATOM 1566 C CA . PHE A 1 190 ? -2.325 -10.834 8.476 1.00 94.00 190 PHE A CA 1
ATOM 1567 C C . PHE A 1 190 ? -2.753 -12.200 9.028 1.00 94.00 190 PHE A C 1
ATOM 1569 O O . PHE A 1 190 ? -3.925 -12.425 9.346 1.00 94.00 190 PHE A O 1
ATOM 1576 N N . HIS A 1 191 ? -1.796 -13.116 9.173 1.00 91.94 191 HIS A N 1
ATOM 1577 C CA . HIS A 1 191 ? -2.024 -14.391 9.841 1.00 91.94 191 HIS A CA 1
ATOM 1578 C C . HIS A 1 191 ? -1.599 -14.295 11.308 1.00 91.94 191 HIS A C 1
ATOM 1580 O O . HIS A 1 191 ? -0.434 -14.495 11.643 1.00 91.94 191 HIS A O 1
ATOM 1586 N N . ASP A 1 192 ? -2.554 -13.986 12.182 1.00 93.69 192 ASP A N 1
ATOM 1587 C CA . ASP A 1 192 ? -2.348 -14.090 13.624 1.00 93.69 192 ASP A CA 1
ATOM 1588 C C . ASP A 1 192 ? -2.517 -15.527 14.130 1.00 93.69 192 ASP A C 1
ATOM 1590 O O . ASP A 1 192 ? -3.196 -16.347 13.505 1.00 93.69 192 ASP A O 1
ATOM 1594 N N . GLN A 1 193 ? -1.915 -15.801 15.290 1.00 94.12 193 GLN A N 1
ATOM 1595 C CA . GLN A 1 193 ? -2.115 -17.048 16.028 1.00 94.12 193 GLN A CA 1
ATOM 1596 C C . GLN A 1 193 ? -3.578 -17.187 16.495 1.00 94.12 193 GLN A C 1
ATOM 1598 O O . GLN A 1 193 ? -4.241 -16.163 16.709 1.00 94.12 193 GLN A O 1
ATOM 1603 N N . PRO A 1 194 ? -4.098 -18.416 16.684 1.00 93.06 194 PRO A N 1
ATOM 1604 C CA . PRO A 1 194 ? -5.495 -18.648 17.058 1.00 93.06 194 PRO A CA 1
ATOM 1605 C C . PRO A 1 194 ? -5.962 -17.854 18.287 1.00 93.06 194 PRO A C 1
ATOM 1607 O O . PRO A 1 194 ? -7.088 -17.357 18.305 1.00 93.06 194 PRO A O 1
ATOM 1610 N N . GLU A 1 195 ? -5.088 -17.654 19.276 1.00 91.81 195 GLU A N 1
ATOM 1611 C CA . GLU A 1 195 ? -5.384 -16.939 20.526 1.00 91.81 195 GLU A CA 1
ATOM 1612 C C . GLU A 1 195 ? -5.785 -15.480 20.284 1.00 91.81 195 GLU A C 1
ATOM 1614 O O . GLU A 1 195 ? -6.535 -14.891 21.065 1.00 91.81 195 GLU A O 1
ATOM 1619 N N . TYR A 1 196 ? -5.330 -14.881 19.181 1.00 93.00 196 TYR A N 1
ATOM 1620 C CA . TYR A 1 196 ? -5.717 -13.526 18.806 1.00 93.00 196 TYR A CA 1
ATOM 1621 C C . TYR A 1 196 ? -7.230 -13.399 18.595 1.00 93.00 196 TYR A C 1
ATOM 1623 O O . TYR A 1 196 ? -7.816 -12.377 18.973 1.00 93.00 196 TYR A O 1
ATOM 1631 N N . TYR A 1 197 ? -7.838 -14.450 18.037 1.00 92.88 197 TYR A N 1
ATOM 1632 C CA . TYR A 1 197 ? -9.249 -14.524 17.667 1.00 92.88 197 TYR A CA 1
ATOM 1633 C C . TYR A 1 197 ? -10.134 -15.114 18.767 1.00 92.88 197 TYR A C 1
ATOM 1635 O O . TYR A 1 197 ? -11.347 -14.939 18.705 1.00 92.88 197 TYR A O 1
ATOM 1643 N N . THR A 1 198 ? -9.553 -15.799 19.758 1.00 88.69 198 THR A N 1
ATOM 1644 C CA . THR A 1 198 ? -10.296 -16.499 20.821 1.00 88.69 198 THR A CA 1
ATOM 1645 C C . THR A 1 198 ? -10.185 -15.850 22.205 1.00 88.69 198 THR A C 1
ATOM 1647 O O . THR A 1 198 ? -10.933 -16.226 23.108 1.00 88.69 198 THR A O 1
ATOM 1650 N N . SER A 1 199 ? -9.281 -14.881 22.399 1.00 74.38 199 SER A N 1
ATOM 1651 C CA . SER A 1 199 ? -9.038 -14.269 23.715 1.00 74.38 199 SER A CA 1
ATOM 1652 C C . SER A 1 199 ? -10.195 -13.360 24.178 1.00 74.38 199 SER A C 1
ATOM 1654 O O . SER A 1 199 ? -10.707 -12.571 23.377 1.00 74.38 199 SER A O 1
ATOM 1656 N N . PRO A 1 200 ? -10.646 -13.459 25.448 1.00 69.12 200 PRO A N 1
ATOM 1657 C CA . PRO A 1 200 ? -12.032 -13.204 25.794 1.00 69.12 200 PRO A CA 1
ATOM 1658 C C . PRO A 1 200 ? -12.243 -11.830 26.432 1.00 69.12 200 PRO A C 1
ATOM 1660 O O . PRO A 1 200 ? -11.373 -11.250 27.077 1.00 69.12 200 PRO A O 1
ATOM 1663 N N . TYR A 1 201 ? -13.473 -11.357 26.275 1.00 83.50 201 TYR A N 1
ATOM 1664 C CA . TYR A 1 201 ? -14.017 -10.089 26.741 1.00 83.50 201 TYR A CA 1
ATOM 1665 C C . TYR A 1 201 ? -13.620 -8.850 25.932 1.00 83.50 201 TYR A C 1
ATOM 1667 O O . TYR A 1 201 ? -12.688 -8.095 26.234 1.00 83.50 201 TYR A O 1
ATOM 1675 N N . LEU A 1 202 ? -14.437 -8.630 24.910 1.00 91.69 202 LEU A N 1
ATOM 1676 C CA . LEU A 1 202 ? -14.373 -7.483 24.030 1.00 91.69 202 LEU A CA 1
ATOM 1677 C C . LEU A 1 202 ? -15.269 -6.359 24.553 1.00 91.69 202 LEU A C 1
ATOM 1679 O O . LEU A 1 202 ? -16.314 -6.605 25.156 1.00 91.69 202 LEU A O 1
ATOM 1683 N N . LEU A 1 203 ? -14.861 -5.128 24.282 1.00 93.06 203 LEU A N 1
ATOM 1684 C CA . LEU A 1 203 ? -15.712 -3.951 24.332 1.00 93.06 203 LEU A CA 1
ATOM 1685 C C . LEU A 1 203 ? -15.765 -3.360 22.925 1.00 93.06 203 LEU A C 1
ATOM 1687 O O . LEU A 1 203 ? -14.728 -3.199 22.287 1.00 93.06 203 LEU A O 1
ATOM 1691 N N . THR A 1 204 ? -16.956 -3.031 22.446 1.00 92.50 204 THR A N 1
ATOM 1692 C CA . THR A 1 204 ? -17.173 -2.272 21.209 1.00 92.50 204 THR A CA 1
ATOM 1693 C C . THR A 1 204 ? -17.883 -0.970 21.563 1.00 92.50 204 THR A C 1
ATOM 1695 O O . THR A 1 204 ? -18.492 -0.854 22.628 1.00 92.50 204 THR A O 1
ATOM 1698 N N . PHE A 1 205 ? -17.819 0.019 20.679 1.00 92.88 205 PHE A N 1
ATOM 1699 C CA . PHE A 1 205 ? -18.587 1.250 20.825 1.00 92.88 205 PHE A CA 1
ATOM 1700 C C . PHE A 1 205 ? -19.011 1.775 19.461 1.00 92.88 205 PHE A C 1
ATOM 1702 O O . PHE A 1 205 ? -18.305 1.588 18.467 1.00 92.88 205 PHE A O 1
ATOM 1709 N N . ASP A 1 206 ? -20.150 2.457 19.437 1.00 91.06 206 ASP A N 1
ATOM 1710 C CA . ASP A 1 206 ? -20.625 3.133 18.241 1.00 91.06 206 ASP A CA 1
ATOM 1711 C C . ASP A 1 206 ? -19.960 4.499 18.114 1.00 91.06 206 ASP A C 1
ATOM 1713 O O . ASP A 1 206 ? -19.886 5.280 19.066 1.00 91.06 206 ASP A O 1
ATOM 1717 N N . LEU A 1 207 ? -19.486 4.792 16.907 1.00 91.81 207 LEU A N 1
ATOM 1718 C CA . LEU A 1 207 ? -18.812 6.039 16.593 1.00 91.81 207 LEU A CA 1
ATOM 1719 C C . LEU A 1 207 ? -19.762 6.961 15.835 1.00 91.81 207 LEU A C 1
ATOM 1721 O O . LEU A 1 207 ? -20.159 6.666 14.707 1.00 91.81 207 LEU A O 1
ATOM 1725 N N . LYS A 1 208 ? -20.090 8.117 16.414 1.00 93.94 208 LYS A N 1
ATOM 1726 C CA . LYS A 1 208 ? -20.761 9.181 15.665 1.00 93.94 208 LYS A CA 1
ATOM 1727 C C . LYS A 1 208 ? -19.740 9.867 14.773 1.00 93.94 208 LYS A C 1
ATOM 1729 O O . LYS A 1 208 ? -18.689 10.311 15.233 1.00 93.94 208 LYS A O 1
ATOM 1734 N N . GLN A 1 209 ? -20.063 9.981 13.495 1.00 93.94 209 GLN A N 1
ATOM 1735 C CA . GLN A 1 209 ? -19.219 10.629 12.499 1.00 93.94 209 GLN A CA 1
ATOM 1736 C C . GLN A 1 209 ? -19.780 12.010 12.169 1.00 93.94 209 GLN A C 1
ATOM 1738 O O . GLN A 1 209 ? -20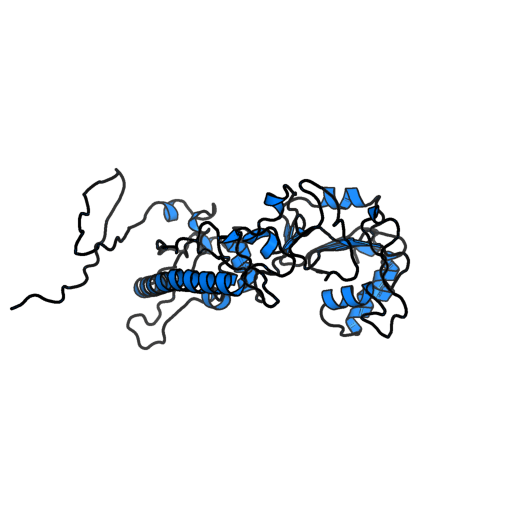.995 12.219 12.172 1.00 93.94 209 GLN A O 1
ATOM 1743 N N . MET A 1 210 ? -18.896 12.966 11.884 1.00 94.62 210 MET A N 1
ATOM 1744 C CA . MET A 1 210 ? -19.331 14.281 11.425 1.00 94.62 210 MET A CA 1
ATOM 1745 C C . MET A 1 210 ? -19.895 14.163 10.007 1.00 94.62 210 MET A C 1
ATOM 1747 O O . MET A 1 210 ? -19.319 13.466 9.171 1.00 94.62 210 MET A O 1
ATOM 1751 N N . ARG A 1 211 ? -21.011 14.842 9.726 1.00 94.31 211 ARG A N 1
ATOM 1752 C CA . ARG A 1 211 ? -21.593 14.857 8.382 1.00 94.31 211 ARG A CA 1
ATOM 1753 C C . ARG A 1 211 ? -20.652 15.587 7.424 1.00 94.31 211 ARG A C 1
ATOM 1755 O O . ARG A 1 211 ? -20.366 16.764 7.623 1.00 94.31 211 ARG A O 1
ATOM 1762 N N . MET A 1 212 ? -20.213 14.893 6.378 1.00 95.25 212 MET A N 1
ATOM 1763 C CA . MET A 1 212 ? -19.419 15.492 5.309 1.00 95.25 212 MET A CA 1
ATOM 1764 C C . MET A 1 212 ? -20.265 16.469 4.473 1.00 95.25 212 MET A C 1
ATOM 1766 O O . MET A 1 212 ? -21.410 16.132 4.142 1.00 95.25 212 MET A O 1
ATOM 1770 N N . PRO A 1 213 ? -19.727 17.645 4.098 1.00 96.12 213 PRO A N 1
ATOM 1771 C CA . PRO A 1 213 ? -20.320 18.497 3.069 1.00 96.12 213 PRO A CA 1
ATOM 1772 C C . PRO A 1 213 ? -20.533 17.721 1.762 1.00 96.12 213 PRO A C 1
ATOM 1774 O O . PRO A 1 213 ? -19.698 16.904 1.375 1.00 96.12 213 PRO A O 1
ATOM 1777 N N . GLN A 1 214 ? -21.656 17.956 1.077 1.00 95.12 214 GLN A N 1
ATOM 1778 C CA . GLN A 1 214 ? -21.999 17.213 -0.148 1.00 95.12 214 GLN A CA 1
ATOM 1779 C C . GLN A 1 214 ? -21.005 17.473 -1.287 1.00 95.12 214 GLN A C 1
ATOM 1781 O O . GLN A 1 214 ? -20.733 16.589 -2.093 1.00 95.12 214 GLN A O 1
ATOM 1786 N N . ASP A 1 215 ? -20.438 18.672 -1.320 1.00 95.56 215 ASP A N 1
ATOM 1787 C CA . ASP A 1 215 ? -19.495 19.168 -2.311 1.00 95.56 215 ASP A CA 1
ATOM 178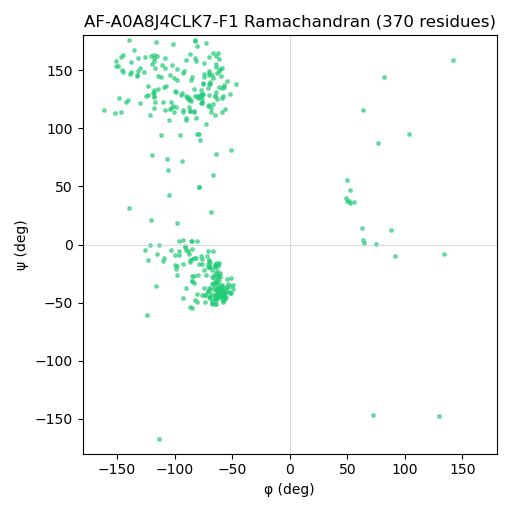8 C C . ASP A 1 215 ? -18.024 18.943 -1.915 1.00 95.56 215 ASP A C 1
ATOM 1790 O O . ASP A 1 215 ? -17.135 19.330 -2.669 1.00 95.56 215 ASP A O 1
ATOM 1794 N N . TYR A 1 216 ? -17.737 18.268 -0.792 1.00 96.31 216 TYR A N 1
ATOM 1795 C CA . TYR A 1 216 ? -16.376 18.098 -0.258 1.00 96.31 216 TYR A CA 1
ATOM 1796 C C . TYR A 1 216 ? -15.370 17.557 -1.286 1.00 96.31 216 TYR A C 1
ATOM 1798 O O . TYR A 1 216 ? -14.249 18.043 -1.386 1.00 96.31 216 TYR A O 1
ATOM 1806 N N . ASN A 1 217 ? -15.773 16.573 -2.098 1.00 94.75 217 ASN A N 1
ATOM 1807 C CA . ASN A 1 217 ? -14.902 15.981 -3.123 1.00 94.75 217 ASN A CA 1
ATOM 1808 C C . ASN A 1 217 ? -14.595 16.922 -4.302 1.00 94.75 217 ASN A C 1
ATOM 1810 O O . ASN A 1 217 ? -13.694 16.623 -5.081 1.00 94.75 217 ASN A O 1
ATOM 1814 N N . SER A 1 218 ? -15.335 18.024 -4.442 1.00 94.81 218 SER A N 1
ATOM 1815 C CA . SER A 1 218 ? -15.129 19.044 -5.479 1.00 94.81 218 SER A CA 1
ATOM 1816 C C . SER A 1 218 ? -14.292 20.236 -5.002 1.00 94.81 218 SER A C 1
ATOM 1818 O O . SER A 1 218 ? -13.896 21.077 -5.814 1.00 94.81 218 SER A O 1
ATOM 1820 N N . TRP A 1 219 ? -14.005 20.312 -3.698 1.00 94.88 219 TRP A N 1
ATOM 1821 C CA . TRP A 1 219 ? -13.226 21.398 -3.120 1.00 94.88 219 TRP A CA 1
ATOM 1822 C C . TRP A 1 219 ? -11.820 21.447 -3.713 1.00 94.88 219 TRP A C 1
ATOM 1824 O O . TRP A 1 219 ? -11.139 20.432 -3.840 1.00 94.88 219 TRP A O 1
ATOM 1834 N N . GLN A 1 220 ? -11.379 22.659 -4.048 1.00 92.62 220 GLN A N 1
ATOM 1835 C CA . GLN A 1 220 ? -10.031 22.904 -4.567 1.00 92.62 220 GLN A CA 1
ATOM 1836 C C . GLN A 1 220 ? -9.062 23.382 -3.473 1.00 92.62 220 GLN A C 1
ATOM 1838 O O . GLN A 1 220 ? -7.844 23.303 -3.638 1.00 92.62 220 GLN A O 1
ATOM 1843 N N . GLY A 1 221 ? -9.607 23.867 -2.352 1.00 93.25 221 GLY A N 1
ATOM 1844 C CA . GLY A 1 221 ? -8.868 24.417 -1.223 1.00 93.25 221 GLY A CA 1
ATOM 1845 C C . GLY A 1 221 ? -8.329 23.331 -0.294 1.00 93.25 221 GLY A C 1
ATOM 1846 O O . GLY A 1 221 ? -9.077 22.669 0.427 1.00 93.25 221 GLY A O 1
ATOM 1847 N N . THR A 1 222 ? -7.007 23.139 -0.309 1.00 92.50 222 THR A N 1
ATOM 1848 C CA . THR A 1 222 ? -6.346 22.128 0.534 1.00 92.50 222 THR A CA 1
ATOM 1849 C C . THR A 1 222 ? -6.509 22.448 2.022 1.00 92.50 222 THR A C 1
ATOM 1851 O O . THR A 1 222 ? -6.735 21.539 2.820 1.00 92.50 222 THR A O 1
ATOM 1854 N N . GLU A 1 223 ? -6.433 23.723 2.412 1.00 93.75 223 GLU A N 1
ATOM 1855 C CA . GLU A 1 223 ? -6.555 24.123 3.817 1.00 93.75 223 GLU A CA 1
ATOM 1856 C C . GLU A 1 223 ? -7.944 23.833 4.387 1.00 93.75 223 GLU A C 1
ATOM 1858 O O . GLU A 1 223 ? -8.059 23.301 5.490 1.00 93.75 223 GLU A O 1
ATOM 1863 N N . GLU A 1 224 ? -9.002 24.148 3.645 1.00 95.31 224 GLU A N 1
ATOM 1864 C CA . GLU A 1 224 ? -10.390 23.924 4.043 1.00 95.31 224 GLU A CA 1
ATOM 1865 C C . GLU A 1 224 ? -10.668 22.431 4.223 1.00 95.31 224 GLU A C 1
ATOM 1867 O O . GLU A 1 224 ? -11.253 22.017 5.231 1.00 95.31 224 GLU A O 1
ATOM 1872 N N . MET A 1 225 ? -10.181 21.607 3.290 1.00 96.25 225 MET A N 1
ATOM 1873 C CA . MET A 1 225 ? -10.291 20.153 3.386 1.00 96.25 225 MET A CA 1
ATOM 1874 C C . MET A 1 225 ? -9.560 19.608 4.620 1.00 96.25 225 MET A C 1
ATOM 1876 O O . MET A 1 225 ? -10.129 18.783 5.344 1.00 96.25 225 MET A O 1
ATOM 1880 N N . ILE A 1 226 ? -8.346 20.104 4.905 1.00 94.56 226 ILE A N 1
ATOM 1881 C CA . ILE A 1 226 ? -7.566 19.730 6.096 1.00 94.56 226 ILE A CA 1
ATOM 1882 C C . ILE A 1 226 ? -8.288 20.154 7.378 1.00 94.56 226 ILE A C 1
ATOM 1884 O O . ILE A 1 226 ? -8.387 19.354 8.310 1.00 94.56 226 ILE A O 1
ATOM 1888 N N . ARG A 1 227 ? -8.827 21.380 7.444 1.00 96.00 227 ARG A N 1
ATOM 1889 C CA . ARG A 1 227 ? -9.575 21.869 8.617 1.00 96.00 227 ARG A CA 1
ATOM 1890 C C . ARG A 1 227 ? -10.758 20.958 8.930 1.00 96.00 227 ARG A C 1
ATOM 1892 O O . ARG A 1 227 ? -10.929 20.562 10.085 1.00 96.00 227 ARG A O 1
ATOM 1899 N N . PHE A 1 228 ? -11.527 20.567 7.912 1.00 97.25 228 PHE A N 1
ATOM 1900 C CA . PHE A 1 228 ? -12.625 19.618 8.087 1.00 97.25 228 PHE A CA 1
ATOM 1901 C C . PHE A 1 228 ? -12.127 18.246 8.561 1.00 97.25 228 PHE A C 1
ATOM 1903 O O . PHE A 1 228 ? -12.671 17.689 9.514 1.00 97.25 228 PHE A O 1
ATOM 1910 N N . HIS A 1 229 ? -11.061 17.714 7.953 1.00 95.94 229 HIS A N 1
ATOM 1911 C CA . HIS A 1 229 ? -10.492 16.427 8.349 1.00 95.94 229 HIS A CA 1
ATOM 1912 C C . HIS A 1 229 ? -10.034 16.402 9.806 1.00 95.94 229 HIS A C 1
ATOM 1914 O O . HIS A 1 229 ? -10.370 15.462 10.523 1.00 95.94 229 HIS A O 1
ATOM 1920 N N . VAL A 1 230 ? -9.319 17.433 10.263 1.00 95.62 230 VAL A N 1
ATOM 1921 C CA . VAL A 1 230 ? -8.862 17.539 11.656 1.00 95.62 230 VAL A CA 1
ATOM 1922 C C . VAL A 1 230 ? -10.053 17.632 12.609 1.00 95.62 230 VAL A C 1
ATOM 1924 O O . VAL A 1 230 ? -10.077 16.939 13.626 1.00 95.62 230 VAL A O 1
ATOM 1927 N N . ALA A 1 231 ? -11.075 18.425 12.271 1.00 97.56 231 ALA A N 1
ATOM 1928 C CA . ALA A 1 231 ? -12.292 18.516 13.074 1.00 97.56 231 ALA A CA 1
ATOM 1929 C C . ALA A 1 231 ? -13.018 17.159 13.164 1.00 97.56 231 ALA A C 1
ATOM 1931 O O . ALA A 1 231 ? -13.419 16.738 14.250 1.00 97.56 231 ALA A O 1
ATOM 1932 N N . ALA A 1 232 ? -13.140 16.436 12.046 1.00 97.12 232 ALA A N 1
ATOM 1933 C CA . ALA A 1 232 ? -13.785 15.124 11.987 1.00 97.12 232 ALA A CA 1
ATOM 1934 C C . ALA A 1 232 ? -12.982 14.028 12.688 1.00 97.12 232 ALA A C 1
ATOM 1936 O O . ALA A 1 232 ? -13.570 13.174 13.356 1.00 97.12 232 ALA A O 1
ATOM 1937 N N . ALA A 1 233 ? -11.654 14.055 12.588 1.00 95.56 233 ALA A N 1
ATOM 1938 C CA . ALA A 1 233 ? -10.783 13.158 13.332 1.00 95.56 233 ALA A CA 1
ATOM 1939 C C . ALA A 1 233 ? -10.913 13.407 14.841 1.00 95.56 233 ALA A C 1
ATOM 1941 O O . ALA A 1 233 ? -11.153 12.464 15.590 1.00 95.56 233 ALA A O 1
ATOM 1942 N N . ASN A 1 234 ? -10.854 14.666 15.288 1.00 96.44 234 ASN A N 1
ATOM 1943 C CA . ASN A 1 234 ? -10.998 15.020 16.702 1.00 96.44 234 ASN A CA 1
ATOM 1944 C C . ASN A 1 234 ? -12.365 14.616 17.269 1.00 96.44 234 ASN A C 1
ATOM 1946 O O . ASN A 1 234 ? -12.419 14.031 18.349 1.00 96.44 234 ASN A O 1
ATOM 1950 N N . TYR A 1 235 ? -13.455 14.857 16.534 1.00 97.06 235 TYR A N 1
ATOM 1951 C CA . TYR A 1 235 ? -14.804 14.458 16.952 1.00 97.06 235 TYR A CA 1
ATOM 1952 C C . TYR A 1 235 ? -14.918 12.944 17.190 1.00 97.06 235 TYR A C 1
ATOM 1954 O O . TYR A 1 235 ? -15.518 12.496 18.168 1.00 97.06 235 TYR A O 1
ATOM 1962 N N . GLN A 1 236 ? -14.306 12.144 16.316 1.00 96.81 236 GLN A N 1
ATOM 1963 C CA . GLN A 1 236 ? -14.282 10.690 16.453 1.00 96.81 236 GLN A CA 1
ATOM 1964 C C . GLN A 1 236 ? -13.335 10.235 17.586 1.00 96.81 236 GLN A C 1
ATOM 1966 O O . GLN A 1 236 ? -13.687 9.378 18.396 1.00 96.81 236 GLN A O 1
ATOM 1971 N N . LEU A 1 237 ? -12.142 10.831 17.692 1.00 95.81 237 LEU A N 1
ATOM 1972 C CA . LEU A 1 237 ? -11.137 10.468 18.699 1.00 95.81 237 LEU A CA 1
ATOM 1973 C C . LEU A 1 237 ? -11.575 10.806 20.130 1.00 95.81 237 LEU A C 1
ATOM 1975 O O . LEU A 1 237 ? -11.260 10.052 21.048 1.00 95.81 237 LEU A O 1
ATOM 1979 N N . GLN A 1 238 ? -12.336 11.885 20.332 1.00 96.12 238 GLN A N 1
ATOM 1980 C CA . GLN A 1 238 ? -12.916 12.217 21.639 1.00 96.12 238 GLN A CA 1
ATOM 1981 C C . GLN A 1 238 ? -13.876 11.129 22.134 1.00 96.12 238 GLN A C 1
ATOM 1983 O O . GLN A 1 238 ? -13.853 10.774 23.307 1.00 96.12 238 GLN A O 1
ATOM 1988 N N . GLN A 1 239 ? -14.681 10.546 21.245 1.00 95.06 239 GLN A N 1
ATOM 1989 C CA . GLN A 1 239 ? -15.559 9.428 21.604 1.00 95.06 239 GLN A CA 1
ATOM 1990 C C . GLN A 1 239 ? -14.746 8.176 21.951 1.00 95.06 239 GLN A C 1
ATOM 1992 O O . GLN A 1 239 ? -15.009 7.513 22.953 1.00 95.06 239 GLN A O 1
ATOM 1997 N N . ALA A 1 240 ? -13.703 7.895 21.168 1.00 94.69 240 ALA A N 1
ATOM 1998 C CA . ALA A 1 240 ? -12.815 6.770 21.430 1.00 94.69 240 ALA A CA 1
ATOM 1999 C C . ALA A 1 240 ? -12.043 6.908 22.742 1.00 94.69 240 ALA A C 1
ATOM 2001 O O . ALA A 1 240 ? -11.805 5.901 23.399 1.00 94.69 240 ALA A O 1
ATOM 2002 N N . TYR A 1 241 ? -11.700 8.126 23.168 1.00 94.50 241 TYR A N 1
ATOM 2003 C CA . TYR A 1 241 ? -11.090 8.368 24.476 1.00 94.50 241 TYR A CA 1
ATOM 2004 C C . TYR A 1 241 ? -11.944 7.794 25.619 1.00 94.50 241 TYR A C 1
ATOM 2006 O O . TYR A 1 241 ? -11.424 7.077 26.475 1.00 94.50 241 TYR A O 1
ATOM 2014 N N . TYR A 1 242 ? -13.263 8.019 25.596 1.00 94.62 242 TYR A N 1
ATOM 2015 C CA . TYR A 1 242 ? -14.173 7.431 26.584 1.00 94.62 242 TYR A CA 1
ATOM 2016 C C . TYR A 1 242 ? -14.252 5.906 26.470 1.00 94.62 242 TYR A C 1
ATOM 2018 O O . TYR A 1 242 ? -14.313 5.218 27.487 1.00 94.62 242 TYR A O 1
ATOM 2026 N N . ALA A 1 243 ? -14.192 5.364 25.252 1.00 94.75 243 ALA A N 1
ATOM 2027 C CA . ALA A 1 243 ? -14.161 3.921 25.039 1.00 94.75 243 ALA A CA 1
ATOM 2028 C C . ALA A 1 243 ? -12.870 3.277 25.578 1.00 94.75 243 ALA A C 1
ATOM 2030 O O . ALA A 1 243 ? -12.930 2.214 26.192 1.00 94.75 243 ALA A O 1
ATOM 2031 N N . PHE A 1 244 ? -11.715 3.937 25.429 1.00 94.00 244 PHE A N 1
ATOM 2032 C CA . PHE A 1 244 ? -10.457 3.511 26.050 1.00 94.00 244 PHE A CA 1
ATOM 2033 C C . PHE A 1 244 ? -10.547 3.532 27.577 1.00 94.00 244 PHE A C 1
ATOM 2035 O O . PHE A 1 244 ? -10.113 2.578 28.218 1.00 94.00 244 PHE A O 1
ATOM 2042 N N . ALA A 1 245 ? -11.142 4.574 28.165 1.00 93.31 245 ALA A N 1
ATOM 2043 C CA . ALA A 1 245 ? -11.353 4.639 29.610 1.00 93.31 245 ALA A CA 1
ATOM 2044 C C . ALA A 1 245 ? -12.273 3.508 30.102 1.00 93.31 245 ALA A C 1
ATOM 2046 O O . ALA A 1 245 ? -11.934 2.813 31.056 1.00 93.31 245 ALA A O 1
ATOM 2047 N N . ALA A 1 246 ? -13.393 3.257 29.418 1.00 94.06 246 ALA A N 1
ATOM 2048 C CA . ALA A 1 246 ? -14.296 2.157 29.750 1.00 94.06 246 ALA A CA 1
ATOM 2049 C C . ALA A 1 246 ? -13.619 0.783 29.604 1.00 94.06 246 ALA A C 1
ATOM 2051 O O . ALA A 1 246 ? -13.756 -0.070 30.480 1.00 94.06 246 ALA A O 1
ATOM 2052 N N . ALA A 1 247 ? -12.844 0.577 28.535 1.00 94.25 247 ALA A N 1
ATOM 2053 C CA . ALA A 1 247 ? -12.074 -0.647 28.331 1.00 94.25 247 ALA A CA 1
ATOM 2054 C C . ALA A 1 247 ? -11.049 -0.863 29.450 1.00 94.25 247 ALA A C 1
ATOM 2056 O O . ALA A 1 247 ? -10.888 -1.988 29.919 1.00 94.25 247 ALA A O 1
ATOM 2057 N N . LEU A 1 248 ? -10.398 0.209 29.913 1.00 93.75 248 LEU A N 1
ATOM 2058 C CA . LEU A 1 248 ? -9.463 0.150 31.030 1.00 93.75 248 LEU A CA 1
ATOM 2059 C C . LEU A 1 248 ? -10.178 -0.237 32.325 1.00 93.75 248 LEU A C 1
ATOM 2061 O O . LEU A 1 248 ? -9.760 -1.186 32.977 1.00 93.75 248 LEU A O 1
ATOM 2065 N N . ILE A 1 249 ? -11.270 0.447 32.674 1.00 93.00 249 ILE A N 1
ATOM 2066 C CA . ILE A 1 249 ? -12.046 0.189 33.900 1.00 93.00 249 ILE A CA 1
ATOM 2067 C C . ILE A 1 249 ? -12.524 -1.267 33.943 1.00 93.00 249 ILE A C 1
ATOM 2069 O O . ILE A 1 249 ? -12.407 -1.939 34.965 1.00 93.00 249 ILE A O 1
ATOM 2073 N N . LEU A 1 250 ? -13.013 -1.780 32.813 1.00 91.50 250 LEU A N 1
ATOM 2074 C CA . LEU A 1 250 ? -13.564 -3.131 32.699 1.00 91.50 250 LEU A CA 1
ATOM 2075 C C . LEU A 1 250 ? -12.502 -4.215 32.435 1.00 91.50 250 LEU A C 1
ATOM 2077 O O . LEU A 1 250 ? -12.852 -5.395 32.359 1.00 91.50 250 LEU A O 1
ATOM 2081 N N . ASN A 1 251 ? -11.235 -3.826 32.254 1.00 92.06 251 ASN A N 1
ATOM 2082 C CA . ASN A 1 251 ? -10.138 -4.690 31.816 1.00 92.06 251 ASN A CA 1
ATOM 2083 C C . ASN A 1 251 ? -10.508 -5.516 30.565 1.00 92.06 251 ASN A C 1
ATOM 2085 O O . ASN A 1 251 ? -10.510 -6.752 30.568 1.00 92.06 251 ASN A O 1
ATOM 2089 N N . ARG A 1 252 ? -10.926 -4.815 29.505 1.00 92.50 252 ARG A N 1
ATOM 2090 C CA . ARG A 1 252 ? -11.427 -5.387 28.247 1.00 92.50 252 ARG A CA 1
ATOM 2091 C C . ARG A 1 252 ? -10.539 -5.016 27.072 1.00 92.50 252 ARG A C 1
ATOM 2093 O O . ARG A 1 252 ? -9.938 -3.945 27.036 1.00 92.50 252 ARG A O 1
ATOM 2100 N N . THR A 1 253 ? -10.524 -5.889 26.068 1.00 93.38 253 THR A N 1
ATOM 2101 C CA . THR A 1 253 ? -9.925 -5.565 24.769 1.00 93.38 253 THR A CA 1
ATOM 2102 C C . THR A 1 253 ? -10.911 -4.727 23.962 1.00 93.38 253 THR A C 1
ATOM 2104 O O . THR A 1 253 ? -12.056 -5.128 23.770 1.00 93.38 253 THR A O 1
ATOM 2107 N N . LEU A 1 254 ? -10.475 -3.568 23.480 1.00 94.38 254 LEU A N 1
ATOM 2108 C CA . LEU A 1 254 ? -11.320 -2.648 22.726 1.00 94.38 254 LEU A CA 1
ATOM 2109 C C . LEU A 1 254 ? -11.297 -2.989 21.230 1.00 94.38 254 LEU A C 1
ATOM 2111 O O . LEU A 1 254 ? -10.253 -2.902 20.587 1.00 94.38 254 LEU A O 1
ATOM 2115 N N . VAL A 1 255 ? -12.444 -3.333 20.653 1.00 94.50 255 VAL A N 1
ATOM 2116 C CA . VAL A 1 255 ? -12.605 -3.417 19.196 1.00 94.50 255 VAL A CA 1
ATOM 2117 C C . VAL A 1 255 ? -12.886 -2.011 18.680 1.00 94.50 255 VAL A C 1
ATOM 2119 O O . VAL A 1 255 ? -13.903 -1.400 19.016 1.00 94.50 255 VAL A O 1
ATOM 2122 N N . ILE A 1 256 ? -11.955 -1.476 17.897 1.00 93.88 256 ILE A N 1
ATOM 2123 C CA . ILE A 1 256 ? -12.033 -0.115 17.373 1.00 93.88 256 ILE A CA 1
ATOM 2124 C C . ILE A 1 256 ? -13.017 -0.093 16.194 1.00 93.88 256 ILE A C 1
ATOM 2126 O O . ILE A 1 256 ? -12.839 -0.882 15.273 1.00 93.88 256 ILE A O 1
ATOM 2130 N N . PRO A 1 257 ? -14.035 0.786 16.166 1.00 95.06 257 PRO A N 1
ATOM 2131 C CA . PRO A 1 257 ? -14.958 0.896 15.042 1.00 95.06 257 PRO A CA 1
ATOM 2132 C C . PRO A 1 257 ? -14.288 1.549 13.827 1.00 95.06 257 PRO A C 1
ATOM 2134 O O . PRO A 1 257 ? -13.165 2.048 13.890 1.00 95.06 257 PRO A O 1
ATOM 2137 N N . ARG A 1 258 ? -14.999 1.586 12.698 1.00 94.75 258 ARG A N 1
ATOM 2138 C CA . ARG A 1 258 ? -14.524 2.264 11.486 1.00 94.75 258 ARG A CA 1
ATOM 2139 C C . ARG A 1 258 ? -14.483 3.777 11.685 1.00 94.75 258 ARG A C 1
ATOM 2141 O O . ARG A 1 258 ? -15.523 4.429 11.789 1.00 94.75 258 ARG A O 1
ATOM 2148 N N . PHE A 1 259 ? -13.278 4.331 11.662 1.00 95.62 259 PHE A N 1
ATOM 2149 C CA . PHE A 1 259 ? -13.063 5.769 11.549 1.00 95.62 259 PHE A CA 1
ATOM 2150 C C . PHE A 1 259 ? -13.090 6.194 10.087 1.00 95.62 259 PHE A C 1
ATOM 2152 O O . PHE A 1 259 ? -12.590 5.479 9.219 1.00 95.62 259 PHE A O 1
ATOM 2159 N N . LEU A 1 260 ? -13.628 7.381 9.826 1.00 95.69 260 LEU A N 1
ATOM 2160 C CA . LEU A 1 260 ? -13.605 7.989 8.501 1.00 95.69 260 LEU A CA 1
ATOM 2161 C C . LEU A 1 260 ? -12.505 9.034 8.387 1.00 95.69 260 LEU A C 1
ATOM 2163 O O . LEU A 1 260 ? -12.375 9.922 9.237 1.00 95.69 260 LEU A O 1
ATOM 2167 N N . CYS A 1 261 ? -11.755 8.922 7.295 1.00 94.62 261 CYS A N 1
ATOM 2168 C CA . CYS A 1 261 ? -10.703 9.832 6.892 1.00 94.62 261 CYS A CA 1
ATOM 2169 C C . CYS A 1 261 ? -11.175 10.661 5.701 1.00 94.62 261 CYS A C 1
ATOM 2171 O O . CYS A 1 261 ? -11.777 10.160 4.751 1.00 94.62 261 CYS A O 1
ATOM 2173 N N . TYR A 1 262 ? -10.864 11.949 5.780 1.00 95.38 262 TYR A N 1
ATOM 2174 C CA . TYR A 1 262 ? -11.191 12.958 4.774 1.00 95.38 262 TYR A CA 1
ATOM 2175 C C . TYR A 1 262 ? -9.928 13.536 4.131 1.00 95.38 262 TYR A C 1
ATOM 2177 O O . TYR A 1 262 ? -10.010 14.235 3.133 1.00 95.38 262 TYR A O 1
ATOM 2185 N N . CYS A 1 263 ? -8.758 13.192 4.675 1.00 92.81 263 CYS A N 1
ATOM 2186 C CA . CYS A 1 263 ? -7.468 13.430 4.058 1.00 92.81 263 CYS A CA 1
ATOM 2187 C C . CYS A 1 263 ? -6.573 12.215 4.226 1.00 92.81 263 CYS A C 1
ATOM 2189 O O . CYS A 1 263 ? -6.644 11.484 5.216 1.00 92.81 263 CYS A O 1
ATOM 2191 N N . SER A 1 264 ? -5.721 12.025 3.232 1.00 89.75 264 SER A N 1
ATOM 2192 C CA . SER A 1 264 ? -4.662 11.035 3.233 1.00 89.75 264 SER A CA 1
ATOM 2193 C C . SER A 1 264 ? -3.518 11.519 4.107 1.00 89.75 264 SER A C 1
ATOM 2195 O O . SER A 1 264 ? -3.033 12.637 3.946 1.00 89.75 264 SER A O 1
ATOM 2197 N N . LYS A 1 265 ? -3.063 10.670 5.026 1.00 84.56 265 LYS A N 1
ATOM 2198 C CA . LYS A 1 265 ? -1.849 10.942 5.791 1.00 84.56 265 LYS A CA 1
ATOM 2199 C C . LYS A 1 265 ? -0.626 10.657 4.927 1.00 84.56 265 LYS A C 1
ATOM 2201 O O . LYS A 1 265 ? -0.523 9.585 4.341 1.00 84.56 265 LYS A O 1
ATOM 2206 N N . ASN A 1 266 ? 0.327 11.582 4.925 1.00 81.56 266 ASN A N 1
ATOM 2207 C CA . ASN A 1 266 ? 1.578 11.456 4.187 1.00 81.56 266 ASN A CA 1
ATOM 2208 C C . ASN A 1 266 ? 2.735 12.146 4.933 1.00 81.56 266 ASN A C 1
ATOM 2210 O O . ASN A 1 266 ? 2.502 12.975 5.811 1.00 81.56 266 ASN A O 1
ATOM 2214 N N . TRP A 1 267 ? 3.978 11.798 4.592 1.00 75.31 267 TRP A N 1
ATOM 2215 C CA . TRP A 1 267 ? 5.195 12.514 5.007 1.00 75.31 267 TRP A CA 1
ATOM 2216 C C . TRP A 1 267 ? 5.688 13.524 3.957 1.00 75.31 267 TRP A C 1
ATOM 2218 O O . TRP A 1 267 ? 6.657 14.234 4.212 1.00 75.31 267 TRP A O 1
ATOM 2228 N N . TYR A 1 268 ? 5.053 13.558 2.783 1.00 72.75 268 TYR A N 1
ATOM 2229 C CA . TYR A 1 268 ? 5.344 14.473 1.681 1.00 72.75 268 TYR A CA 1
ATOM 2230 C C . TYR A 1 268 ? 4.171 15.446 1.441 1.00 72.75 268 TYR A C 1
ATOM 2232 O O . TYR A 1 268 ? 3.264 15.571 2.269 1.00 72.75 268 TYR A O 1
ATOM 2240 N N . GLN A 1 269 ? 4.185 16.155 0.312 1.00 81.94 269 GLN A N 1
ATOM 2241 C CA . GLN A 1 269 ? 3.149 17.100 -0.080 1.00 81.94 269 GLN A CA 1
ATOM 2242 C C . GLN A 1 269 ? 1.765 16.436 -0.150 1.00 81.94 269 GLN A C 1
ATOM 2244 O O . GLN A 1 269 ? 1.600 15.322 -0.655 1.00 81.94 269 GLN A O 1
ATOM 2249 N N . THR A 1 270 ? 0.774 17.154 0.377 1.00 86.50 270 THR A N 1
ATOM 2250 C CA . THR A 1 270 ? -0.646 16.810 0.294 1.00 86.50 270 THR A CA 1
ATOM 2251 C C . THR A 1 270 ? -1.350 17.930 -0.460 1.00 86.50 270 THR A C 1
ATOM 2253 O O . THR A 1 270 ? -1.205 19.095 -0.092 1.00 86.50 270 THR A O 1
ATOM 2256 N N . GLN A 1 271 ? -2.092 17.589 -1.509 1.00 90.19 271 GLN A N 1
ATOM 2257 C CA . GLN A 1 271 ? -2.873 18.529 -2.315 1.00 90.19 271 GLN A CA 1
ATOM 2258 C C . GLN A 1 271 ? -4.313 18.040 -2.347 1.00 90.19 271 GLN A C 1
ATOM 2260 O O . GLN A 1 271 ? -4.558 16.868 -2.619 1.00 90.19 271 GLN A O 1
ATOM 2265 N N . GLN A 1 272 ? -5.266 18.910 -2.007 1.00 92.62 272 GLN A N 1
ATOM 2266 C CA . GLN A 1 272 ? -6.692 18.562 -1.942 1.00 92.62 272 GLN A CA 1
ATOM 2267 C C . GLN A 1 272 ? -6.930 17.277 -1.138 1.00 92.62 272 GLN A C 1
ATOM 2269 O O . GLN A 1 272 ? -7.706 16.398 -1.515 1.00 92.62 272 GLN A O 1
ATOM 2274 N N . CYS A 1 273 ? -6.181 17.147 -0.038 1.00 93.19 273 CYS A N 1
ATOM 2275 C CA . CYS A 1 273 ? -6.234 16.009 0.869 1.00 93.19 273 CYS A CA 1
ATOM 2276 C C . CYS A 1 273 ? -5.842 14.642 0.284 1.00 93.19 273 CYS A C 1
ATOM 2278 O O . CYS A 1 273 ? -6.018 13.607 0.933 1.00 93.19 273 CYS A O 1
ATOM 2280 N N . ARG A 1 274 ? -5.216 14.640 -0.891 1.00 91.31 274 ARG A N 1
ATOM 2281 C CA . ARG A 1 274 ? -4.597 13.486 -1.543 1.00 91.31 274 ARG A CA 1
ATOM 2282 C C . ARG A 1 274 ? -3.081 13.608 -1.503 1.00 91.31 274 ARG A C 1
ATOM 2284 O O . ARG A 1 274 ? -2.534 14.693 -1.293 1.00 91.31 274 ARG A O 1
ATOM 2291 N N . ILE A 1 275 ? -2.400 12.484 -1.682 1.00 89.19 275 ILE A N 1
ATOM 2292 C CA . ILE A 1 275 ? -0.954 12.498 -1.909 1.00 89.19 275 ILE A CA 1
ATOM 2293 C C . ILE A 1 275 ? -0.696 13.090 -3.304 1.00 89.19 275 ILE A C 1
ATOM 2295 O O . ILE A 1 275 ? -1.550 12.975 -4.178 1.00 89.19 275 ILE A O 1
ATOM 2299 N N . ASN A 1 276 ? 0.438 13.770 -3.496 1.00 84.88 276 ASN A N 1
ATOM 2300 C CA . ASN A 1 276 ? 0.794 14.380 -4.781 1.00 84.88 276 ASN A CA 1
ATOM 2301 C C . ASN A 1 276 ? 0.579 13.412 -5.965 1.00 84.88 276 ASN A C 1
ATOM 2303 O O . ASN A 1 276 ? 0.907 12.234 -5.845 1.00 84.88 276 ASN A O 1
ATOM 2307 N N . GLU A 1 277 ? 0.037 13.924 -7.077 1.00 80.62 277 GLU A N 1
ATOM 2308 C CA . GLU A 1 277 ? -0.293 13.187 -8.321 1.00 80.62 277 GLU A CA 1
ATOM 2309 C C . GLU A 1 277 ? -1.388 12.109 -8.210 1.00 80.62 277 GLU A C 1
ATOM 2311 O O . GLU A 1 277 ? -1.749 11.472 -9.202 1.00 80.62 277 GLU A O 1
ATOM 2316 N N . GLU A 1 278 ? -1.977 11.924 -7.031 1.00 87.69 278 GLU A N 1
ATOM 2317 C CA . GLU A 1 278 ? -3.094 11.011 -6.835 1.00 87.69 278 GLU A CA 1
ATOM 2318 C C . GLU A 1 278 ? -4.431 11.721 -7.087 1.00 87.69 278 GLU A C 1
ATOM 2320 O O . GLU A 1 278 ? -4.721 12.769 -6.509 1.00 87.69 278 GLU A O 1
ATOM 2325 N N . THR A 1 279 ? -5.261 11.150 -7.961 1.00 85.31 279 THR A N 1
ATOM 2326 C CA . THR A 1 279 ? -6.493 11.793 -8.462 1.00 85.31 279 THR A CA 1
ATOM 2327 C C . THR A 1 279 ? -7.752 10.945 -8.284 1.00 85.31 279 THR A C 1
ATOM 2329 O O . THR A 1 279 ? -8.860 11.397 -8.567 1.00 85.31 279 THR A O 1
ATOM 2332 N N . VAL A 1 280 ? -7.608 9.714 -7.808 1.00 89.50 280 VAL A N 1
ATOM 2333 C CA . VAL A 1 280 ? -8.636 8.676 -7.830 1.00 89.50 280 VAL A CA 1
ATOM 2334 C C . VAL A 1 280 ? -9.382 8.582 -6.492 1.00 89.50 280 VAL A C 1
ATOM 2336 O O . VAL A 1 280 ? -10.545 8.166 -6.467 1.00 89.50 280 VAL A O 1
ATOM 2339 N N . THR A 1 281 ? -8.771 8.964 -5.367 1.00 90.50 281 THR A N 1
ATOM 2340 C CA . THR A 1 281 ? -9.387 8.886 -4.033 1.00 90.50 281 THR A CA 1
ATOM 2341 C C . THR A 1 281 ? -10.703 9.655 -3.968 1.00 90.50 281 THR A C 1
ATOM 2343 O O . THR A 1 281 ? -10.813 10.803 -4.411 1.00 90.50 281 THR A O 1
ATOM 2346 N N . THR A 1 282 ? -11.698 9.025 -3.346 1.00 91.00 282 THR A N 1
ATOM 2347 C CA . THR A 1 282 ? -12.993 9.629 -3.023 1.00 91.00 282 THR A CA 1
ATOM 2348 C C . THR A 1 282 ? -13.156 9.619 -1.511 1.00 91.00 282 THR A C 1
ATOM 2350 O O . THR A 1 282 ? -12.929 8.589 -0.879 1.00 91.00 282 THR A O 1
ATOM 2353 N N . PHE A 1 283 ? -13.532 10.756 -0.934 1.00 94.12 283 PHE A N 1
ATOM 2354 C CA . PHE A 1 283 ? -13.729 10.908 0.503 1.00 94.12 283 PHE A CA 1
ATOM 2355 C C . PHE A 1 283 ? -15.212 10.772 0.896 1.00 94.12 283 PHE A C 1
ATOM 2357 O O . PHE A 1 283 ? -16.085 11.138 0.101 1.00 94.12 283 PHE A O 1
ATOM 2364 N N . PRO A 1 284 ? -15.505 10.303 2.124 1.00 94.94 284 PRO A N 1
ATOM 2365 C CA . PRO A 1 284 ? -14.546 9.709 3.051 1.00 94.94 284 PRO A CA 1
ATOM 2366 C C . PRO A 1 284 ? -14.148 8.293 2.631 1.00 94.94 284 PRO A C 1
ATOM 2368 O O . PRO A 1 284 ? -14.928 7.579 2.006 1.00 94.94 284 PRO A O 1
ATOM 2371 N N . PHE A 1 285 ? -12.974 7.858 3.074 1.00 92.81 285 PHE A N 1
ATOM 2372 C CA . PHE A 1 285 ? -12.607 6.442 3.097 1.00 92.81 285 PHE A CA 1
ATOM 2373 C C . PHE A 1 285 ? -12.415 5.974 4.546 1.00 92.81 285 PHE A C 1
ATOM 2375 O O . PHE A 1 285 ? -12.262 6.789 5.462 1.00 92.81 285 PHE A O 1
ATOM 2382 N N . VAL A 1 286 ? -12.444 4.660 4.777 1.00 93.19 286 VAL A N 1
ATOM 2383 C CA . VAL A 1 286 ? -12.181 4.085 6.106 1.00 93.19 286 VAL A CA 1
ATOM 2384 C C . VAL A 1 286 ? -10.697 4.248 6.424 1.00 93.19 286 VAL A C 1
ATOM 2386 O O . VAL A 1 286 ? -9.857 3.721 5.702 1.00 93.19 286 VAL A O 1
ATOM 2389 N N . CYS A 1 287 ? -10.365 4.975 7.491 1.00 92.00 287 CYS A N 1
ATOM 2390 C CA . CYS A 1 287 ? -8.978 5.141 7.914 1.00 92.00 287 CYS A CA 1
ATOM 2391 C C . CYS A 1 287 ? -8.352 3.777 8.214 1.00 92.00 287 CYS A C 1
ATOM 2393 O O . CYS A 1 287 ? -8.924 3.001 8.986 1.00 92.00 287 CYS A O 1
ATOM 2395 N N . SER A 1 288 ? -7.132 3.534 7.735 1.00 90.75 288 SER A N 1
ATOM 2396 C CA . SER A 1 288 ? -6.308 2.521 8.386 1.00 90.75 288 SER A CA 1
ATOM 2397 C C . SER A 1 288 ? -5.937 2.994 9.796 1.00 90.75 288 SER A C 1
ATOM 2399 O O . SER A 1 288 ? -5.698 4.186 10.049 1.00 90.75 288 SER A O 1
ATOM 2401 N N . LEU A 1 289 ? -5.892 2.071 10.753 1.00 90.94 289 LEU A N 1
ATOM 2402 C CA . LEU A 1 289 ? -5.578 2.399 12.141 1.00 90.94 289 LEU A CA 1
ATOM 2403 C C . LEU A 1 289 ? -4.140 2.896 12.302 1.00 90.94 289 LEU A C 1
ATOM 2405 O O . LEU A 1 289 ? -3.878 3.690 13.201 1.00 90.94 289 LEU A O 1
ATOM 2409 N N . SER A 1 290 ? -3.224 2.500 11.416 1.00 90.38 290 SER A N 1
ATOM 2410 C CA . SER A 1 290 ? -1.844 3.004 11.367 1.00 90.38 290 SER A CA 1
ATOM 2411 C C . SER A 1 290 ? -1.753 4.480 10.946 1.00 90.38 290 SER A C 1
ATOM 2413 O O . SER A 1 290 ? -0.829 5.210 11.345 1.00 90.38 290 SER A O 1
ATOM 2415 N N . GLN A 1 291 ? -2.725 4.957 10.162 1.00 87.88 291 GLN A N 1
ATOM 2416 C CA . GLN A 1 291 ? -2.814 6.361 9.791 1.00 87.88 291 GLN A CA 1
ATOM 2417 C C . GLN A 1 291 ? -3.350 7.199 10.946 1.00 87.88 291 GLN A C 1
ATOM 2419 O O . GLN A 1 291 ? -2.761 8.236 11.261 1.00 87.88 291 GLN A O 1
ATOM 2424 N N . LEU A 1 292 ? -4.384 6.720 11.632 1.00 89.25 292 LEU A N 1
ATOM 2425 C CA . LEU A 1 292 ? -5.037 7.468 12.702 1.00 89.25 292 LEU A CA 1
ATOM 2426 C C . LEU A 1 292 ? -4.289 7.407 14.044 1.00 89.25 292 LEU A C 1
ATOM 2428 O O . LEU A 1 292 ? -4.167 8.413 14.741 1.00 89.25 292 LEU A O 1
ATOM 2432 N N . LEU A 1 293 ? -3.795 6.230 14.424 1.00 89.50 293 LEU A N 1
ATOM 2433 C CA . LEU A 1 293 ? -3.249 5.940 15.746 1.00 89.50 293 LEU A CA 1
ATOM 2434 C C . LEU A 1 293 ? -1.829 5.372 15.645 1.00 89.50 293 LEU A C 1
ATOM 2436 O O . LEU A 1 293 ? -1.369 4.889 14.613 1.00 89.50 293 LEU A O 1
ATOM 2440 N N . ARG A 1 294 ? -1.086 5.428 16.753 1.00 89.75 294 ARG A N 1
ATOM 2441 C CA . ARG A 1 294 ? 0.277 4.882 16.810 1.00 89.75 294 ARG A CA 1
ATOM 2442 C C . ARG A 1 294 ? 0.227 3.367 17.025 1.00 89.75 294 ARG A C 1
ATOM 2444 O O . ARG A 1 294 ? 0.204 2.927 18.174 1.00 89.75 294 ARG A O 1
ATOM 2451 N N . SER A 1 295 ? 0.292 2.578 15.949 1.00 90.25 295 SER A N 1
ATOM 2452 C CA . SER A 1 295 ? 0.208 1.103 15.987 1.00 90.25 295 SER A CA 1
ATOM 2453 C C . SER A 1 295 ? 1.134 0.449 17.015 1.00 90.25 295 SER A C 1
ATOM 2455 O O . SER A 1 295 ? 0.723 -0.470 17.715 1.00 90.25 295 SER A O 1
ATOM 2457 N N . LYS A 1 296 ? 2.359 0.964 17.198 1.00 89.25 296 LYS A N 1
ATOM 2458 C CA . LYS A 1 296 ? 3.289 0.453 18.219 1.00 89.25 296 LYS A CA 1
ATOM 2459 C C . LYS A 1 296 ? 2.727 0.544 19.644 1.00 89.25 296 LYS A C 1
ATOM 2461 O O . LYS A 1 296 ? 2.858 -0.400 20.415 1.00 89.25 296 LYS A O 1
ATOM 2466 N N . ARG A 1 297 ? 2.078 1.661 19.993 1.00 88.38 297 ARG A N 1
ATOM 2467 C CA . ARG A 1 297 ? 1.447 1.846 21.314 1.00 88.38 297 ARG A CA 1
ATOM 2468 C C . ARG A 1 297 ? 0.209 0.968 21.462 1.00 88.38 297 ARG A C 1
ATOM 2470 O O . ARG A 1 297 ? 0.014 0.368 22.509 1.00 88.38 297 ARG A O 1
ATOM 2477 N N . LEU A 1 298 ? -0.575 0.858 20.394 1.00 84.81 298 LEU A N 1
ATOM 2478 C CA . LEU A 1 298 ? -1.756 0.002 20.341 1.00 84.81 298 LEU A CA 1
ATOM 2479 C C . LEU A 1 298 ? -1.413 -1.478 20.552 1.00 84.81 298 LEU A C 1
ATOM 2481 O O . LEU A 1 298 ? -2.085 -2.163 21.317 1.00 84.81 298 LEU A O 1
ATOM 2485 N N . GLN A 1 299 ? -0.336 -1.956 19.926 1.00 86.50 299 GLN A N 1
ATOM 2486 C CA . GLN A 1 299 ? 0.119 -3.334 20.082 1.00 86.50 299 GLN A CA 1
ATOM 2487 C C . GLN A 1 299 ? 0.684 -3.608 21.479 1.00 86.50 299 GLN A C 1
ATOM 2489 O O . GLN A 1 299 ? 0.470 -4.688 22.025 1.00 86.50 299 GLN A O 1
ATOM 2494 N N . GLN A 1 300 ? 1.412 -2.649 22.054 1.00 90.19 300 GLN A N 1
ATOM 2495 C CA . GLN A 1 300 ? 1.971 -2.797 23.395 1.00 90.19 300 GLN A CA 1
ATOM 2496 C C . GLN A 1 300 ? 0.899 -2.831 24.479 1.00 90.19 300 GLN A C 1
ATOM 2498 O O . GLN A 1 300 ? 1.190 -3.380 25.532 1.00 90.19 300 GLN A O 1
ATOM 2503 N N . GLY A 1 301 ? -0.297 -2.298 24.212 1.00 90.06 301 GLY A N 1
ATOM 2504 C CA . GLY A 1 301 ? -1.389 -2.106 25.161 1.00 90.06 301 GLY A CA 1
ATOM 2505 C C . GLY A 1 301 ? -1.211 -0.829 25.987 1.00 90.06 301 GLY A C 1
ATOM 2506 O O . GLY A 1 301 ? -0.091 -0.431 26.312 1.00 90.06 301 GLY A O 1
ATOM 2507 N N . LEU A 1 302 ? -2.325 -0.166 26.291 1.00 90.44 302 LEU A N 1
ATOM 2508 C CA . LEU A 1 302 ? -2.359 1.094 27.031 1.00 90.44 302 LEU A CA 1
ATOM 2509 C C . LEU A 1 302 ? -2.677 0.834 28.503 1.00 90.44 302 LEU A C 1
ATOM 2511 O O . LEU A 1 302 ? -3.645 0.147 28.813 1.00 90.44 302 LEU A O 1
ATOM 2515 N N . GLU A 1 303 ? -1.893 1.413 29.401 1.00 90.31 303 GLU A N 1
ATOM 2516 C CA . GLU A 1 303 ? -2.053 1.292 30.851 1.00 90.31 303 GLU A CA 1
ATOM 2517 C C . GLU A 1 303 ? -1.840 2.657 31.514 1.00 90.31 303 GLU A C 1
ATOM 2519 O O . GLU A 1 303 ? -1.208 3.549 30.937 1.00 90.31 303 GLU A O 1
ATOM 2524 N N . LEU A 1 304 ? -2.397 2.836 32.712 1.00 86.88 304 LEU A N 1
ATOM 2525 C CA . LEU A 1 304 ? -2.121 4.002 33.550 1.00 86.88 304 LEU A CA 1
ATOM 2526 C C . LEU A 1 304 ? -0.926 3.726 34.465 1.00 86.88 304 LEU A C 1
ATOM 2528 O O . LEU A 1 304 ? -0.613 2.580 34.782 1.00 86.88 304 LEU A O 1
ATOM 2532 N N . ASN A 1 305 ? -0.292 4.796 34.941 1.00 82.12 305 ASN A N 1
ATOM 2533 C CA . ASN A 1 305 ? 0.755 4.694 35.955 1.00 82.12 305 ASN A CA 1
ATOM 2534 C C . ASN A 1 305 ? 0.195 4.072 37.253 1.00 82.12 305 ASN A C 1
ATOM 2536 O O . ASN A 1 305 ? -0.974 4.274 37.589 1.00 82.12 305 ASN A O 1
ATOM 2540 N N . GLY A 1 306 ? 1.046 3.354 37.993 1.00 72.88 306 GLY A N 1
ATOM 2541 C CA . GLY A 1 306 ? 0.691 2.446 39.100 1.00 72.88 306 GLY A CA 1
ATOM 2542 C C . GLY A 1 306 ? 0.130 3.053 40.396 1.00 72.88 306 GLY A C 1
ATOM 2543 O O . GLY A 1 306 ? 0.308 2.462 41.454 1.00 72.88 306 GLY A O 1
ATOM 2544 N N . ASN A 1 307 ? -0.543 4.204 40.333 1.00 81.81 307 ASN A N 1
ATOM 2545 C CA . ASN A 1 307 ? -1.106 4.908 41.492 1.00 81.81 307 ASN A CA 1
ATOM 2546 C C . ASN A 1 307 ? -2.634 5.095 41.388 1.00 81.81 307 ASN A C 1
ATOM 2548 O O . ASN A 1 307 ? -3.188 6.005 41.999 1.00 81.81 307 ASN A O 1
ATOM 2552 N N . THR A 1 308 ? -3.319 4.284 40.576 1.00 85.38 308 THR A N 1
ATOM 2553 C CA . THR A 1 308 ? -4.786 4.342 40.402 1.00 85.38 308 THR A CA 1
ATOM 2554 C C . THR A 1 308 ? -5.452 3.036 40.836 1.00 85.38 308 THR A C 1
ATOM 2556 O O . THR A 1 308 ? -4.790 2.004 40.929 1.00 85.38 308 THR A O 1
ATOM 2559 N N . GLU A 1 309 ? -6.766 3.043 41.069 1.00 89.44 309 GLU A N 1
ATOM 2560 C CA . GLU A 1 309 ? -7.528 1.819 41.382 1.00 89.44 309 GLU A CA 1
ATOM 2561 C C . GLU A 1 309 ? -7.519 0.780 40.240 1.00 89.44 309 GLU A C 1
ATOM 2563 O O . GLU A 1 309 ? -7.736 -0.402 40.479 1.00 89.44 309 GLU A O 1
ATOM 2568 N N . TYR A 1 310 ? -7.187 1.202 39.015 1.00 89.88 310 TYR A N 1
ATOM 2569 C CA . TYR A 1 310 ? -7.057 0.346 37.829 1.00 89.88 310 TYR A CA 1
ATOM 2570 C C . TYR A 1 310 ? -5.601 -0.047 37.544 1.00 89.88 310 TYR A C 1
ATOM 2572 O O . TYR A 1 310 ? -5.257 -0.422 36.421 1.00 89.88 310 TYR A O 1
ATOM 2580 N N . SER A 1 311 ? -4.713 0.076 38.535 1.00 87.62 311 SER A N 1
ATOM 2581 C CA . SER A 1 311 ? -3.310 -0.322 38.386 1.00 87.62 311 SER A CA 1
ATOM 2582 C C . SER A 1 311 ? -3.214 -1.802 38.003 1.00 87.62 311 SER A C 1
ATOM 2584 O O . SER A 1 311 ? -3.795 -2.662 38.657 1.00 87.62 311 SER A O 1
ATOM 2586 N N . GLY A 1 312 ? -2.484 -2.095 36.924 1.00 87.00 312 GLY A N 1
ATOM 2587 C CA . GLY A 1 312 ? -2.364 -3.441 36.353 1.00 87.00 312 GLY A CA 1
ATOM 2588 C C . GLY A 1 312 ? -3.386 -3.772 35.259 1.00 87.00 312 GLY A C 1
ATOM 2589 O O . GLY A 1 312 ? -3.214 -4.775 34.567 1.00 87.00 312 GLY A O 1
ATOM 2590 N N . HIS A 1 313 ? -4.410 -2.938 35.044 1.00 92.25 313 HIS A N 1
ATOM 2591 C CA . HIS A 1 313 ? -5.273 -3.068 33.869 1.00 92.25 313 HIS A CA 1
ATOM 2592 C C . HIS A 1 313 ? -4.559 -2.572 32.616 1.00 92.25 313 HIS A C 1
ATOM 2594 O O . HIS A 1 313 ? -3.822 -1.582 32.643 1.00 92.25 313 HIS A O 1
ATOM 2600 N N . LYS A 1 314 ? -4.824 -3.249 31.496 1.00 92.00 314 LYS A N 1
ATOM 2601 C CA . LYS A 1 314 ? -4.186 -2.941 30.223 1.00 92.00 314 LYS A CA 1
ATOM 2602 C C . LYS A 1 314 ? -5.148 -3.094 29.059 1.00 92.00 314 LYS A C 1
ATOM 2604 O O . LYS A 1 314 ? -5.700 -4.166 28.826 1.00 92.00 314 LYS A O 1
ATOM 2609 N N . VAL A 1 315 ? -5.315 -2.019 28.299 1.00 92.62 315 VAL A N 1
ATOM 2610 C CA . VAL A 1 315 ? -6.201 -1.982 27.138 1.00 92.62 315 VAL A CA 1
ATOM 2611 C C . VAL A 1 315 ? -5.434 -2.394 25.896 1.00 92.62 315 VAL A C 1
ATOM 2613 O O . VAL A 1 315 ? -4.625 -1.635 25.359 1.00 92.62 315 VAL A O 1
ATOM 2616 N N . TYR A 1 316 ? -5.722 -3.598 25.421 1.00 93.00 316 TYR A N 1
ATOM 2617 C CA . TYR A 1 316 ? -5.375 -4.027 24.072 1.00 93.00 316 TYR A CA 1
ATOM 2618 C C . TYR A 1 316 ? -6.474 -3.628 23.094 1.00 93.00 316 TYR A C 1
ATOM 2620 O O . TYR A 1 316 ? -7.605 -3.348 23.496 1.00 93.00 316 TYR A O 1
ATOM 2628 N N . ILE A 1 317 ? -6.153 -3.649 21.802 1.00 93.31 317 ILE A N 1
ATOM 2629 C CA . ILE A 1 317 ? -7.129 -3.370 20.752 1.00 93.31 317 ILE A CA 1
ATOM 2630 C C . ILE A 1 317 ? -7.306 -4.525 19.768 1.00 93.31 317 ILE A C 1
ATOM 2632 O O . ILE A 1 317 ? -6.445 -5.405 19.633 1.00 93.31 317 ILE A O 1
ATOM 2636 N N . ARG A 1 318 ? -8.424 -4.467 19.052 1.00 93.81 318 ARG A N 1
ATOM 2637 C CA . ARG A 1 318 ? -8.686 -5.162 17.793 1.00 93.81 318 ARG A CA 1
ATOM 2638 C C . ARG A 1 318 ? -9.136 -4.157 16.740 1.00 93.81 318 ARG A C 1
ATOM 2640 O O . ARG A 1 318 ? -9.746 -3.140 17.071 1.00 93.81 318 ARG A O 1
ATOM 2647 N N . GLU A 1 319 ? -8.797 -4.431 15.491 1.00 94.19 319 GLU A N 1
ATOM 2648 C CA . GLU A 1 319 ? -9.190 -3.634 14.337 1.00 94.19 319 GLU A CA 1
ATOM 2649 C C . GLU A 1 319 ? -10.692 -3.682 14.060 1.00 94.19 319 GLU A C 1
ATOM 2651 O O . GLU A 1 319 ? -11.409 -4.570 14.521 1.00 94.19 319 GLU A O 1
ATOM 2656 N N . TYR A 1 320 ? -11.158 -2.744 13.238 1.00 93.88 320 TYR A N 1
ATOM 2657 C CA . TYR A 1 320 ? -12.565 -2.631 12.856 1.00 93.88 320 TYR A CA 1
ATOM 2658 C C . TYR A 1 320 ? -13.097 -3.829 12.069 1.00 93.88 320 TYR A C 1
ATOM 2660 O O . TYR A 1 320 ? -14.303 -4.057 12.056 1.00 93.88 320 TYR A O 1
ATOM 2668 N N . SER A 1 321 ? -12.221 -4.594 11.418 1.00 94.25 321 SER A N 1
ATOM 2669 C CA . SER A 1 321 ? -12.573 -5.802 10.669 1.00 94.25 321 SER A CA 1
ATOM 2670 C C . SER A 1 321 ? -12.511 -7.075 11.517 1.00 94.25 321 SER A C 1
ATOM 2672 O O . SER A 1 321 ? -12.874 -8.146 11.035 1.00 94.25 321 SER A O 1
ATOM 2674 N N . PHE A 1 322 ? -12.116 -6.990 12.793 1.00 95.00 322 PHE A N 1
ATOM 2675 C CA . PHE A 1 322 ? -11.896 -8.165 13.636 1.00 95.00 322 PHE A CA 1
ATOM 2676 C C . PHE A 1 322 ? -13.142 -9.048 13.756 1.00 95.00 322 PHE A C 1
ATOM 2678 O O . PHE A 1 322 ? -13.073 -10.247 13.512 1.00 95.00 322 PHE A O 1
ATOM 2685 N N . LEU A 1 323 ? -14.302 -8.464 14.075 1.00 92.69 323 LEU A N 1
ATOM 2686 C CA . LEU A 1 323 ? -15.552 -9.223 14.235 1.00 92.69 323 LEU A CA 1
ATOM 2687 C C . LEU A 1 323 ? -16.116 -9.752 12.907 1.00 92.69 323 LEU A C 1
ATOM 2689 O O . LEU A 1 323 ? -16.936 -10.668 12.906 1.00 92.69 323 LEU A O 1
ATOM 2693 N N . GLU A 1 324 ? -15.662 -9.211 11.779 1.00 93.50 324 GLU A N 1
ATOM 2694 C CA . GLU A 1 324 ? -16.002 -9.692 10.436 1.00 93.50 324 GLU A CA 1
ATOM 2695 C C . GLU A 1 324 ? -15.061 -10.814 9.983 1.00 93.50 324 GLU A C 1
ATOM 2697 O O . GLU A 1 324 ? -15.373 -11.557 9.051 1.00 93.50 324 GLU A O 1
ATOM 2702 N N . ASN A 1 325 ? -13.927 -10.985 10.667 1.00 94.75 325 ASN A N 1
ATOM 2703 C CA . ASN A 1 325 ? -12.946 -11.994 10.325 1.00 94.75 325 ASN A CA 1
ATOM 2704 C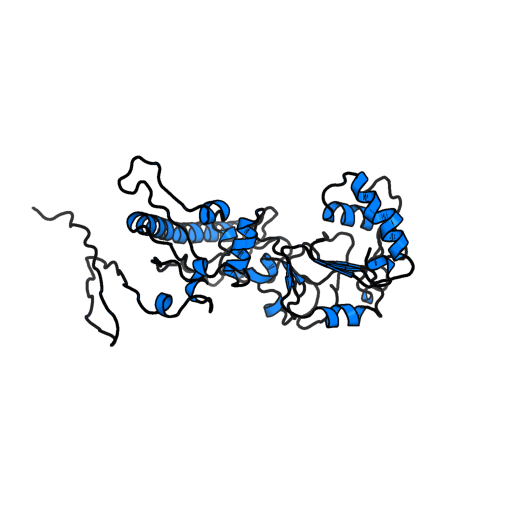 C . ASN A 1 325 ? -13.540 -13.405 10.526 1.00 94.75 325 ASN A C 1
ATOM 2706 O O . ASN A 1 325 ? -14.056 -13.724 11.608 1.00 94.75 325 ASN A O 1
ATOM 2710 N N . PRO A 1 326 ? -13.464 -14.293 9.516 1.00 93.94 326 PRO A N 1
ATOM 2711 C CA . PRO A 1 326 ? -14.005 -15.649 9.613 1.00 93.94 326 PRO A CA 1
ATOM 2712 C C . PRO A 1 326 ? -13.288 -16.512 10.658 1.00 93.94 326 PRO A C 1
ATOM 2714 O O . PRO A 1 326 ? -13.842 -17.513 11.097 1.00 93.94 326 PRO A O 1
ATOM 2717 N N . LYS A 1 327 ? -12.077 -16.131 11.085 1.00 93.56 327 LYS A N 1
ATOM 2718 C CA . LYS A 1 327 ? -11.342 -16.832 12.145 1.00 93.56 327 LYS A CA 1
ATOM 2719 C C . LYS A 1 327 ? -11.877 -16.543 13.549 1.00 93.56 327 LYS A C 1
ATOM 2721 O O . LYS A 1 327 ? -11.545 -17.283 14.470 1.00 93.56 327 LYS A O 1
ATOM 2726 N N . VAL A 1 328 ? -12.678 -15.488 13.733 1.00 93.62 328 VAL A N 1
ATOM 2727 C CA . VAL A 1 328 ? -13.337 -15.212 15.017 1.00 93.62 328 VAL A CA 1
ATOM 2728 C C . VAL A 1 328 ? -14.532 -16.157 15.175 1.00 93.62 328 VAL A C 1
ATOM 2730 O O . VAL A 1 328 ? -15.430 -16.114 14.329 1.00 93.62 328 VAL A O 1
ATOM 2733 N N . PRO A 1 329 ? -14.583 -16.988 16.234 1.00 92.12 329 PRO A N 1
ATOM 2734 C CA . PRO A 1 329 ? -15.705 -17.890 16.480 1.00 92.12 329 PRO A CA 1
ATOM 2735 C C . PRO A 1 329 ? -17.037 -17.154 16.651 1.00 92.12 329 PRO A C 1
ATOM 2737 O O . PRO A 1 329 ? -17.098 -16.104 17.293 1.00 92.12 329 PRO A O 1
ATOM 2740 N N . ASP A 1 330 ? -18.131 -17.753 16.182 1.00 89.75 330 ASP A N 1
ATOM 2741 C CA . ASP A 1 330 ? -19.474 -17.162 16.290 1.00 89.75 330 ASP A CA 1
ATOM 2742 C C . ASP A 1 330 ? -19.919 -16.937 17.740 1.00 89.75 330 ASP A C 1
ATOM 2744 O O . ASP A 1 330 ? -20.639 -15.982 18.029 1.00 89.75 330 ASP A O 1
ATOM 2748 N N . LEU A 1 331 ? -19.420 -17.748 18.681 1.00 87.38 331 LEU A N 1
ATOM 2749 C CA . LEU A 1 331 ? -19.663 -17.564 20.115 1.00 87.38 331 LEU A CA 1
ATOM 2750 C C . LEU A 1 331 ? -19.134 -16.220 20.643 1.00 87.38 331 LEU A C 1
ATOM 2752 O O . LEU A 1 331 ? -19.634 -15.729 21.646 1.00 87.38 331 LEU A O 1
ATOM 2756 N N . ILE A 1 332 ? -18.144 -15.614 19.983 1.00 87.38 332 ILE A N 1
ATOM 2757 C CA . ILE A 1 332 ? -17.639 -14.277 20.328 1.00 87.38 332 ILE A CA 1
ATOM 2758 C C . ILE A 1 332 ? -18.481 -13.181 19.661 1.00 87.38 332 ILE A C 1
ATOM 2760 O O . ILE A 1 332 ? -18.591 -12.081 20.196 1.00 87.38 332 ILE A O 1
ATOM 2764 N N . LYS A 1 333 ? -19.106 -13.480 18.516 1.00 84.81 333 LYS A N 1
ATOM 2765 C CA . LYS A 1 333 ? -19.923 -12.529 17.745 1.00 84.81 333 LYS A CA 1
ATOM 2766 C C . LYS A 1 333 ? -21.362 -12.418 18.263 1.00 84.81 333 LYS A C 1
ATOM 2768 O O . LYS A 1 333 ? -21.962 -11.354 18.156 1.00 84.81 333 LYS A O 1
ATOM 2773 N N . ALA A 1 334 ? -21.931 -13.505 18.790 1.00 74.81 334 ALA A N 1
ATOM 2774 C CA . ALA A 1 334 ? -23.360 -13.599 19.097 1.00 74.81 334 ALA A CA 1
ATOM 2775 C C . ALA A 1 334 ? -23.800 -12.937 20.428 1.00 74.81 334 ALA A C 1
ATOM 2777 O O . ALA A 1 334 ? -24.767 -12.170 20.406 1.00 74.81 334 ALA A O 1
ATOM 2778 N N . PRO A 1 335 ? -23.156 -13.180 21.589 1.00 67.38 335 PRO A N 1
ATOM 2779 C CA . PRO A 1 335 ? -23.595 -12.601 22.853 1.00 67.38 335 PRO A CA 1
ATOM 2780 C C . PRO A 1 335 ? -22.983 -11.211 23.068 1.00 67.38 335 PRO A C 1
ATOM 2782 O O . PRO A 1 335 ? -21.779 -11.075 23.274 1.00 67.38 335 PRO A O 1
ATOM 2785 N N . HIS A 1 336 ? -23.823 -10.175 23.093 1.00 73.00 336 HIS A N 1
ATOM 2786 C CA . HIS A 1 336 ? -23.417 -8.831 23.503 1.00 73.00 336 HIS A CA 1
ATOM 2787 C C . HIS A 1 336 ? -24.418 -8.232 24.495 1.00 73.00 336 HIS A C 1
ATOM 2789 O O . HIS A 1 336 ? -25.623 -8.461 24.409 1.00 73.00 336 HIS A O 1
ATOM 2795 N N . VAL A 1 337 ? -23.897 -7.456 25.444 1.00 79.69 337 VAL A N 1
ATOM 2796 C CA . VAL A 1 337 ? -24.686 -6.605 26.339 1.00 79.69 337 VAL A CA 1
ATOM 2797 C C . VAL A 1 337 ? -24.529 -5.179 25.838 1.00 79.69 337 VAL A C 1
ATOM 2799 O O . VAL A 1 337 ? -23.420 -4.647 25.831 1.00 79.69 337 VAL A O 1
ATOM 2802 N N . ALA A 1 338 ? -25.628 -4.566 25.406 1.00 80.31 338 ALA A N 1
ATOM 2803 C CA . ALA A 1 338 ? -25.628 -3.180 24.956 1.00 80.31 338 ALA A CA 1
ATOM 2804 C C . ALA A 1 338 ? -25.901 -2.238 26.137 1.00 80.31 338 ALA A C 1
ATOM 2806 O O . ALA A 1 338 ? -26.911 -2.367 26.837 1.00 80.31 338 ALA A O 1
ATOM 2807 N N . ILE A 1 339 ? -25.007 -1.271 26.338 1.00 75.88 339 ILE A N 1
ATOM 2808 C CA . ILE A 1 339 ? -25.210 -0.154 27.263 1.00 75.88 339 ILE A CA 1
ATOM 2809 C C . ILE A 1 339 ? -25.626 1.047 26.421 1.00 75.88 339 ILE A C 1
ATOM 2811 O O . ILE A 1 339 ? -24.842 1.546 25.618 1.00 75.88 339 ILE A O 1
ATOM 2815 N N . ILE A 1 340 ? -26.860 1.507 26.605 1.00 74.00 340 ILE A N 1
ATOM 2816 C CA . ILE A 1 340 ? -27.390 2.679 25.905 1.00 74.00 340 ILE A CA 1
ATOM 2817 C C . ILE A 1 340 ? -27.505 3.809 26.922 1.00 74.00 340 ILE A C 1
ATOM 2819 O O . ILE A 1 340 ? -28.278 3.719 27.878 1.00 74.00 340 ILE A O 1
ATOM 2823 N N . THR A 1 341 ? -26.731 4.874 26.724 1.00 65.50 341 THR A N 1
ATOM 2824 C CA . THR A 1 341 ? -26.875 6.101 27.508 1.00 65.50 341 THR A CA 1
ATOM 2825 C C . THR A 1 341 ? -28.099 6.860 27.005 1.00 65.50 341 THR A C 1
ATOM 2827 O O . THR A 1 341 ? -28.218 7.174 25.822 1.00 65.50 341 THR A O 1
ATOM 2830 N N . CYS A 1 342 ? -29.054 7.105 27.898 1.00 59.31 342 CYS A N 1
ATOM 2831 C CA . CYS A 1 342 ? -30.261 7.858 27.578 1.00 59.31 342 CYS A CA 1
ATOM 2832 C C . CYS A 1 342 ? -30.099 9.312 28.021 1.00 59.31 342 CYS A C 1
ATOM 2834 O O . CYS A 1 342 ? -29.546 9.582 29.087 1.00 59.31 342 CYS A O 1
ATOM 2836 N N . ASP A 1 343 ? -30.612 10.237 27.212 1.00 54.78 343 ASP A N 1
ATOM 2837 C CA . ASP A 1 343 ? -30.811 11.622 27.632 1.00 54.78 343 ASP A CA 1
ATOM 2838 C C . ASP A 1 343 ? -31.865 11.644 28.757 1.00 54.78 343 ASP A C 1
ATOM 2840 O O . ASP A 1 343 ? -32.952 11.084 28.561 1.00 54.78 343 ASP A O 1
ATOM 2844 N N . PRO A 1 344 ? -31.590 12.276 29.916 1.00 55.19 344 PRO A N 1
ATOM 2845 C CA . PRO A 1 344 ? -32.550 12.396 31.013 1.00 55.19 344 PRO A CA 1
ATOM 2846 C C . PRO A 1 344 ? -33.917 12.944 30.583 1.00 55.19 344 PRO A C 1
ATOM 2848 O O . PRO A 1 344 ? -34.933 12.606 31.187 1.00 55.19 344 PRO A O 1
ATOM 2851 N N . THR A 1 345 ? -33.959 13.762 29.529 1.00 54.06 345 THR A N 1
ATOM 2852 C CA . THR A 1 345 ? -35.188 14.384 29.015 1.00 54.06 345 THR A CA 1
ATOM 2853 C C . THR A 1 345 ? -35.999 13.484 28.079 1.00 54.06 345 THR A C 1
ATOM 2855 O O . THR A 1 345 ? -37.150 13.794 27.781 1.00 54.06 345 THR A O 1
ATOM 2858 N N . ASN A 1 346 ? -35.436 12.356 27.631 1.00 47.34 346 ASN A N 1
ATOM 2859 C CA . ASN A 1 346 ? -36.023 11.513 26.588 1.00 47.34 346 ASN A CA 1
ATOM 2860 C C . ASN A 1 346 ? -35.887 10.008 26.883 1.00 47.34 346 ASN A C 1
ATOM 2862 O O . ASN A 1 346 ? -35.799 9.189 25.966 1.00 47.34 346 ASN A O 1
ATOM 2866 N N . CYS A 1 347 ? -35.904 9.625 28.167 1.00 47.50 347 CYS A N 1
ATOM 2867 C CA . CYS A 1 347 ? -35.919 8.237 28.647 1.00 47.50 347 CYS A CA 1
ATOM 2868 C C . CYS A 1 347 ? -37.227 7.494 28.297 1.00 47.50 347 CYS A C 1
ATOM 2870 O O . CYS A 1 347 ? -37.932 6.971 29.155 1.00 47.50 347 CYS A O 1
ATOM 2872 N N . CYS A 1 348 ? -37.545 7.385 27.011 1.00 42.34 348 CYS A N 1
ATOM 2873 C CA . CYS A 1 348 ? -38.412 6.350 26.478 1.00 42.34 348 CYS A CA 1
ATOM 2874 C C . CYS A 1 348 ? -37.541 5.186 25.997 1.00 42.34 348 CYS A C 1
ATOM 2876 O O . CYS A 1 348 ? -37.462 4.908 24.802 1.00 42.34 348 CYS A O 1
ATOM 2878 N N . CYS A 1 349 ? -36.947 4.435 26.930 1.00 46.41 349 CYS A N 1
ATOM 2879 C CA . CYS A 1 349 ? -36.650 3.026 26.672 1.00 46.41 349 CYS A CA 1
ATOM 2880 C C . CYS A 1 349 ? -37.994 2.304 26.487 1.00 46.41 349 CYS A C 1
ATOM 2882 O O . CYS A 1 349 ? -38.512 1.664 27.404 1.00 46.41 349 CYS A O 1
ATOM 2884 N N . ARG A 1 350 ? -38.617 2.447 25.308 1.00 37.31 350 ARG A N 1
ATOM 2885 C CA . ARG A 1 350 ? -39.752 1.613 24.924 1.00 37.31 350 ARG A CA 1
ATOM 2886 C C . ARG A 1 350 ? -39.251 0.179 24.965 1.00 37.31 350 ARG A C 1
ATOM 2888 O O . ARG A 1 350 ? -38.394 -0.208 24.176 1.00 37.31 350 ARG A O 1
ATOM 2895 N N . ARG A 1 351 ? -39.811 -0.593 25.899 1.00 36.28 351 ARG A N 1
ATOM 2896 C CA . ARG A 1 351 ? -39.781 -2.057 25.942 1.00 36.28 351 ARG A CA 1
ATOM 2897 C C . ARG A 1 351 ? -40.242 -2.608 24.588 1.00 36.28 351 ARG A C 1
ATOM 2899 O O . ARG A 1 351 ? -41.397 -2.973 24.425 1.00 36.28 351 ARG A O 1
ATOM 2906 N N . SER A 1 352 ? -39.357 -2.661 23.607 1.00 33.31 352 SER A N 1
ATOM 2907 C CA . SER A 1 352 ? -39.525 -3.494 22.427 1.00 33.31 352 SER A CA 1
ATOM 2908 C C . SER A 1 352 ? -38.458 -4.564 22.547 1.00 33.31 352 SER A C 1
ATOM 2910 O O . SER A 1 352 ? -37.290 -4.337 22.271 1.00 33.31 352 SER A O 1
ATOM 2912 N N . ARG A 1 353 ? -38.856 -5.707 23.113 1.00 32.88 353 ARG A N 1
ATOM 2913 C CA . ARG A 1 353 ? -38.079 -6.945 23.043 1.00 32.88 353 ARG A CA 1
ATOM 2914 C C . ARG A 1 353 ? -38.122 -7.414 21.585 1.00 32.88 353 ARG A C 1
ATOM 2916 O O . ARG A 1 353 ? -39.214 -7.776 21.145 1.00 32.88 353 ARG A O 1
ATOM 2923 N N . PRO A 1 354 ? -37.002 -7.501 20.854 1.00 30.16 354 PRO A N 1
ATOM 2924 C CA . PRO A 1 354 ? -36.870 -8.547 19.856 1.00 30.16 354 PRO A CA 1
ATOM 2925 C C . PRO A 1 354 ? -36.731 -9.883 20.614 1.00 30.16 354 PRO A C 1
ATOM 2927 O O . PRO A 1 354 ? -36.152 -9.906 21.709 1.00 30.16 354 PRO A O 1
ATOM 2930 N N . PRO A 1 355 ? -37.250 -11.006 20.098 1.00 28.86 355 PRO A N 1
ATOM 2931 C CA . PRO A 1 355 ? -36.991 -12.297 20.716 1.00 28.86 355 PRO A CA 1
ATOM 2932 C C . PRO A 1 355 ? -35.486 -12.594 20.606 1.00 28.86 355 PRO A C 1
ATOM 2934 O O . PRO A 1 355 ? -34.985 -12.775 19.502 1.00 28.86 355 PRO A O 1
ATOM 2937 N N . GLY A 1 356 ? -34.764 -12.602 21.737 1.00 34.91 356 GLY A N 1
ATOM 2938 C CA . GLY A 1 356 ? -33.369 -13.073 21.808 1.00 34.91 356 GLY A CA 1
ATOM 2939 C C . GLY A 1 356 ? -32.347 -12.218 22.576 1.00 34.91 356 GLY A C 1
ATOM 2940 O O . GLY A 1 356 ? -31.239 -12.696 22.785 1.00 34.91 356 GLY A O 1
ATOM 2941 N N . ALA A 1 357 ? -32.663 -11.000 23.032 1.00 29.78 357 ALA A N 1
ATOM 2942 C CA . ALA A 1 357 ? -31.671 -10.144 23.707 1.00 29.78 357 ALA A CA 1
ATOM 2943 C C . ALA A 1 357 ? -31.672 -10.301 25.245 1.00 29.78 357 ALA A C 1
ATOM 2945 O O . ALA A 1 357 ? -32.645 -9.957 25.923 1.00 29.78 357 ALA A O 1
ATOM 2946 N N . THR A 1 358 ? -30.561 -10.790 25.801 1.00 32.81 358 THR A N 1
ATOM 2947 C CA . THR A 1 358 ? -30.257 -10.808 27.242 1.00 32.81 358 THR A CA 1
ATOM 2948 C C . THR A 1 358 ? -29.571 -9.514 27.693 1.00 32.81 358 THR A C 1
ATOM 2950 O O . THR A 1 358 ? -28.506 -9.176 27.196 1.00 32.81 358 THR A O 1
ATOM 2953 N N . ALA A 1 359 ? -30.181 -8.874 28.700 1.00 28.42 359 ALA A N 1
ATOM 2954 C CA . ALA A 1 359 ? -29.694 -7.791 29.569 1.00 28.42 359 ALA A CA 1
ATOM 2955 C C . ALA A 1 359 ? -29.351 -6.425 28.927 1.00 28.42 359 ALA A C 1
ATOM 2957 O O . ALA A 1 359 ? -28.387 -6.269 28.190 1.00 28.42 359 ALA A O 1
ATOM 2958 N N . VAL A 1 360 ? -30.114 -5.398 29.323 1.00 26.94 360 VAL A N 1
ATOM 2959 C CA . VAL A 1 360 ? -29.781 -3.972 29.165 1.00 26.94 360 VAL A CA 1
ATOM 2960 C C . VAL A 1 360 ? -29.286 -3.485 30.525 1.00 26.94 360 VAL A C 1
ATOM 2962 O O . VAL A 1 360 ? -30.034 -3.560 31.501 1.00 26.94 360 VAL A O 1
ATOM 2965 N N . ALA A 1 361 ? -28.042 -3.015 30.611 1.00 27.34 361 ALA A N 1
ATOM 2966 C CA . ALA A 1 361 ? -27.506 -2.393 31.820 1.00 27.34 361 ALA A CA 1
ATOM 2967 C C . ALA A 1 361 ? -27.575 -0.865 31.682 1.00 27.34 361 ALA A C 1
ATOM 2969 O O . ALA A 1 361 ? -26.968 -0.283 30.786 1.00 27.34 361 ALA A O 1
ATOM 2970 N N . SER A 1 362 ? -28.333 -0.219 32.566 1.00 25.11 362 SER A N 1
ATOM 2971 C CA . SER A 1 362 ? -28.430 1.237 32.692 1.00 25.11 362 SER A CA 1
ATOM 2972 C C . SER A 1 362 ? -27.421 1.736 33.730 1.00 25.11 362 SER A C 1
ATOM 2974 O O . SER A 1 362 ? -27.575 1.434 34.915 1.00 25.11 362 SER A O 1
ATOM 2976 N N . LEU A 1 363 ? -26.413 2.505 33.308 1.00 25.72 363 LEU A N 1
ATOM 2977 C CA . LEU A 1 363 ? -25.560 3.268 34.223 1.00 25.72 363 LEU A CA 1
ATOM 2978 C C . LEU A 1 363 ? -26.220 4.623 34.501 1.00 25.72 363 LEU A C 1
ATOM 2980 O O . LEU A 1 363 ? -26.394 5.440 33.599 1.00 25.72 363 LEU A O 1
ATOM 2984 N N . TRP A 1 364 ? -26.608 4.833 35.756 1.00 24.77 364 TRP A N 1
ATOM 2985 C CA . TRP A 1 364 ? -27.151 6.092 36.253 1.00 24.77 364 TRP A CA 1
ATOM 2986 C C . TRP A 1 364 ? -26.009 7.075 36.539 1.00 24.77 364 TRP A C 1
ATOM 2988 O O . TRP A 1 364 ? -25.090 6.748 37.286 1.00 24.77 364 TRP A O 1
ATOM 2998 N N . GLN A 1 365 ? -26.088 8.290 35.993 1.00 27.88 365 GLN A N 1
ATOM 2999 C CA . GLN A 1 365 ? -25.407 9.455 36.564 1.00 27.88 365 GLN A CA 1
ATOM 3000 C C . GLN A 1 365 ? -26.393 10.171 37.495 1.00 27.88 365 GLN A C 1
ATOM 3002 O O . GLN A 1 365 ? -27.546 10.400 37.132 1.00 27.88 365 GLN A O 1
ATOM 3007 N N . HIS A 1 366 ? -25.951 10.464 38.719 1.00 27.78 366 HIS A N 1
ATOM 3008 C CA . HIS A 1 366 ? -26.745 11.145 39.742 1.00 27.78 366 HIS A CA 1
ATOM 3009 C C . HIS A 1 366 ? -27.235 12.540 39.296 1.00 27.78 366 HIS A C 1
ATOM 3011 O O . HIS A 1 366 ? -26.564 13.202 38.502 1.00 27.78 366 HIS A O 1
ATOM 3017 N N . PRO A 1 367 ? -28.377 13.013 39.834 1.00 31.72 367 PRO A N 1
ATOM 3018 C CA . PRO A 1 367 ? -28.977 14.287 39.463 1.00 31.72 367 PRO A CA 1
ATOM 3019 C C . PRO A 1 367 ? -28.315 15.453 40.210 1.00 31.72 367 PRO A C 1
ATOM 3021 O O . PRO A 1 367 ? -28.271 15.467 41.440 1.00 31.72 367 PRO A O 1
ATOM 3024 N N . CYS A 1 368 ? -27.869 16.476 39.481 1.00 26.02 368 CYS A N 1
ATOM 3025 C CA . CYS A 1 368 ? -27.646 17.797 40.061 1.00 26.02 368 CYS A CA 1
ATOM 3026 C C . CYS A 1 368 ? -28.929 18.625 39.940 1.00 26.02 368 CYS A C 1
ATOM 3028 O O . CYS A 1 368 ? -29.271 19.090 38.857 1.00 26.02 368 CYS A O 1
ATOM 3030 N N . GLY A 1 369 ? -29.580 18.842 41.086 1.00 27.44 369 GLY A N 1
ATOM 3031 C CA . GLY A 1 369 ? -30.283 20.089 41.380 1.00 27.44 369 GLY A CA 1
ATOM 3032 C C . GLY A 1 369 ? -31.805 20.068 41.276 1.00 27.44 369 GLY A C 1
ATOM 3033 O O . GLY A 1 369 ? -32.359 20.383 40.232 1.00 27.44 369 GLY A O 1
ATOM 3034 N N . MET A 1 370 ? -32.472 19.852 42.413 1.00 28.48 370 MET A N 1
ATOM 3035 C CA . MET A 1 370 ? -33.649 20.641 42.794 1.00 28.48 370 MET A CA 1
ATOM 3036 C C . MET A 1 370 ? -33.690 20.791 44.316 1.00 28.48 370 MET A C 1
ATOM 3038 O O . MET A 1 370 ? -33.894 19.809 45.025 1.00 28.48 370 MET A O 1
ATOM 3042 N N . ALA A 1 371 ? -33.532 22.024 44.797 1.00 27.98 371 ALA A N 1
ATOM 3043 C CA . ALA A 1 371 ? -34.224 22.537 45.976 1.00 27.98 371 ALA A CA 1
ATOM 3044 C C . ALA A 1 371 ? -34.172 24.075 45.957 1.00 27.98 371 ALA A C 1
ATOM 3046 O O . ALA A 1 371 ? -33.083 24.638 46.023 1.00 27.98 371 ALA A O 1
ATOM 3047 N N . SER A 1 372 ? -35.376 24.660 45.844 1.00 33.72 372 SER A N 1
ATOM 3048 C CA . SER A 1 372 ? -35.833 26.024 46.193 1.00 33.72 372 SER A CA 1
ATOM 3049 C C . SER A 1 372 ? -35.018 27.233 45.745 1.00 33.72 372 SER A C 1
ATOM 3051 O O . SER A 1 372 ? -33.952 27.475 46.352 1.00 33.72 372 SER A O 1
#

InterPro domains:
  IPR005069 Nucleotide-diphospho-sugar transferase [PF03407] (4-184)
  IPR053250 Glycosyltransferase 77 domain-containing protein [PTHR46936] (3-351)

Foldseek 3Di:
DVLVVVDKDKAADPLKDFPDDCCVLVVVCLPALAQKEFAFPDLAAPDAFPDRHFGLAADLPTQTDHRIMIGHRDPCVVVCVPVQQVVLVVVCQDDSSSRVSVFFAADVNDVPQPFGWAQDPPSVSQWIGGSNDPRNTYTYHGCLAAHELCNVAFQVSVVVRVHHHGMYRDPPQDDDPLSSQLSCQLVVNDDDDLCVQVPDAEDEDDFDFDDDDPCLLVDQDLVVLVVVQVVRLVSRVVVVVVVLVVCLVVLHAYEYAFRWGSARDDPDDGGSRYDPPDDRGDPTTGDRCSRNDPSVDLQVFDDDPQPDPSRPRTYHYHYNCSLVRPSRDVVRVQADADEDADDPVDPPPPPDDDPPHDDHDYDDDDDPDDDD

Organism: NCBI:txid1737510

Mean predicted aligned error: 8.15 Å

Secondary structure (DSSP, 8-state):
-GGGGT--EEEE-TTEEE-S--HHHHHTTTTSS-SEEEEES-S---SPTT--SS-TT--TTSPEEEEEEEE---TTHHHIIIIIITGGGGGT-SSHHHHHHHHHHBGGG-SS---B-B--S-GGG--EE-TT-TT-EEEEPPTTTEEEHIIIIIS-HHHHTT----EEE--SS-SSHHHHHHHHHHTT-----HHHHH---EE--PPPPPPPPTTGGG---HHHHHHHHHHHHHHHHHHHHHHHHHHHHTT-EEE----EESS---SS-EETTEETT-----SSEEPPHHHHS-HHHHHH-B---SSSTTTT--B-EE-TTGGG-TTS-HHHHS------PPPTT---------TT-------PPPP-----

Radius of gyration: 25.98 Å; Cα contacts (8 Å, |Δi|>4): 621; chains: 1; bounding box: 71×48×76 Å

pLDDT: mean 86.41, std 16.85, range [24.77, 98.25]

Sequence (372 aa):
MAYELGFNIIHSDADVVWFRDPLPFFLSRLSGPAHIMISVDALSTHNNKGELDVEYNSSPYTNINTGIYFIRQWPGGLAFFDEVWLPMQDKHIGHDQDGFNWVVRGRWFREDIERMAFIPEDTSLRVFYAAFSNSTAVAFLPPSMFGNTYTYVNVRLWEKLEHPLYAVHWVWGGRTMESKRQDMRDAMKFHDQPEYYTSPYLLTFDLKQMRMPQDYNSWQGTEEMIRFHVAAANYQLQQAYYA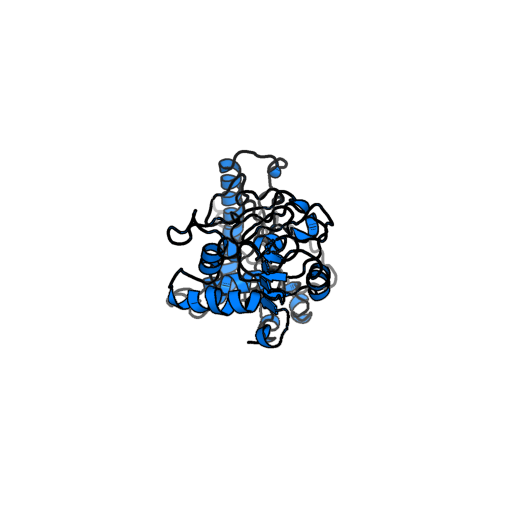FAAALILNRTLVIPRFLCYCSKNWYQTQQCRINEETVTTFPFVCSLSQLLRSKRLQQGLELNGNTEYSGHKVYIREYSFLENPKVPDLIKAPHVAIITCDPTNCCCRRSRPPGATAVASLWQHPCGMAS